Protein AF-0000000080686379 (afdb_homodimer)

Secondary structure (DSSP, 8-state):
--HHHHHHHHHHHHHHHHHHHHHHHHHHHHHHHHH-TTHHHHHHHHHHHHHHHHHHHHHHIIIIIIHHHHHHHHHHHHHHHT------HHHHHHHHHHHHHHHHHHHHHHHHHHHHHT----S----------SSHHHHHHHHHHHHHHHHHHHHHHHHHHT--SHHHHHHHHHHHHHHHHHHHHHHHHHHHHH-SS-HHHHHHHHHHHHHHHHHHHHHHHHHHHS---HHHHHHHHHHHHHHHHHHHHHIIIIIIIHHHHTSSS-HHHHHHHHHHHHHHHHHHHHHH-/--HHHHHHHHHHHHHHHHHHHHHHHHHHHHHHHHH-TTHHHHHHHHHHHHHHHHHHHHHHIIIIIIHHHHHHHHHHHHHHHT------HHHHHHHHHHHHHHHHHHHHHHHHHHHHHT---------------SSHHHHHHHHHHHHHHHHHHHHHHHHHHT--SHHHHHHHHHHHHHHHHHHHHHHHHHHHHH-SS-HHHHHHHHHHHHHHHHHHHHHHHHHHHS---HHHHHHHHHHHHHHHHHHHHHIIIIIIIHHHHTSSS-HHHHHHHHHHHHHHHHHHHHHH-

Radius of gyration: 25.02 Å; Cα contacts (8 Å, |Δi|>4): 680; chains: 2; bounding box: 74×74×58 Å

Sequence (578 aa):
MDLEVLKWILLGTMALMTIIFGLLPMKLIDYLNNTNSTMHKHSSLLLSLFSCFAGGVFLSVCFLDMLPDALESWEAVRRETNFTSDYPFVQLFALCGFFFVYLTEELSNVICHVGHGHSHSNEPMMESNDYDEDGEAPIRQSIIFTSAFILHVFFECFAFGVQEDTVSITSLFLGIALHKAIVMFSLGMKLTRSHPERRYVVVILIVVLAVFNVIGGSCGILIESSNMNQTPKDTCTAVLTSFSLGTFIYISFFEMLAPERANNHSNMLQWLASVAGCALLAANMIWASMDLEVLKWILLGTMALMTIIFGLLPMKLIDYLNNTNSTMHKHSSLLLSLFSCFAGGVFLSVCFLDMLPDALESWEAVRRETNFTSDYPFVQLFALCGFFFVYLTEELSNVICHVGHGHSHSNEPMMESNDYDEDGEAPIRQSIIFTSAFILHVFFECFAFGVQEDTVSITSLFLGIALHKAIVMFSLGMKLTRSHPERRYVVVILIVVLAVFNVIGGSCGILIESSNMNQTPKDTCTAVLTSFSLGTFIYISFFEMLAPERANNHSNMLQWLASVAGCALLAANMIWAS

Organism: Caenorhabditis japonica (NCBI:txid281687)

Structure (mmCIF, N/CA/C/O backbone):
data_AF-0000000080686379-model_v1
#
loop_
_entity.id
_entity.type
_entity.pdbx_description
1 polymer 'Uncharacterized protein'
#
loop_
_atom_site.group_PDB
_atom_site.id
_atom_site.type_symbol
_atom_site.label_atom_id
_atom_site.label_alt_id
_atom_site.label_comp_id
_atom_site.label_asym_id
_atom_site.label_entity_id
_atom_site.label_seq_id
_atom_site.pdbx_PDB_ins_code
_atom_site.Cartn_x
_atom_site.Cartn_y
_atom_site.Cartn_z
_atom_site.occupancy
_atom_site.B_iso_or_equiv
_atom_site.auth_seq_id
_atom_site.auth_comp_id
_atom_site.auth_asym_id
_atom_site.auth_atom_id
_atom_site.pdbx_PDB_model_num
ATOM 1 N N . MET A 1 1 ? -38.125 -12.742 -4.148 1 57.41 1 MET A N 1
ATOM 2 C CA . MET A 1 1 ? -37.125 -13.781 -3.904 1 57.41 1 MET A CA 1
ATOM 3 C C . MET A 1 1 ? -36.531 -13.641 -2.508 1 57.41 1 MET A C 1
ATOM 5 O O . MET A 1 1 ? -36.312 -12.531 -2.023 1 57.41 1 MET A O 1
ATOM 9 N N . ASP A 1 2 ? -36.5 -14.719 -1.726 1 84.31 2 ASP A N 1
ATOM 10 C CA . ASP A 1 2 ? -35.906 -14.797 -0.385 1 84.31 2 ASP A CA 1
ATOM 11 C C . ASP A 1 2 ? -34.469 -14.359 -0.381 1 84.31 2 ASP A C 1
ATOM 13 O O . ASP A 1 2 ? -33.719 -14.664 -1.312 1 84.31 2 ASP A O 1
ATOM 17 N N . LEU A 1 3 ? -34.188 -13.297 0.326 1 86.06 3 LEU A N 1
ATOM 18 C CA . LEU A 1 3 ? -32.844 -12.711 0.439 1 86.06 3 LEU A CA 1
ATOM 19 C C . LEU A 1 3 ? -31.781 -13.797 0.553 1 86.06 3 LEU A C 1
ATOM 21 O O . LEU A 1 3 ? -30.703 -13.68 -0.029 1 86.06 3 LEU A O 1
ATOM 25 N N . GLU A 1 4 ? -32.125 -14.883 1.172 1 87.88 4 GLU A N 1
ATOM 26 C CA . GLU A 1 4 ? -31.188 -15.977 1.36 1 87.88 4 GLU A CA 1
ATOM 27 C C . GLU A 1 4 ? -30.922 -16.703 0.047 1 87.88 4 GLU A C 1
ATOM 29 O O . GLU A 1 4 ? -29.781 -17.078 -0.245 1 87.88 4 GLU A O 1
ATOM 34 N N . VAL A 1 5 ? -31.953 -16.938 -0.687 1 90.62 5 VAL A N 1
ATOM 35 C CA . VAL A 1 5 ? -31.812 -17.609 -1.971 1 90.62 5 VAL A CA 1
ATOM 36 C C . VAL A 1 5 ? -30.969 -16.766 -2.92 1 90.62 5 VAL A C 1
ATOM 38 O O . VAL A 1 5 ? -30.109 -17.281 -3.633 1 90.62 5 VAL A O 1
ATOM 41 N N . LEU A 1 6 ? -31.234 -15.508 -2.889 1 91.88 6 LEU A N 1
ATOM 42 C CA . LEU A 1 6 ? -30.469 -14.586 -3.723 1 91.88 6 LEU A CA 1
ATOM 43 C C . LEU A 1 6 ? -28.984 -14.641 -3.383 1 91.88 6 LEU A C 1
ATOM 45 O O . LEU A 1 6 ? -28.141 -14.688 -4.277 1 91.88 6 LEU A O 1
ATOM 49 N N . LYS A 1 7 ? -28.672 -14.711 -2.133 1 92.88 7 LYS A N 1
ATOM 50 C CA . LYS A 1 7 ? -27.281 -14.758 -1.689 1 92.88 7 LYS A CA 1
ATOM 51 C C . LYS A 1 7 ? -26.594 -16.031 -2.16 1 92.88 7 LYS A C 1
ATOM 53 O O . LYS A 1 7 ? -25.438 -16 -2.59 1 92.88 7 LYS A O 1
ATOM 58 N N . TRP A 1 8 ? -27.344 -17.094 -2.129 1 93.06 8 TRP A N 1
ATOM 59 C CA . TRP A 1 8 ? -26.766 -18.359 -2.551 1 93.06 8 TRP A CA 1
ATOM 60 C C . TRP A 1 8 ? -26.516 -18.375 -4.055 1 93.06 8 TRP A C 1
ATOM 62 O O . TRP A 1 8 ? -25.5 -18.891 -4.516 1 93.06 8 TRP A O 1
ATOM 72 N N . ILE A 1 9 ? -27.328 -17.812 -4.785 1 93.5 9 ILE A N 1
ATOM 73 C CA . ILE A 1 9 ? -27.188 -17.75 -6.234 1 93.5 9 ILE A CA 1
ATOM 74 C C . ILE A 1 9 ? -25.984 -16.891 -6.602 1 93.5 9 ILE A C 1
ATOM 76 O O . ILE A 1 9 ? -25.172 -17.266 -7.449 1 93.5 9 ILE A O 1
ATOM 80 N N . LEU A 1 10 ? -25.969 -15.781 -5.93 1 94.38 10 LEU A N 1
ATOM 81 C CA . LEU A 1 10 ? -24.859 -14.867 -6.219 1 94.38 10 LEU A CA 1
ATOM 82 C C . LEU A 1 10 ? -23.531 -15.469 -5.805 1 94.38 10 LEU A C 1
ATOM 84 O O . LEU A 1 10 ? -22.516 -15.273 -6.488 1 94.38 10 LEU A O 1
ATOM 88 N N . LEU A 1 11 ? -23.562 -16.141 -4.723 1 94.25 11 LEU A N 1
ATOM 89 C CA . LEU A 1 11 ? -22.359 -16.844 -4.27 1 94.25 11 LEU A CA 1
ATOM 90 C C . LEU A 1 11 ? -21.922 -17.891 -5.289 1 94.25 11 LEU A C 1
ATOM 92 O O . LEU A 1 11 ? -20.734 -17.984 -5.598 1 94.25 11 LEU A O 1
ATOM 96 N N . GLY A 1 12 ? -22.859 -18.656 -5.766 1 94.44 12 GLY A N 1
ATOM 97 C CA . GLY A 1 12 ? -22.562 -19.609 -6.812 1 94.44 12 GLY A CA 1
ATOM 98 C C . GLY A 1 12 ? -22.016 -18.984 -8.078 1 94.44 12 GLY A C 1
ATOM 99 O O . GLY A 1 12 ? -21.078 -19.5 -8.68 1 94.44 12 GLY A O 1
ATOM 100 N N . THR A 1 13 ? -22.562 -17.875 -8.438 1 94.56 13 THR A N 1
ATOM 101 C CA . THR A 1 13 ? -22.109 -17.141 -9.609 1 94.56 13 THR A CA 1
ATOM 102 C C . THR A 1 13 ? -20.672 -16.672 -9.43 1 94.56 13 THR A C 1
ATOM 104 O O . THR A 1 13 ? -19.859 -16.75 -10.352 1 94.56 13 THR A O 1
ATOM 107 N N . MET A 1 14 ? -20.391 -16.203 -8.258 1 94.5 14 MET A N 1
ATOM 108 C CA . MET A 1 14 ? -19.047 -15.734 -7.973 1 94.5 14 MET A CA 1
ATOM 109 C C . MET A 1 14 ? -18.047 -16.891 -8.055 1 94.5 14 MET A C 1
ATOM 111 O O . MET A 1 14 ? -16.922 -16.719 -8.555 1 94.5 14 MET A O 1
ATOM 115 N N . ALA A 1 15 ? -18.469 -18.016 -7.516 1 95.12 15 ALA A N 1
ATOM 116 C CA . ALA A 1 15 ? -17.609 -19.203 -7.586 1 95.12 15 ALA A CA 1
ATOM 117 C C . ALA A 1 15 ? -17.375 -19.609 -9.031 1 95.12 15 ALA A C 1
ATOM 119 O O . ALA A 1 15 ? -16.25 -19.953 -9.406 1 95.12 15 ALA A O 1
ATOM 120 N N . LEU A 1 16 ? -18.391 -19.562 -9.797 1 95.25 16 LEU A N 1
ATOM 121 C CA . LEU A 1 16 ? -18.281 -19.906 -11.211 1 95.25 16 LEU A CA 1
ATOM 122 C C . LEU A 1 16 ? -17.375 -18.922 -11.938 1 95.25 16 LEU A C 1
ATOM 124 O O . LEU A 1 16 ? -16.578 -19.312 -12.789 1 95.25 16 LEU A O 1
ATOM 128 N N . MET A 1 17 ? -17.516 -17.703 -11.633 1 94.44 17 MET A N 1
ATOM 129 C CA . MET A 1 17 ? -16.672 -16.672 -12.219 1 94.44 17 MET A CA 1
ATOM 130 C C . MET A 1 17 ? -15.195 -16.922 -11.891 1 94.44 17 MET A C 1
ATOM 132 O O . MET A 1 17 ? -14.32 -16.719 -12.727 1 94.44 17 MET A O 1
ATOM 136 N N . THR A 1 18 ? -14.992 -17.297 -10.68 1 94.19 18 THR A N 1
ATOM 137 C CA . THR A 1 18 ? -13.633 -17.609 -10.25 1 94.19 18 THR A CA 1
ATOM 138 C C . THR A 1 18 ? -13.039 -18.719 -11.109 1 94.19 18 THR A C 1
ATOM 140 O O . THR A 1 18 ? -11.898 -18.609 -11.57 1 94.19 18 THR A O 1
ATOM 143 N N . ILE A 1 19 ? -13.836 -19.703 -11.383 1 95.25 19 ILE A N 1
ATOM 144 C CA . ILE A 1 19 ? -13.375 -20.844 -12.164 1 95.25 19 ILE A CA 1
ATOM 145 C C . ILE A 1 19 ? -13.203 -20.438 -13.625 1 95.25 19 ILE A C 1
ATOM 147 O O . ILE A 1 19 ? -12.164 -20.703 -14.234 1 95.25 19 ILE A O 1
ATOM 151 N N . ILE A 1 20 ? -14.109 -19.781 -14.172 1 95.06 20 ILE A N 1
ATOM 152 C CA . ILE A 1 20 ? -14.125 -19.438 -15.594 1 95.06 20 ILE A CA 1
ATOM 153 C C . ILE A 1 20 ? -12.977 -18.469 -15.891 1 95.06 20 ILE A C 1
ATOM 155 O O . ILE A 1 20 ? -12.164 -18.719 -16.781 1 95.06 20 ILE A O 1
ATOM 159 N N . PHE A 1 21 ? -12.852 -17.484 -15.156 1 92.06 21 PHE A N 1
ATOM 160 C CA . PHE A 1 21 ? -11.852 -16.453 -15.445 1 92.06 21 PHE A CA 1
ATOM 161 C C . PHE A 1 21 ? -10.469 -16.906 -14.984 1 92.06 21 PHE A C 1
ATOM 163 O O . PHE A 1 21 ? -9.453 -16.453 -15.516 1 92.06 21 PHE A O 1
ATOM 170 N N . GLY A 1 22 ? -10.453 -17.703 -13.977 1 92.62 22 GLY A N 1
ATOM 171 C CA . GLY A 1 22 ? -9.18 -18.25 -13.539 1 92.62 22 GLY A CA 1
ATOM 172 C C . GLY A 1 22 ? -8.57 -19.219 -14.531 1 92.62 22 GLY A C 1
ATOM 173 O O . GLY A 1 22 ? -7.344 -19.312 -14.648 1 92.62 22 GLY A O 1
ATOM 174 N N . LEU A 1 23 ? -9.398 -19.969 -15.242 1 93.25 23 LEU A N 1
ATOM 175 C CA . LEU A 1 23 ? -8.906 -21 -16.156 1 93.25 23 LEU A CA 1
ATOM 176 C C . LEU A 1 23 ? -8.867 -20.469 -17.594 1 93.25 23 LEU A C 1
ATOM 178 O O . LEU A 1 23 ? -8.266 -21.078 -18.469 1 93.25 23 LEU A O 1
ATOM 182 N N . LEU A 1 24 ? -9.375 -19.328 -17.812 1 89.75 24 LEU A N 1
ATOM 183 C CA . LEU A 1 24 ? -9.438 -18.734 -19.141 1 89.75 24 LEU A CA 1
ATOM 184 C C . LEU A 1 24 ? -8.039 -18.516 -19.719 1 89.75 24 LEU A C 1
ATOM 186 O O . LEU A 1 24 ? -7.781 -18.828 -20.875 1 89.75 24 LEU A O 1
ATOM 190 N N . PRO A 1 25 ? -7.113 -17.953 -18.969 1 86.38 25 PRO A N 1
ATOM 191 C CA . PRO A 1 25 ? -5.766 -17.766 -19.5 1 86.38 25 PRO A CA 1
ATOM 192 C C . PRO A 1 25 ? -5.117 -19.078 -19.953 1 86.38 25 PRO A C 1
ATOM 194 O O . PRO A 1 25 ? -4.34 -19.094 -20.906 1 86.38 25 PRO A O 1
ATOM 197 N N . MET A 1 26 ? -5.344 -20.109 -19.203 1 86.19 26 MET A N 1
ATOM 198 C CA . MET A 1 26 ? -4.797 -21.406 -19.578 1 86.19 26 MET A CA 1
ATOM 199 C C . MET A 1 26 ? -5.277 -21.844 -20.953 1 86.19 26 MET A C 1
ATOM 201 O O . MET A 1 26 ? -4.488 -22.312 -21.766 1 86.19 26 MET A O 1
ATOM 205 N N . LYS A 1 27 ? -6.496 -21.641 -21.203 1 84.06 27 LYS A N 1
ATOM 206 C CA . LYS A 1 27 ? -7.07 -21.984 -22.5 1 84.06 27 LYS A CA 1
ATOM 207 C C . LYS A 1 27 ? -6.547 -21.062 -23.594 1 84.06 27 LYS A C 1
ATOM 209 O O . LYS A 1 27 ? -6.309 -21.5 -24.734 1 84.06 27 LYS A O 1
ATOM 214 N N . LEU A 1 28 ? -6.391 -19.844 -23.25 1 79.44 28 LEU A N 1
ATOM 215 C CA . LEU A 1 28 ? -5.91 -18.859 -24.219 1 79.44 28 LEU A CA 1
ATOM 216 C C . LEU A 1 28 ? -4.477 -19.172 -24.641 1 79.44 28 LEU A C 1
ATOM 218 O O . LEU A 1 28 ? -4.152 -19.125 -25.828 1 79.44 28 LEU A O 1
ATOM 222 N N . ILE A 1 29 ? -3.629 -19.484 -23.703 1 77 29 ILE A N 1
ATOM 223 C CA . ILE A 1 29 ? -2.232 -19.781 -24 1 77 29 ILE A CA 1
ATOM 224 C C . ILE A 1 29 ? -2.143 -21.078 -24.812 1 77 29 ILE A C 1
ATOM 226 O O . ILE A 1 29 ? -1.319 -21.188 -25.719 1 77 29 ILE A O 1
ATOM 230 N N . ASP A 1 30 ? -2.9 -22 -24.438 1 76.94 30 ASP A N 1
ATOM 231 C CA . ASP A 1 30 ? -2.945 -23.25 -25.203 1 76.94 30 ASP A CA 1
ATOM 232 C C . ASP A 1 30 ? -3.34 -22.984 -26.656 1 76.94 30 ASP A C 1
ATOM 234 O O . ASP A 1 30 ? -2.768 -23.562 -27.578 1 76.94 30 ASP A O 1
ATOM 238 N N . TYR A 1 31 ? -4.273 -22.141 -26.766 1 76 31 TYR A N 1
ATOM 239 C CA . TYR A 1 31 ? -4.75 -21.781 -28.094 1 76 31 TYR A CA 1
ATOM 240 C C . TYR A 1 31 ? -3.67 -21.062 -28.891 1 76 31 TYR A C 1
ATOM 242 O O . TYR A 1 31 ? -3.473 -21.344 -30.078 1 76 31 TYR A O 1
ATOM 250 N N . LEU A 1 32 ? -2.984 -20.188 -28.219 1 70.69 32 LEU A N 1
ATOM 251 C CA . LEU A 1 32 ? -1.942 -19.406 -28.875 1 70.69 32 LEU A CA 1
ATOM 252 C C . LEU A 1 32 ? -0.736 -20.281 -29.203 1 70.69 32 LEU A C 1
ATOM 254 O O . LEU A 1 32 ? -0.088 -20.094 -30.234 1 70.69 32 LEU A O 1
ATOM 258 N N . ASN A 1 33 ? -0.258 -21 -28.219 1 69.62 33 ASN A N 1
ATOM 259 C CA . ASN A 1 33 ? 0.867 -21.906 -28.453 1 69.62 33 ASN A CA 1
ATOM 260 C C . ASN A 1 33 ? 0.586 -22.859 -29.609 1 69.62 33 ASN A C 1
ATOM 262 O O . ASN A 1 33 ? 1.508 -23.281 -30.312 1 69.62 33 ASN A O 1
ATOM 266 N N . ASN A 1 34 ? -0.539 -23.312 -29.672 1 65.12 34 ASN A N 1
ATOM 267 C CA . ASN A 1 34 ? -0.893 -24.219 -30.766 1 65.12 34 ASN A CA 1
ATOM 268 C C . ASN A 1 34 ? -0.863 -23.5 -32.094 1 65.12 34 ASN A C 1
ATOM 270 O O . ASN A 1 34 ? -0.722 -24.125 -33.156 1 65.12 34 ASN A O 1
ATOM 274 N N . THR A 1 35 ? -1.078 -22.203 -32.031 1 60.59 35 THR A N 1
ATOM 275 C CA . THR A 1 35 ? -1.141 -21.531 -33.312 1 60.59 35 THR A CA 1
ATOM 276 C C . THR A 1 35 ? 0.239 -21.031 -33.75 1 60.59 35 THR A C 1
ATOM 278 O O . THR A 1 35 ? 0.604 -21.094 -34.906 1 60.59 35 THR A O 1
ATOM 281 N N . ASN A 1 36 ? 1.205 -20.094 -33.156 1 56 36 ASN A N 1
ATOM 282 C CA . ASN A 1 36 ? 2.469 -19.531 -33.625 1 56 36 ASN A CA 1
ATOM 283 C C . ASN A 1 36 ? 3.428 -19.25 -32.5 1 56 36 ASN A C 1
ATOM 285 O O . ASN A 1 36 ? 2.998 -18.859 -31.391 1 56 36 ASN A O 1
ATOM 289 N N . SER A 1 37 ? 4.828 -19.672 -32.406 1 51.44 37 SER A N 1
ATOM 290 C CA . SER A 1 37 ? 6 -19.641 -31.547 1 51.44 37 SER A CA 1
ATOM 291 C C . SER A 1 37 ? 6.285 -18.219 -31.062 1 51.44 37 SER A C 1
ATOM 293 O O . SER A 1 37 ? 6.867 -18.031 -29.984 1 51.44 37 SER A O 1
ATOM 295 N N . THR A 1 38 ? 6.324 -17.141 -31.875 1 48.69 38 THR A N 1
ATOM 296 C CA . THR A 1 38 ? 6.766 -15.773 -31.625 1 48.69 38 THR A CA 1
ATOM 297 C C . THR A 1 38 ? 5.98 -15.148 -30.469 1 48.69 38 THR A C 1
ATOM 299 O O . THR A 1 38 ? 6.332 -14.07 -29.984 1 48.69 38 THR A O 1
ATOM 302 N N . MET A 1 39 ? 5.031 -15.766 -29.984 1 51.16 39 MET A N 1
ATOM 303 C CA . MET A 1 39 ? 4.004 -15.25 -29.094 1 51.16 39 MET A CA 1
ATOM 304 C C . MET A 1 39 ? 4.457 -15.344 -27.641 1 51.16 39 MET A C 1
ATOM 306 O O . MET A 1 39 ? 3.801 -14.805 -26.734 1 51.16 39 MET A O 1
ATOM 310 N N . HIS A 1 40 ? 5.684 -15.922 -27.484 1 55.5 40 HIS A N 1
ATOM 311 C CA . HIS A 1 40 ? 6.113 -16.125 -26.109 1 55.5 40 HIS A CA 1
ATOM 312 C C . HIS A 1 40 ? 6.492 -14.797 -25.453 1 55.5 40 HIS A C 1
ATOM 314 O O . HIS A 1 40 ? 6.121 -14.547 -24.297 1 55.5 40 HIS A O 1
ATOM 320 N N . LYS A 1 41 ? 7.434 -14.039 -26.219 1 57.78 41 LYS A N 1
ATOM 321 C CA . LYS A 1 41 ? 7.887 -12.781 -25.625 1 57.78 41 LYS A CA 1
ATOM 322 C C . LYS A 1 41 ? 6.723 -11.812 -25.438 1 57.78 41 LYS A C 1
ATOM 324 O O . LYS A 1 41 ? 6.613 -11.164 -24.406 1 57.78 41 LYS A O 1
ATOM 329 N N . HIS A 1 42 ? 5.84 -11.695 -26.484 1 61.88 42 HIS A N 1
ATOM 330 C CA . HIS A 1 42 ? 4.695 -10.797 -26.438 1 61.88 42 HIS A CA 1
ATOM 331 C C . HIS A 1 42 ? 3.709 -11.219 -25.359 1 61.88 42 HIS A C 1
ATOM 333 O O . HIS A 1 42 ? 3.039 -10.375 -24.75 1 61.88 42 HIS A O 1
ATOM 339 N N . SER A 1 43 ? 3.93 -12.469 -25.078 1 69.88 43 SER A N 1
ATOM 340 C CA . SER A 1 43 ? 3.033 -13.023 -24.078 1 69.88 43 SER A CA 1
ATOM 341 C C . SER A 1 43 ? 3.453 -12.609 -22.672 1 69.88 43 SER A C 1
ATOM 343 O O . SER A 1 43 ? 2.605 -12.305 -21.828 1 69.88 43 SER A O 1
ATOM 345 N N . SER A 1 44 ? 4.773 -12.328 -22.609 1 74.88 44 SER A N 1
ATOM 346 C CA . SER A 1 44 ? 5.246 -11.953 -21.266 1 74.88 44 SER A CA 1
ATOM 347 C C . SER A 1 44 ? 4.914 -10.5 -20.953 1 74.88 44 SER A C 1
ATOM 349 O O . SER A 1 44 ? 4.547 -10.172 -19.828 1 74.88 44 SER A O 1
ATOM 351 N N . LEU A 1 45 ? 5.008 -9.688 -21.984 1 79.31 45 LEU A N 1
ATOM 352 C CA . LEU A 1 45 ? 4.672 -8.281 -21.797 1 79.31 45 LEU A CA 1
ATOM 353 C C . LEU A 1 45 ? 3.18 -8.109 -21.531 1 79.31 45 LEU A C 1
ATOM 355 O O . LEU A 1 45 ? 2.783 -7.332 -20.656 1 79.31 45 LEU A O 1
ATOM 359 N N . LEU A 1 46 ? 2.441 -8.797 -22.312 1 76.12 46 LEU A N 1
ATOM 360 C CA . LEU A 1 46 ? 0.996 -8.719 -22.141 1 76.12 46 LEU A CA 1
ATOM 361 C C . LEU A 1 46 ? 0.59 -9.164 -20.734 1 76.12 46 LEU A C 1
ATOM 363 O O . LEU A 1 46 ? -0.271 -8.547 -20.109 1 76.12 46 LEU A O 1
ATOM 367 N N . LEU A 1 47 ? 1.279 -10.141 -20.281 1 74.38 47 LEU A N 1
ATOM 368 C CA . LEU A 1 47 ? 1.009 -10.633 -18.938 1 74.38 47 LEU A CA 1
ATOM 369 C C . LEU A 1 47 ? 1.37 -9.586 -17.891 1 74.38 47 LEU A C 1
ATOM 371 O O . LEU A 1 47 ? 0.631 -9.391 -16.922 1 74.38 47 LEU A O 1
ATOM 375 N N . SER A 1 48 ? 2.451 -9.023 -18.156 1 81.25 48 SER A N 1
ATOM 376 C CA . SER A 1 48 ? 2.904 -7.992 -17.234 1 81.25 48 SER A CA 1
ATOM 377 C C . SER A 1 48 ? 1.946 -6.805 -17.219 1 81.25 48 SER A C 1
ATOM 379 O O . SER A 1 48 ? 1.621 -6.281 -16.141 1 81.25 48 SER A O 1
ATOM 381 N N . LEU A 1 49 ? 1.475 -6.477 -18.359 1 83.5 49 LEU A N 1
ATOM 382 C CA . LEU A 1 49 ? 0.562 -5.344 -18.469 1 83.5 49 LEU A CA 1
ATOM 383 C C . LEU A 1 49 ? -0.777 -5.664 -17.812 1 83.5 49 LEU A C 1
ATOM 385 O O . LEU A 1 49 ? -1.369 -4.809 -17.141 1 83.5 49 LEU A O 1
ATOM 389 N N . PHE A 1 50 ? -1.172 -6.871 -17.969 1 78.5 50 PHE A N 1
ATOM 390 C CA . PHE A 1 50 ? -2.422 -7.277 -17.344 1 78.5 50 PHE A CA 1
ATOM 391 C C . PHE A 1 50 ? -2.281 -7.309 -15.82 1 78.5 50 PHE A C 1
ATOM 393 O O . PHE A 1 50 ? -3.201 -6.922 -15.102 1 78.5 50 PHE A O 1
ATOM 400 N N . SER A 1 51 ? -1.141 -7.789 -15.43 1 79.5 51 SER A N 1
ATOM 401 C CA . SER A 1 51 ? -0.894 -7.824 -13.992 1 79.5 51 SER A CA 1
ATOM 402 C C . SER A 1 51 ? -0.876 -6.422 -13.398 1 79.5 51 SER A C 1
ATOM 404 O O . SER A 1 51 ? -1.464 -6.18 -12.344 1 79.5 51 SER A O 1
ATOM 406 N N . CYS A 1 52 ? -0.281 -5.539 -14.125 1 86.88 52 CYS A N 1
ATOM 407 C CA . CYS A 1 52 ? -0.218 -4.156 -13.672 1 86.88 52 CYS A CA 1
ATOM 408 C C . CYS A 1 52 ? -1.59 -3.496 -13.734 1 86.88 52 CYS A C 1
ATOM 410 O O . CYS A 1 52 ? -1.948 -2.713 -12.852 1 86.88 52 CYS A O 1
ATOM 412 N N . PHE A 1 53 ? -2.285 -3.816 -14.773 1 87.12 53 PHE A N 1
ATOM 413 C CA . PHE A 1 53 ? -3.65 -3.314 -14.883 1 87.12 53 PHE A CA 1
ATOM 414 C C . PHE A 1 53 ? -4.508 -3.805 -13.727 1 87.12 53 PHE A C 1
ATOM 416 O O . PHE A 1 53 ? -5.223 -3.02 -13.102 1 87.12 53 PHE A O 1
ATOM 423 N N . ALA A 1 54 ? -4.398 -5.051 -13.445 1 82.81 54 ALA A N 1
ATOM 424 C CA . ALA A 1 54 ? -5.129 -5.633 -12.32 1 82.81 54 ALA A CA 1
ATOM 425 C C . ALA A 1 54 ? -4.711 -4.988 -11 1 82.81 54 ALA A C 1
ATOM 427 O O . ALA A 1 54 ? -5.555 -4.723 -10.141 1 82.81 54 ALA A O 1
ATOM 428 N N . GLY A 1 55 ? -3.412 -4.797 -10.875 1 86.5 55 GLY A N 1
ATOM 429 C CA . GLY A 1 55 ? -2.92 -4.117 -9.688 1 86.5 55 GLY A CA 1
ATOM 430 C C . GLY A 1 55 ? -3.512 -2.73 -9.508 1 86.5 55 GLY A C 1
ATOM 431 O O . GLY A 1 55 ? -3.854 -2.338 -8.391 1 86.5 55 GLY A O 1
ATOM 432 N N . GLY A 1 56 ? -3.623 -1.978 -10.617 1 88.81 56 GLY A N 1
ATOM 433 C CA . GLY A 1 56 ? -4.246 -0.664 -10.578 1 88.81 56 GLY A CA 1
ATOM 434 C C . GLY A 1 56 ? -5.715 -0.712 -10.195 1 88.81 56 GLY A C 1
ATOM 435 O O . GLY A 1 56 ? -6.184 0.109 -9.406 1 88.81 56 GLY A O 1
ATOM 436 N N . VAL A 1 57 ? -6.371 -1.648 -10.742 1 86.19 57 VAL A N 1
ATOM 437 C CA . VAL A 1 57 ? -7.785 -1.814 -10.43 1 86.19 57 VAL A CA 1
ATOM 438 C C . VAL A 1 57 ? -7.953 -2.141 -8.953 1 86.19 57 VAL A C 1
ATOM 440 O O . VAL A 1 57 ? -8.812 -1.569 -8.273 1 86.19 57 VAL A O 1
ATOM 443 N N . PHE A 1 58 ? -7.133 -2.977 -8.43 1 83.88 58 PHE A N 1
ATOM 444 C CA . PHE A 1 58 ? -7.195 -3.375 -7.031 1 83.88 58 PHE A CA 1
ATOM 445 C C . PHE A 1 58 ? -6.957 -2.178 -6.117 1 83.88 58 PHE A C 1
ATOM 447 O O . PHE A 1 58 ? -7.641 -2.018 -5.105 1 83.88 58 PHE A O 1
ATOM 454 N N . LEU A 1 59 ? -6.02 -1.444 -6.516 1 89.44 59 LEU A N 1
ATOM 455 C CA . LEU A 1 59 ? -5.707 -0.267 -5.711 1 89.44 59 LEU A CA 1
ATOM 456 C C . LEU A 1 59 ? -6.902 0.678 -5.645 1 89.44 59 LEU A C 1
ATOM 458 O O . LEU A 1 59 ? -7.23 1.2 -4.578 1 89.44 59 LEU A O 1
ATOM 462 N N . SER A 1 60 ? -7.473 0.857 -6.785 1 89.88 60 SER A N 1
ATOM 463 C CA . SER A 1 60 ? -8.625 1.75 -6.84 1 89.88 60 SER A CA 1
ATOM 464 C C . SER A 1 60 ? -9.805 1.181 -6.055 1 89.88 60 SER A C 1
ATOM 466 O O . SER A 1 60 ? -10.5 1.916 -5.355 1 89.88 60 SER A O 1
ATOM 468 N N . VAL A 1 61 ? -10.047 -0.069 -6.129 1 83.81 61 VAL A N 1
ATOM 469 C CA . VAL A 1 61 ? -11.125 -0.71 -5.383 1 83.81 61 VAL A CA 1
ATOM 470 C C . VAL A 1 61 ? -10.883 -0.563 -3.885 1 83.81 61 VAL A C 1
ATOM 472 O O . VAL A 1 61 ? -11.805 -0.262 -3.123 1 83.81 61 VAL A O 1
ATOM 475 N N . CYS A 1 62 ? -9.68 -0.732 -3.482 1 86.88 62 CYS A N 1
ATOM 476 C CA . CYS A 1 62 ? -9.32 -0.659 -2.072 1 86.88 62 CYS A CA 1
ATOM 477 C C . CYS A 1 62 ? -9.555 0.741 -1.52 1 86.88 62 CYS A C 1
ATOM 479 O O . CYS A 1 62 ? -10.211 0.904 -0.489 1 86.88 62 CYS A O 1
ATOM 481 N N . PHE A 1 63 ? -9.109 1.688 -2.262 1 90.44 63 PHE A N 1
ATOM 482 C CA . PHE A 1 63 ? -9.094 3.041 -1.715 1 90.44 63 PHE A CA 1
ATOM 483 C C . PHE A 1 63 ? -10.398 3.764 -2.021 1 90.44 63 PHE A C 1
ATOM 485 O O . PHE A 1 63 ? -10.906 4.52 -1.19 1 90.44 63 PHE A O 1
ATOM 492 N N . LEU A 1 64 ? -10.969 3.535 -3.15 1 87.94 64 LEU A N 1
ATOM 493 C CA . LEU A 1 64 ? -12.117 4.34 -3.57 1 87.94 64 LEU A CA 1
ATOM 494 C C . LEU A 1 64 ? -13.422 3.646 -3.209 1 87.94 64 LEU A C 1
ATOM 496 O O . LEU A 1 64 ? -14.469 4.297 -3.105 1 87.94 64 LEU A O 1
ATOM 500 N N . ASP A 1 65 ? -13.398 2.436 -3.074 1 85 65 ASP A N 1
ATOM 501 C CA . ASP A 1 65 ? -14.656 1.72 -2.865 1 85 65 ASP A CA 1
ATOM 502 C C . ASP A 1 65 ? -14.688 1.062 -1.487 1 85 65 ASP A C 1
ATOM 504 O O . ASP A 1 65 ? -15.398 1.523 -0.592 1 85 65 ASP A O 1
ATOM 508 N N . MET A 1 66 ? -13.727 0.203 -1.213 1 84.88 66 MET A N 1
ATOM 509 C CA . MET A 1 66 ? -13.758 -0.617 -0.005 1 84.88 66 MET A CA 1
ATOM 510 C C . MET A 1 66 ? -13.516 0.234 1.237 1 84.88 66 MET A C 1
ATOM 512 O O . MET A 1 66 ? -14.172 0.042 2.264 1 84.88 66 MET A O 1
ATOM 516 N N . LEU A 1 67 ? -12.578 1.118 1.131 1 89.5 67 LEU A N 1
ATOM 517 C CA . LEU A 1 67 ? -12.25 1.94 2.289 1 89.5 67 LEU A CA 1
ATOM 518 C C . LEU A 1 67 ? -13.438 2.807 2.697 1 89.5 67 LEU A C 1
ATOM 520 O O . LEU A 1 67 ? -13.867 2.777 3.854 1 89.5 67 LEU A O 1
ATOM 524 N N . PRO A 1 68 ? -14.039 3.592 1.832 1 87.31 68 PRO A N 1
ATOM 525 C CA . PRO A 1 68 ? -15.219 4.371 2.211 1 87.31 68 PRO A CA 1
ATOM 526 C C . PRO A 1 68 ? -16.359 3.496 2.736 1 87.31 68 PRO A C 1
ATOM 528 O O . PRO A 1 68 ? -17.062 3.885 3.674 1 87.31 68 PRO A O 1
ATOM 531 N N . ASP A 1 69 ? -16.578 2.354 2.152 1 82.75 69 ASP A N 1
ATOM 532 C CA . ASP A 1 69 ? -17.625 1.438 2.604 1 82.75 69 ASP A CA 1
ATOM 533 C C . ASP A 1 69 ? -17.359 0.967 4.031 1 82.75 69 ASP A C 1
ATOM 535 O O . ASP A 1 69 ? -18.281 0.858 4.836 1 82.75 69 ASP A O 1
ATOM 539 N N . ALA A 1 70 ? -16.125 0.646 4.27 1 86.62 70 ALA A N 1
ATOM 540 C CA . ALA A 1 70 ? -15.758 0.21 5.613 1 86.62 70 ALA A CA 1
ATOM 541 C C . ALA A 1 70 ? -15.961 1.331 6.629 1 86.62 70 ALA A C 1
ATOM 543 O O . ALA A 1 70 ? -16.422 1.09 7.742 1 86.62 70 ALA A O 1
ATOM 544 N N . LEU A 1 71 ? -15.625 2.514 6.238 1 88.25 71 LEU A N 1
ATOM 545 C CA . LEU A 1 71 ? -15.797 3.664 7.117 1 88.25 71 LEU A CA 1
ATOM 546 C C . LEU A 1 71 ? -17.281 3.91 7.398 1 88.25 71 LEU A C 1
ATOM 548 O O . LEU A 1 71 ? -17.656 4.207 8.531 1 88.25 71 LEU A O 1
ATOM 552 N N . GLU A 1 72 ? -18.062 3.814 6.398 1 84.38 72 GLU A N 1
ATOM 553 C CA . GLU A 1 72 ? -19.5 4.004 6.551 1 84.38 72 GLU A CA 1
ATOM 554 C C . GLU A 1 72 ? -20.109 2.936 7.457 1 84.38 72 GLU A C 1
ATOM 556 O O . GLU A 1 72 ? -20.953 3.236 8.289 1 84.38 72 GLU A O 1
ATOM 561 N N . SER A 1 73 ? -19.656 1.7 7.246 1 82.94 73 SER A N 1
ATOM 562 C CA . SER A 1 73 ? -20.141 0.605 8.078 1 82.94 73 SER A CA 1
ATOM 563 C C . SER A 1 73 ? -19.766 0.825 9.547 1 82.94 73 SER A C 1
ATOM 565 O O . SER A 1 73 ? -20.562 0.526 10.438 1 82.94 73 SER A O 1
ATOM 567 N N . TRP A 1 74 ? -18.562 1.298 9.742 1 86.56 74 TRP A N 1
ATOM 568 C CA . TRP A 1 74 ? -18.125 1.549 11.109 1 86.56 74 TRP A CA 1
ATOM 569 C C . TRP A 1 74 ? -18.891 2.711 11.734 1 86.56 74 TRP A C 1
ATOM 571 O O . TRP A 1 74 ? -19.203 2.691 12.922 1 86.56 74 TRP A O 1
ATOM 581 N N . GLU A 1 75 ? -19.172 3.686 10.977 1 85.19 75 GLU A N 1
ATOM 582 C CA . GLU A 1 75 ? -19.953 4.816 11.469 1 85.19 75 GLU A CA 1
ATOM 583 C C . GLU A 1 75 ? -21.344 4.375 11.898 1 85.19 75 GLU A C 1
ATOM 585 O O . GLU A 1 75 ? -21.891 4.875 12.883 1 85.19 75 GLU A O 1
ATOM 590 N N . ALA A 1 76 ? -21.891 3.52 11.195 1 80.88 76 ALA A N 1
ATOM 591 C CA . ALA A 1 76 ? -23.203 2.979 11.555 1 80.88 76 ALA A CA 1
ATOM 592 C C . ALA A 1 76 ? -23.141 2.244 12.891 1 80.88 76 ALA A C 1
ATOM 594 O O . ALA A 1 76 ? -24.047 2.395 13.727 1 80.88 76 ALA A O 1
ATOM 595 N N . VAL A 1 77 ? -22.094 1.508 13.023 1 82.38 77 VAL A N 1
ATOM 596 C CA . VAL A 1 77 ? -21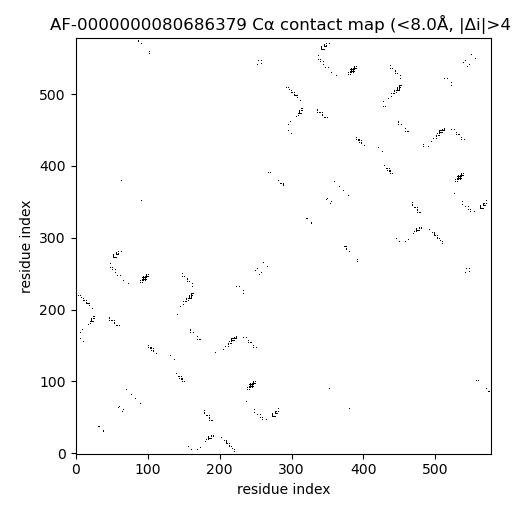.906 0.78 14.273 1 82.38 77 VAL A CA 1
ATOM 597 C C . VAL A 1 77 ? -21.688 1.767 15.422 1 82.38 77 VAL A C 1
ATOM 599 O O . VAL A 1 77 ? -22.234 1.581 16.516 1 82.38 77 VAL A O 1
ATOM 602 N N . ARG A 1 78 ? -20.953 2.738 15.172 1 82.81 78 ARG A N 1
ATOM 603 C CA . ARG A 1 78 ? -20.688 3.758 16.188 1 82.81 78 ARG A CA 1
ATOM 604 C C . ARG A 1 78 ? -21.984 4.457 16.609 1 82.81 78 ARG A C 1
ATOM 606 O O . ARG A 1 78 ? -22.188 4.73 17.797 1 82.81 78 ARG A O 1
ATOM 613 N N . ARG A 1 79 ? -22.797 4.797 15.711 1 81.25 79 ARG A N 1
ATOM 614 C CA . ARG A 1 79 ? -24.078 5.457 15.984 1 81.25 79 ARG A CA 1
ATOM 615 C C . ARG A 1 79 ? -24.984 4.562 16.812 1 81.25 79 ARG A C 1
ATOM 617 O O . ARG A 1 79 ? -25.703 5.039 17.688 1 81.25 79 ARG A O 1
ATOM 624 N N . GLU A 1 80 ? -24.859 3.336 16.547 1 80.75 80 GLU A N 1
ATOM 625 C CA . GLU A 1 80 ? -25.719 2.379 17.234 1 80.75 80 GLU A CA 1
ATOM 626 C C . GLU A 1 80 ? -25.219 2.107 18.656 1 80.75 80 GLU A C 1
ATOM 628 O O . GLU A 1 80 ? -26.016 1.913 19.578 1 80.75 80 GLU A O 1
ATOM 633 N N . THR A 1 81 ? -23.891 2.027 18.781 1 79.56 81 THR A N 1
ATOM 634 C CA . THR A 1 81 ? -23.312 1.652 20.062 1 79.56 81 THR A CA 1
ATOM 635 C C . THR A 1 81 ? -22.969 2.893 20.891 1 79.56 81 THR A C 1
ATOM 637 O O . THR A 1 81 ? -22.578 2.783 22.047 1 79.56 81 THR A O 1
ATOM 640 N N . ASN A 1 82 ? -23.219 4.086 20.453 1 74.06 82 ASN A N 1
ATOM 641 C CA . ASN A 1 82 ? -22.875 5.348 21.109 1 74.06 82 ASN A CA 1
ATOM 642 C C . ASN A 1 82 ? -21.406 5.398 21.5 1 74.06 82 ASN A C 1
ATOM 644 O O . ASN A 1 82 ? -21.047 5.961 22.531 1 74.06 82 ASN A O 1
ATOM 648 N N . PHE A 1 83 ? -20.672 4.578 20.875 1 67.06 83 PHE A N 1
ATOM 649 C CA . PHE A 1 83 ? -19.234 4.555 21.109 1 67.06 83 PHE A CA 1
ATOM 650 C C . PHE A 1 83 ? -18.562 5.77 20.484 1 67.06 83 PHE A C 1
ATOM 652 O O . PHE A 1 83 ? -18.688 6 19.281 1 67.06 83 PHE A O 1
ATOM 659 N N . THR A 1 84 ? -18.109 6.688 21.312 1 66.12 84 THR A N 1
ATOM 660 C CA . THR A 1 84 ? -17.609 7.984 20.859 1 66.12 84 THR A CA 1
ATOM 661 C C . THR A 1 84 ? -16.109 7.941 20.641 1 66.12 84 THR A C 1
ATOM 663 O O . THR A 1 84 ? -15.461 8.984 20.547 1 66.12 84 THR A O 1
ATOM 666 N N . SER A 1 85 ? -15.531 6.805 20.438 1 68.5 85 SER A N 1
ATOM 667 C CA . SER A 1 85 ? -14.086 6.875 20.281 1 68.5 85 SER A CA 1
ATOM 668 C C . SER A 1 85 ? -13.703 7.293 18.859 1 68.5 85 SER A C 1
ATOM 670 O O . SER A 1 85 ? -14.289 6.809 17.891 1 68.5 85 SER A O 1
ATOM 672 N N . ASP A 1 86 ? -12.852 8.289 18.703 1 75.12 86 ASP A N 1
ATOM 673 C CA . ASP A 1 86 ? -12.367 8.82 17.422 1 75.12 86 ASP A CA 1
ATOM 674 C C . ASP A 1 86 ? -11.172 8.016 16.922 1 75.12 86 ASP A C 1
ATOM 676 O O . ASP A 1 86 ? -10.445 8.469 16.031 1 75.12 86 ASP A O 1
ATOM 680 N N . TYR A 1 87 ? -11.039 6.863 17.516 1 81.5 87 TYR A N 1
ATOM 681 C CA . TYR A 1 87 ? -9.914 6.043 17.078 1 81.5 87 TYR A CA 1
ATOM 682 C C . TYR A 1 87 ? -10.195 5.406 15.727 1 81.5 87 TYR A C 1
ATOM 684 O O . TYR A 1 87 ? -11.312 4.938 15.477 1 81.5 87 TYR A O 1
ATOM 692 N N . PRO A 1 88 ? -9.211 5.445 14.852 1 87.5 88 PRO A N 1
ATOM 693 C CA . PRO A 1 88 ? -9.398 4.871 13.516 1 87.5 88 PRO A CA 1
ATOM 694 C C . PRO A 1 88 ? -9.344 3.346 13.523 1 87.5 88 PRO A C 1
ATOM 696 O O . PRO A 1 88 ? -8.375 2.758 13.031 1 87.5 88 PRO A O 1
ATOM 699 N N . PHE A 1 89 ? -10.438 2.711 13.875 1 87.31 89 PHE A N 1
ATOM 700 C CA . PHE A 1 89 ? -10.508 1.26 14.008 1 87.31 89 PHE A CA 1
ATOM 701 C C . PHE A 1 89 ? -10.492 0.588 12.641 1 87.31 89 PHE A C 1
ATOM 703 O O . PHE A 1 89 ? -9.922 -0.49 12.477 1 87.31 89 PHE A O 1
ATOM 710 N N . VAL A 1 90 ? -11.219 1.223 11.773 1 90.5 90 VAL A N 1
ATOM 711 C CA . VAL A 1 90 ? -11.289 0.66 10.43 1 90.5 90 VAL A CA 1
ATOM 712 C C . VAL A 1 90 ? -9.883 0.475 9.867 1 90.5 90 VAL A C 1
ATOM 714 O O . VAL A 1 90 ? -9.547 -0.6 9.367 1 90.5 90 VAL A O 1
ATOM 717 N N . GLN A 1 91 ? -9.094 1.499 10.023 1 92.12 91 GLN A N 1
ATOM 718 C CA . GLN A 1 91 ? -7.73 1.47 9.516 1 92.12 91 GLN A CA 1
ATOM 719 C C . GLN A 1 91 ? -6.871 0.482 10.297 1 92.12 91 GLN A C 1
ATOM 721 O O . GLN A 1 91 ? -6.004 -0.184 9.727 1 92.12 91 GLN A O 1
ATOM 726 N N . LEU A 1 92 ? -7.137 0.401 11.555 1 91.31 92 LEU A N 1
ATOM 727 C CA . LEU A 1 92 ? -6.391 -0.546 12.375 1 91.31 92 LEU A CA 1
ATOM 728 C C . LEU A 1 92 ? -6.668 -1.98 11.938 1 91.31 92 LEU A C 1
ATOM 730 O O . LEU A 1 92 ? -5.738 -2.779 11.789 1 91.31 92 LEU A O 1
ATOM 734 N N . PHE A 1 93 ? -7.895 -2.264 11.758 1 92.19 93 PHE A N 1
ATOM 735 C CA . PHE A 1 93 ? -8.258 -3.609 11.328 1 92.19 93 PHE A CA 1
ATOM 736 C C . PHE A 1 93 ? -7.715 -3.906 9.938 1 92.19 93 PHE A C 1
ATOM 738 O O . PHE A 1 93 ? -7.355 -5.047 9.641 1 92.19 93 PHE A O 1
ATOM 745 N N . ALA A 1 94 ? -7.746 -2.908 9.109 1 93.31 94 ALA A N 1
ATOM 746 C CA . ALA A 1 94 ? -7.145 -3.082 7.793 1 93.31 94 ALA A CA 1
ATOM 747 C C . ALA A 1 94 ? -5.668 -3.445 7.906 1 93.31 94 ALA A C 1
ATOM 749 O O . ALA A 1 94 ? -5.188 -4.34 7.207 1 93.31 94 ALA A O 1
ATOM 750 N N . LEU A 1 95 ? -4.977 -2.748 8.805 1 94.06 95 LEU A N 1
ATOM 751 C CA . LEU A 1 95 ? -3.562 -3.041 9.016 1 94.06 95 LEU A CA 1
ATOM 752 C C . LEU A 1 95 ? -3.379 -4.441 9.586 1 94.06 95 LEU A C 1
ATOM 754 O O . LEU A 1 95 ? -2.432 -5.145 9.227 1 94.06 95 LEU A O 1
ATOM 758 N N . CYS A 1 96 ? -4.27 -4.855 10.43 1 92.69 96 CYS A N 1
ATOM 759 C CA . CYS A 1 96 ? -4.219 -6.207 10.969 1 92.69 96 CYS A CA 1
ATOM 760 C C . CYS A 1 96 ? -4.387 -7.242 9.867 1 92.69 96 CYS A C 1
ATOM 762 O O . CYS A 1 96 ? -3.682 -8.25 9.844 1 92.69 96 CYS A O 1
ATOM 764 N N . GLY A 1 97 ? -5.367 -7.023 9.047 1 92.62 97 GLY A N 1
ATOM 765 C CA . GLY A 1 97 ? -5.535 -7.914 7.906 1 92.62 97 GLY A CA 1
ATOM 766 C C . GLY A 1 97 ? -4.309 -7.98 7.016 1 92.62 97 GLY A C 1
ATOM 767 O O . GLY A 1 97 ? -3.912 -9.062 6.578 1 92.62 97 GLY A O 1
ATOM 768 N N . PHE A 1 98 ? -3.693 -6.797 6.797 1 93.5 98 PHE A N 1
ATOM 769 C CA . PHE A 1 98 ? -2.482 -6.715 5.992 1 93.5 98 PHE A CA 1
ATOM 770 C C . PHE A 1 98 ? -1.37 -7.562 6.598 1 93.5 98 PHE A C 1
ATOM 772 O O . PHE A 1 98 ? -0.762 -8.383 5.902 1 93.5 98 PHE A O 1
ATOM 779 N N . PHE A 1 99 ? -1.141 -7.375 7.855 1 93.5 99 PHE A N 1
ATOM 780 C CA . PHE A 1 99 ? -0.05 -8.086 8.516 1 93.5 99 PHE A CA 1
ATOM 781 C C . PHE A 1 99 ? -0.389 -9.562 8.695 1 93.5 99 PHE A C 1
ATOM 783 O O . PHE A 1 99 ? 0.505 -10.406 8.742 1 93.5 99 PHE A O 1
ATOM 790 N N . PHE A 1 100 ? -1.63 -9.836 8.766 1 92.06 100 PHE A N 1
ATOM 791 C CA . PHE A 1 100 ? -2.043 -11.227 8.867 1 92.06 100 PHE A CA 1
ATOM 792 C C . PHE A 1 100 ? -1.695 -11.992 7.594 1 92.06 100 PHE A C 1
ATOM 794 O O . PHE A 1 100 ? -1.139 -13.086 7.656 1 92.06 100 PHE A O 1
ATOM 801 N N . VAL A 1 101 ? -2.072 -11.461 6.496 1 90.5 101 VAL A N 1
ATOM 802 C CA . VAL A 1 101 ? -1.738 -12.102 5.227 1 90.5 101 VAL A CA 1
ATOM 803 C C . VAL A 1 101 ? -0.221 -12.188 5.074 1 90.5 101 VAL A C 1
ATOM 805 O O . VAL A 1 101 ? 0.308 -13.195 4.613 1 90.5 101 VAL A O 1
ATOM 808 N N . TYR A 1 102 ? 0.399 -11.078 5.441 1 89.81 102 TYR A N 1
ATOM 809 C CA . TYR A 1 102 ? 1.857 -11.062 5.414 1 89.81 102 TYR A CA 1
ATOM 810 C C . TYR A 1 102 ? 2.43 -12.203 6.242 1 89.81 102 TYR A C 1
ATOM 812 O O . TYR A 1 102 ? 3.357 -12.891 5.805 1 89.81 102 TYR A O 1
ATOM 820 N N . LEU A 1 103 ? 1.92 -12.438 7.324 1 89.94 103 LEU A N 1
ATOM 821 C CA . LEU A 1 103 ? 2.357 -13.508 8.203 1 89.94 103 LEU A CA 1
ATOM 822 C C . LEU A 1 103 ? 2.1 -14.875 7.57 1 89.94 103 LEU A C 1
ATOM 824 O O . LEU A 1 103 ? 2.953 -15.758 7.629 1 89.94 103 LEU A O 1
ATOM 828 N N . THR A 1 104 ? 0.976 -15.062 7.02 1 86.75 104 THR A N 1
ATOM 829 C CA . THR A 1 104 ? 0.614 -16.328 6.402 1 86.75 104 THR A CA 1
ATOM 830 C C . THR A 1 104 ? 1.573 -16.672 5.266 1 86.75 104 THR A C 1
ATOM 832 O O . THR A 1 104 ? 1.954 -17.828 5.094 1 86.75 104 THR A O 1
ATOM 835 N N . GLU A 1 105 ? 1.858 -15.656 4.512 1 85.19 105 GLU A N 1
ATOM 836 C CA . GLU A 1 105 ? 2.824 -15.883 3.441 1 85.19 105 GLU A CA 1
ATOM 837 C C . GLU A 1 105 ? 4.176 -16.312 4 1 85.19 105 GLU A C 1
ATOM 839 O O . GLU A 1 105 ? 4.801 -17.234 3.471 1 85.19 105 GLU A O 1
ATOM 844 N N . GLU A 1 106 ? 4.613 -15.672 5.008 1 85.19 106 GLU A N 1
ATOM 845 C CA . GLU A 1 106 ? 5.895 -16.016 5.617 1 85.19 106 GLU A CA 1
ATOM 846 C C . GLU A 1 106 ? 5.852 -17.406 6.238 1 85.19 106 GLU A C 1
ATOM 848 O O . GLU A 1 106 ? 6.824 -18.172 6.148 1 85.19 106 GLU A O 1
ATOM 853 N N . LEU A 1 107 ? 4.805 -17.688 6.84 1 84.5 107 LEU A N 1
ATOM 854 C CA . LEU A 1 107 ? 4.648 -19.016 7.434 1 84.5 107 LEU A CA 1
ATOM 855 C C . LEU A 1 107 ? 4.629 -20.094 6.355 1 84.5 107 LEU A C 1
ATOM 857 O O . LEU A 1 107 ? 5.203 -21.172 6.539 1 84.5 107 LEU A O 1
ATOM 861 N N . SER A 1 108 ? 3.928 -19.844 5.293 1 82.5 108 SER A N 1
ATOM 862 C CA . SER A 1 108 ? 3.916 -20.766 4.168 1 82.5 108 SER A CA 1
ATOM 863 C C . SER A 1 108 ? 5.32 -20.984 3.611 1 82.5 108 SER A C 1
ATOM 865 O O . SER A 1 108 ? 5.68 -22.094 3.221 1 82.5 108 SER A O 1
ATOM 867 N N . ASN A 1 109 ? 6.094 -19.906 3.574 1 79.88 109 ASN A N 1
ATOM 868 C CA . ASN A 1 109 ? 7.477 -19.984 3.117 1 79.88 109 ASN A CA 1
ATOM 869 C C . ASN A 1 109 ? 8.32 -20.859 4.043 1 79.88 109 ASN A C 1
ATOM 871 O O . ASN A 1 109 ? 9.133 -21.656 3.574 1 79.88 109 ASN A O 1
ATOM 875 N N . VAL A 1 110 ? 8.156 -20.719 5.316 1 79.12 110 VAL A N 1
ATOM 876 C CA . VAL A 1 110 ? 8.914 -21.484 6.309 1 79.12 110 VAL A CA 1
ATOM 877 C C . VAL A 1 110 ? 8.516 -22.953 6.25 1 79.12 110 VAL A C 1
ATOM 879 O O . VAL A 1 110 ? 9.375 -23.828 6.293 1 79.12 110 VAL A O 1
ATOM 882 N N . ILE A 1 111 ? 7.312 -23.234 6.109 1 77.25 111 ILE A N 1
ATOM 883 C CA . ILE A 1 111 ? 6.793 -24.594 6.102 1 77.25 111 ILE A CA 1
ATOM 884 C C . ILE A 1 111 ? 7.258 -25.312 4.84 1 77.25 111 ILE A C 1
ATOM 886 O O . ILE A 1 111 ? 7.656 -26.484 4.895 1 77.25 111 ILE A O 1
ATOM 890 N N . CYS A 1 112 ? 7.172 -24.547 3.74 1 72.75 112 CYS A N 1
ATOM 891 C CA . CYS A 1 112 ? 7.578 -25.141 2.477 1 72.75 112 CYS A CA 1
ATOM 892 C C . CYS A 1 112 ? 9.094 -25.344 2.432 1 72.75 112 CYS A C 1
ATOM 894 O O . CYS A 1 112 ? 9.578 -26.25 1.757 1 72.75 112 CYS A O 1
ATOM 896 N N . HIS A 1 113 ? 9.875 -24.422 3.043 1 65.25 113 HIS A N 1
ATOM 897 C CA . HIS A 1 113 ? 11.32 -24.578 3.08 1 65.25 113 HIS A CA 1
ATOM 898 C C . HIS A 1 113 ? 11.727 -25.688 4.043 1 65.25 113 HIS A C 1
ATOM 900 O O . HIS A 1 113 ? 12.672 -26.438 3.771 1 65.25 113 HIS A O 1
ATOM 906 N N . VAL A 1 114 ? 11.297 -25.75 5.195 1 56.41 114 VAL A N 1
ATOM 907 C CA . VAL A 1 114 ? 11.625 -26.781 6.172 1 56.41 114 VAL A CA 1
ATOM 908 C C . VAL A 1 114 ? 11.266 -28.156 5.613 1 56.41 114 VAL A C 1
ATOM 910 O O . VAL A 1 114 ? 11.969 -29.141 5.855 1 56.41 114 VAL A O 1
ATOM 913 N N . GLY A 1 115 ? 10.25 -28.203 4.902 1 48.78 115 GLY A N 1
ATOM 914 C CA . GLY A 1 115 ? 9.945 -29.516 4.359 1 48.78 115 GLY A CA 1
ATOM 915 C C . GLY A 1 115 ? 11.031 -30.047 3.438 1 48.78 115 GLY A C 1
ATOM 916 O O . GLY A 1 115 ? 11.203 -31.266 3.311 1 48.78 115 GLY A O 1
ATOM 917 N N . HIS A 1 116 ? 11.789 -29.156 2.701 1 46.19 116 HIS A N 1
ATOM 918 C CA . HIS A 1 116 ? 12.836 -29.688 1.835 1 46.19 116 HIS A CA 1
ATOM 919 C C . HIS A 1 116 ? 14.125 -29.938 2.611 1 46.19 116 HIS A C 1
ATOM 921 O O . HIS A 1 116 ? 15.109 -30.422 2.049 1 46.19 116 HIS A O 1
ATOM 927 N N . GLY A 1 117 ? 14.461 -29.312 3.668 1 38.78 117 GLY A N 1
ATOM 928 C CA . GLY A 1 117 ? 15.711 -29.594 4.352 1 38.78 117 GLY A CA 1
ATOM 929 C C . GLY A 1 117 ? 15.867 -31.062 4.738 1 38.78 117 GLY A C 1
ATOM 930 O O . GLY A 1 117 ? 16.984 -31.531 4.93 1 38.78 117 GLY A O 1
ATOM 931 N N . HIS A 1 118 ? 14.914 -31.641 5.25 1 35.5 118 HIS A N 1
ATOM 932 C CA . HIS A 1 118 ? 15.344 -32.875 5.883 1 35.5 118 HIS A CA 1
ATOM 933 C C . HIS A 1 118 ? 15.633 -33.969 4.844 1 35.5 118 HIS A C 1
ATOM 935 O O . HIS A 1 118 ? 15.734 -35.125 5.176 1 35.5 118 HIS A O 1
ATOM 941 N N . SER A 1 119 ? 15.688 -33.844 3.551 1 33.91 119 SER A N 1
ATOM 942 C CA . SER A 1 119 ? 16.344 -35 3 1 33.91 119 SER A CA 1
ATOM 943 C C . SER A 1 119 ? 17.844 -35 3.254 1 33.91 119 SER A C 1
ATOM 945 O O . SER A 1 119 ? 18.531 -34.031 2.857 1 33.91 119 SER A O 1
ATOM 947 N N . HIS A 1 120 ? 18.438 -35.469 4.363 1 31.75 120 HIS A N 1
ATOM 948 C CA . HIS A 1 120 ? 19.75 -35.906 4.832 1 31.75 120 HIS A CA 1
ATOM 949 C C . HIS A 1 120 ? 20.578 -36.5 3.699 1 31.75 120 HIS A C 1
ATOM 951 O O . HIS A 1 120 ? 21.547 -37.219 3.943 1 31.75 120 HIS A O 1
ATOM 957 N N . SER A 1 121 ? 20.375 -36.75 2.467 1 32.75 121 SER A N 1
ATOM 958 C CA . SER A 1 121 ? 21.516 -37.438 1.88 1 32.75 121 SER A CA 1
ATOM 959 C C . SER A 1 121 ? 22.781 -36.594 2.02 1 32.75 121 SER A C 1
ATOM 961 O O . SER A 1 121 ? 22.734 -35.375 1.988 1 32.75 121 SER A O 1
ATOM 963 N N . ASN A 1 122 ? 24 -37.094 2.734 1 30.55 122 ASN A N 1
ATOM 964 C CA . ASN 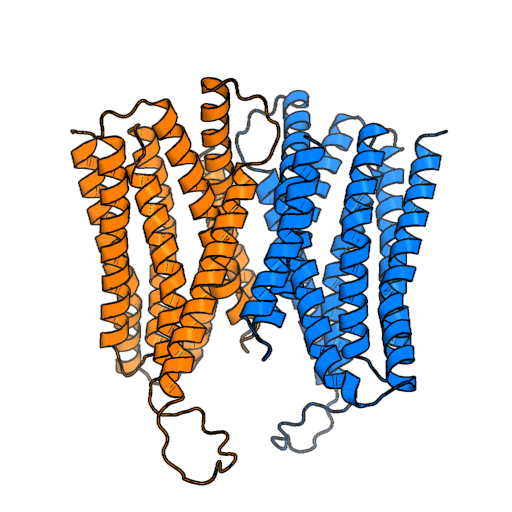A 1 122 ? 25.438 -36.875 2.938 1 30.55 122 ASN A CA 1
ATOM 965 C C . ASN A 1 122 ? 26.078 -36.156 1.743 1 30.55 122 ASN A C 1
ATOM 967 O O . ASN A 1 122 ? 27.297 -36.156 1.607 1 30.55 122 ASN A O 1
ATOM 971 N N . GLU A 1 123 ? 25.656 -36.281 0.509 1 34.19 123 GLU A N 1
ATOM 972 C CA . GLU A 1 123 ? 26.656 -35.906 -0.489 1 34.19 123 GLU A CA 1
ATOM 973 C C . GLU A 1 123 ? 27.031 -34.438 -0.362 1 34.19 123 GLU A C 1
ATOM 975 O O . GLU A 1 123 ? 26.219 -33.625 0.081 1 34.19 123 GLU A O 1
ATOM 980 N N . PRO A 1 124 ? 28.375 -34.094 -0.41 1 32.09 124 PRO A N 1
ATOM 981 C CA . PRO A 1 124 ? 29.078 -32.812 -0.385 1 32.09 124 PRO A CA 1
ATOM 982 C C . PRO A 1 124 ? 28.297 -31.688 -1.069 1 32.09 124 PRO A C 1
ATOM 984 O O . PRO A 1 124 ? 27.609 -31.922 -2.07 1 32.09 124 PRO A O 1
ATOM 987 N N . MET A 1 125 ? 27.891 -30.734 -0.257 1 32.22 125 MET A N 1
ATOM 988 C CA . MET A 1 125 ? 27.188 -29.516 -0.619 1 32.22 125 MET A CA 1
ATOM 989 C C . MET A 1 125 ? 27.828 -28.859 -1.836 1 32.22 125 MET A C 1
ATOM 991 O O . MET A 1 125 ? 28.844 -28.172 -1.715 1 32.22 125 MET A O 1
ATOM 995 N N . MET A 1 126 ? 28.266 -29.625 -2.834 1 28.2 126 MET A N 1
ATOM 996 C CA . MET A 1 126 ? 28.688 -28.859 -4.012 1 28.2 126 MET A CA 1
ATOM 997 C C . MET A 1 126 ? 27.75 -27.672 -4.242 1 28.2 126 MET A C 1
ATOM 999 O O . MET A 1 126 ? 26.562 -27.75 -3.949 1 28.2 126 MET A O 1
ATOM 1003 N N . GLU A 1 127 ? 28.234 -26.406 -4.238 1 30.69 127 GLU A N 1
ATOM 1004 C CA . GLU A 1 127 ? 27.922 -25.016 -4.562 1 30.69 127 GLU A CA 1
ATOM 1005 C C . GLU A 1 127 ? 26.891 -24.922 -5.68 1 30.69 127 GLU A C 1
ATOM 1007 O O . GLU A 1 127 ? 26.812 -23.906 -6.375 1 30.69 127 GLU A O 1
ATOM 1012 N N . SER A 1 128 ? 26.312 -25.984 -6.148 1 28.62 128 SER A N 1
ATOM 1013 C CA . SER A 1 128 ? 25.578 -25.812 -7.402 1 28.62 128 SER A CA 1
ATOM 1014 C C . SER A 1 128 ? 24.484 -24.766 -7.277 1 28.62 128 SER A C 1
ATOM 1016 O O . SER A 1 128 ? 23.734 -24.766 -6.297 1 28.62 128 SER A O 1
ATOM 1018 N N . ASN A 1 129 ? 24.656 -23.406 -7.488 1 31.52 129 ASN A N 1
ATOM 1019 C CA . ASN A 1 129 ? 23.828 -22.375 -8.086 1 31.52 129 ASN A CA 1
ATOM 1020 C C . ASN A 1 129 ? 22.562 -22.953 -8.695 1 31.52 129 ASN A C 1
ATOM 1022 O O . ASN A 1 129 ? 21.984 -22.375 -9.625 1 31.52 129 ASN A O 1
ATOM 1026 N N . ASP A 1 130 ? 22.328 -24.188 -8.672 1 29.98 130 ASP A N 1
ATOM 1027 C CA . ASP A 1 130 ? 21.312 -24.953 -9.383 1 29.98 130 ASP A CA 1
ATOM 1028 C C . ASP A 1 130 ? 19.906 -24.422 -9.086 1 29.98 130 ASP A C 1
ATOM 1030 O O . ASP A 1 130 ? 19.516 -24.312 -7.922 1 29.98 130 ASP A O 1
ATOM 1034 N N . TYR A 1 131 ? 19.312 -23.281 -9.789 1 35.03 131 TYR A N 1
ATOM 1035 C CA . TYR A 1 131 ? 17.906 -23.234 -10.188 1 35.03 131 TYR A CA 1
ATOM 1036 C C . TYR A 1 131 ? 17.203 -24.547 -9.867 1 35.03 131 TYR A C 1
ATOM 1038 O O . TYR A 1 131 ? 17.5 -25.594 -10.461 1 35.03 131 TYR A O 1
ATOM 1046 N N . ASP A 1 132 ? 17.281 -25.094 -8.719 1 37.94 132 ASP A N 1
ATOM 1047 C CA . ASP A 1 132 ? 16.641 -26.328 -8.328 1 37.94 132 ASP A CA 1
ATOM 1048 C C . ASP A 1 132 ? 15.547 -26.719 -9.328 1 37.94 132 ASP A C 1
ATOM 1050 O O . ASP A 1 132 ? 14.562 -26.016 -9.492 1 37.94 132 ASP A O 1
ATOM 1054 N N . GLU A 1 133 ? 15.781 -27.062 -10.445 1 40.41 133 GLU A N 1
ATOM 1055 C CA . GLU A 1 133 ? 15.25 -27.812 -11.586 1 40.41 133 GLU A CA 1
ATOM 1056 C C . GLU A 1 133 ? 13.992 -28.578 -11.211 1 40.41 133 GLU A C 1
ATOM 1058 O O . GLU A 1 133 ? 13.219 -28.984 -12.086 1 40.41 133 GLU A O 1
ATOM 1063 N N . ASP A 1 134 ? 13.859 -29.266 -10.094 1 46.88 134 ASP A N 1
ATOM 1064 C CA . ASP A 1 134 ? 12.898 -30.344 -9.867 1 46.88 134 ASP A CA 1
ATOM 1065 C C . ASP A 1 134 ? 11.484 -29.781 -9.688 1 46.88 134 ASP A C 1
ATOM 1067 O O . ASP A 1 134 ? 10.594 -30.469 -9.18 1 46.88 134 ASP A O 1
ATOM 1071 N N . GLY A 1 135 ? 10.969 -28.781 -10.375 1 57.53 135 GLY A N 1
ATOM 1072 C CA . GLY A 1 135 ? 9.555 -28.453 -10.539 1 57.53 135 GLY A CA 1
ATOM 1073 C C . GLY A 1 135 ? 8.898 -28.031 -9.242 1 57.53 135 GLY A C 1
ATOM 1074 O O . GLY A 1 135 ? 7.75 -27.578 -9.242 1 57.53 135 GLY A O 1
ATOM 1075 N N . GLU A 1 136 ? 9.719 -28.109 -7.996 1 68.69 136 GLU A N 1
ATOM 1076 C CA . GLU A 1 136 ? 9.094 -27.875 -6.699 1 68.69 136 GLU A CA 1
ATOM 1077 C C . GLU A 1 136 ? 9.094 -26.375 -6.359 1 68.69 136 GLU A C 1
ATOM 1079 O O . GLU A 1 136 ? 8.188 -25.891 -5.688 1 68.69 136 GLU A O 1
ATOM 1084 N N . ALA A 1 137 ? 10.148 -25.656 -6.859 1 73.56 137 ALA A N 1
ATOM 1085 C CA . ALA A 1 137 ? 10.281 -24.25 -6.492 1 73.56 137 ALA A CA 1
ATOM 1086 C C . ALA A 1 137 ? 9.109 -23.438 -7.023 1 73.56 137 ALA A C 1
ATOM 1088 O O . ALA A 1 137 ? 8.492 -22.672 -6.277 1 73.56 137 ALA A O 1
ATOM 1089 N N . PRO A 1 138 ? 8.75 -23.719 -8.234 1 76.12 138 PRO A N 1
ATOM 1090 C CA . PRO A 1 138 ? 7.59 -22.984 -8.734 1 76.12 138 PRO A CA 1
ATOM 1091 C C . PRO A 1 138 ? 6.301 -23.344 -8 1 76.12 138 PRO A C 1
ATOM 1093 O O . PRO A 1 138 ? 5.457 -22.469 -7.762 1 76.12 138 PRO A O 1
ATOM 1096 N N . ILE A 1 139 ? 6.254 -24.562 -7.637 1 79.19 139 ILE A N 1
ATOM 1097 C CA . ILE A 1 139 ? 5.051 -25 -6.93 1 79.19 139 ILE A CA 1
ATOM 1098 C C . ILE A 1 139 ? 4.98 -24.328 -5.562 1 79.19 139 ILE A C 1
ATOM 1100 O O . ILE A 1 139 ? 3.926 -23.828 -5.164 1 79.19 139 ILE A O 1
ATOM 1104 N N . ARG A 1 140 ? 6.039 -24.281 -4.934 1 78.44 140 ARG A N 1
ATOM 1105 C CA . ARG A 1 140 ? 6.105 -23.641 -3.629 1 78.44 140 ARG A CA 1
ATOM 1106 C C . ARG A 1 140 ? 5.723 -22.156 -3.725 1 78.44 140 ARG A C 1
ATOM 1108 O O . ARG A 1 140 ? 4.934 -21.672 -2.918 1 78.44 140 ARG A O 1
ATOM 1115 N N . GLN A 1 141 ? 6.207 -21.531 -4.664 1 78 141 GLN A N 1
ATOM 1116 C CA . GLN A 1 141 ? 5.922 -20.109 -4.852 1 78 141 GLN A CA 1
ATOM 1117 C C . GLN A 1 141 ? 4.445 -19.891 -5.148 1 78 141 GLN A C 1
ATOM 1119 O O . GLN A 1 141 ? 3.846 -18.938 -4.648 1 78 141 GLN A O 1
ATOM 1124 N N . SER A 1 142 ? 3.973 -20.781 -5.918 1 84.31 142 SER A N 1
ATOM 1125 C CA . SER A 1 142 ? 2.564 -20.672 -6.281 1 84.31 142 SER A CA 1
ATOM 1126 C C . SER A 1 142 ? 1.662 -20.891 -5.074 1 84.31 142 SER A C 1
ATOM 1128 O O . SER A 1 142 ? 0.642 -20.219 -4.918 1 84.31 142 SER A O 1
ATOM 1130 N N . ILE A 1 143 ? 2.072 -21.766 -4.246 1 81.31 143 ILE A N 1
ATOM 1131 C CA . ILE A 1 143 ? 1.29 -22.047 -3.051 1 81.31 143 ILE A CA 1
ATOM 1132 C C . ILE A 1 143 ? 1.337 -20.844 -2.105 1 81.31 143 ILE A C 1
ATOM 1134 O O . ILE A 1 143 ? 0.313 -20.453 -1.543 1 81.31 143 ILE A O 1
ATOM 1138 N N . ILE A 1 144 ? 2.461 -20.344 -2.051 1 77.5 144 ILE A N 1
ATOM 1139 C CA . ILE A 1 144 ? 2.645 -19.188 -1.187 1 77.5 144 ILE A CA 1
ATOM 1140 C C . ILE A 1 144 ? 1.817 -18.016 -1.711 1 77.5 144 ILE A C 1
ATOM 1142 O O . ILE A 1 144 ? 1.077 -17.375 -0.954 1 77.5 144 ILE A O 1
ATOM 1146 N N . PHE A 1 145 ? 1.866 -17.844 -2.896 1 78.12 145 PHE A N 1
ATOM 1147 C CA . PHE A 1 145 ? 1.134 -16.766 -3.553 1 78.12 145 PHE A CA 1
ATOM 1148 C C . PHE A 1 145 ? -0.37 -16.969 -3.426 1 78.12 145 PHE A C 1
ATOM 1150 O O . PHE A 1 145 ? -1.11 -16.031 -3.119 1 78.12 145 PHE A O 1
ATOM 1157 N N . THR A 1 146 ? -0.803 -18.172 -3.602 1 86.94 146 THR A N 1
ATOM 1158 C CA . THR A 1 146 ? -2.225 -18.484 -3.605 1 86.94 146 THR A CA 1
ATOM 1159 C C . THR A 1 146 ? -2.793 -18.453 -2.189 1 86.94 146 THR A C 1
ATOM 1161 O O . THR A 1 146 ? -3.986 -18.219 -1.998 1 86.94 146 THR A O 1
ATOM 1164 N N . SER A 1 147 ? -1.961 -18.688 -1.234 1 86.44 147 SER A N 1
ATOM 1165 C CA . SER A 1 147 ? -2.428 -18.672 0.148 1 86.44 147 SER A CA 1
ATOM 1166 C C . SER A 1 147 ? -2.988 -17.312 0.531 1 86.44 147 SER A C 1
ATOM 1168 O O . SER A 1 147 ? -4.016 -17.219 1.205 1 86.44 147 SER A O 1
ATOM 1170 N N . ALA A 1 148 ? -2.287 -16.266 0.079 1 85.12 148 ALA A N 1
ATOM 1171 C CA . ALA A 1 148 ? -2.771 -14.914 0.331 1 85.12 148 ALA A CA 1
ATOM 1172 C C . ALA A 1 148 ? -4.133 -14.688 -0.321 1 85.12 148 ALA A C 1
ATOM 1174 O O . ALA A 1 148 ? -5.02 -14.062 0.274 1 85.12 148 ALA A O 1
ATOM 1175 N N . PHE A 1 149 ? -4.371 -15.227 -1.444 1 88.38 149 PHE A N 1
ATOM 1176 C CA . PHE A 1 149 ? -5.609 -15.047 -2.189 1 88.38 149 PHE A CA 1
ATOM 1177 C C . PHE A 1 149 ? -6.742 -15.844 -1.556 1 88.38 149 PHE A C 1
ATOM 1179 O O . PHE A 1 149 ? -7.898 -15.414 -1.583 1 88.38 149 PHE A O 1
ATOM 1186 N N . ILE A 1 150 ? -6.352 -16.969 -0.964 1 90.5 150 ILE A N 1
ATOM 1187 C CA . ILE A 1 150 ? -7.344 -17.781 -0.268 1 90.5 150 ILE A CA 1
ATOM 1188 C C . ILE A 1 150 ? -7.953 -16.984 0.879 1 90.5 150 ILE A C 1
ATOM 1190 O O . ILE A 1 150 ? -9.18 -16.938 1.029 1 90.5 150 ILE A O 1
ATOM 1194 N N . LEU A 1 151 ? -7.129 -16.328 1.584 1 87.38 151 LEU A N 1
ATOM 1195 C CA . LEU A 1 151 ? -7.605 -15.531 2.709 1 87.38 151 LEU A CA 1
ATOM 1196 C C . LEU A 1 151 ? -8.422 -14.344 2.221 1 87.38 151 LEU A C 1
ATOM 1198 O O . LEU A 1 151 ? -9.469 -14.031 2.781 1 87.38 151 LEU A O 1
ATOM 1202 N N . HIS A 1 152 ? -7.934 -13.773 1.224 1 86.94 152 HIS A N 1
ATOM 1203 C CA . HIS A 1 152 ? -8.633 -12.633 0.653 1 86.94 152 HIS A CA 1
ATOM 1204 C C . HIS A 1 152 ? -10.039 -13.023 0.19 1 86.94 152 HIS A C 1
ATOM 1206 O O . HIS A 1 152 ? -11.016 -12.375 0.561 1 86.94 152 HIS A O 1
ATOM 1212 N N . VAL A 1 153 ? -10.133 -14.164 -0.609 1 91.06 153 VAL A N 1
ATOM 1213 C CA . VAL A 1 153 ? -11.414 -14.602 -1.153 1 91.06 153 VAL A CA 1
ATOM 1214 C C . VAL A 1 153 ? -12.336 -15.039 -0.017 1 91.06 153 VAL A C 1
ATOM 1216 O O . VAL A 1 153 ? -13.531 -14.75 -0.035 1 91.06 153 VAL A O 1
ATOM 1219 N N . PHE A 1 154 ? -11.758 -15.641 0.933 1 90.75 154 PHE A N 1
ATOM 1220 C CA . PHE A 1 154 ? -12.531 -16.094 2.08 1 90.75 154 PHE A CA 1
ATOM 1221 C C . PHE A 1 154 ? -13.188 -14.922 2.797 1 90.75 154 PHE A C 1
ATOM 1223 O O . PHE A 1 154 ? -14.398 -14.922 3.025 1 90.75 154 PHE A O 1
ATOM 1230 N N . PHE A 1 155 ? -12.453 -13.891 3.088 1 88.69 155 PHE A N 1
ATOM 1231 C CA . PHE A 1 155 ? -12.961 -12.766 3.869 1 88.69 155 PHE A CA 1
ATOM 1232 C C . PHE A 1 155 ? -13.867 -11.883 3.023 1 88.69 155 PHE A C 1
ATOM 1234 O O . PHE A 1 155 ? -14.828 -11.305 3.531 1 88.69 155 PHE A O 1
ATOM 1241 N N . GLU A 1 156 ? -13.508 -11.734 1.786 1 87.19 156 GLU A N 1
ATOM 1242 C CA . GLU A 1 156 ? -14.359 -10.984 0.872 1 87.19 156 GLU A CA 1
ATOM 1243 C C . GLU A 1 156 ? -15.75 -11.594 0.791 1 87.19 156 GLU A C 1
ATOM 1245 O O . GLU A 1 156 ? -16.75 -10.883 0.915 1 87.19 156 GLU A O 1
ATOM 1250 N N . CYS A 1 157 ? -15.844 -12.922 0.608 1 92.56 157 CYS A N 1
ATOM 1251 C CA . CYS A 1 157 ? -17.125 -13.602 0.483 1 92.56 157 CYS A CA 1
ATOM 1252 C C . CYS A 1 157 ? -17.844 -13.68 1.831 1 92.56 157 CYS A C 1
ATOM 1254 O O . CYS A 1 157 ? -19.062 -13.711 1.892 1 92.56 157 CYS A O 1
ATOM 1256 N N . PHE A 1 158 ? -17.047 -13.734 2.879 1 90.25 158 PHE A N 1
ATOM 1257 C CA . PHE A 1 158 ? -17.625 -13.68 4.215 1 90.25 158 PHE A CA 1
ATOM 1258 C C . PHE A 1 158 ? -18.359 -12.359 4.438 1 90.25 158 PHE A C 1
ATOM 1260 O O . PHE A 1 158 ? -19.5 -12.344 4.91 1 90.25 158 PHE A O 1
ATOM 1267 N N . ALA A 1 159 ? -17.641 -11.289 4.062 1 85.19 159 ALA A N 1
ATOM 1268 C CA . ALA A 1 159 ? -18.234 -9.961 4.195 1 85.19 159 ALA A CA 1
ATOM 1269 C C . ALA A 1 159 ? -19.5 -9.844 3.346 1 85.19 159 ALA A C 1
ATOM 1271 O O . ALA A 1 159 ? -20.469 -9.195 3.75 1 85.19 159 ALA A O 1
ATOM 1272 N N . PHE A 1 160 ? -19.5 -10.398 2.182 1 88.62 160 PHE A N 1
ATOM 1273 C CA . PHE A 1 160 ? -20.656 -10.43 1.304 1 88.62 160 PHE A CA 1
ATOM 1274 C C . PHE A 1 160 ? -21.812 -11.18 1.96 1 88.62 160 PHE A C 1
ATOM 1276 O O . PHE A 1 160 ? -22.953 -10.727 1.929 1 88.62 160 PHE A O 1
ATOM 1283 N N . GLY A 1 161 ? -21.562 -12.289 2.607 1 89.44 161 GLY A N 1
ATOM 1284 C CA . GLY A 1 161 ? -22.578 -13.148 3.193 1 89.44 161 GLY A CA 1
ATOM 1285 C C . GLY A 1 161 ? -23.281 -12.516 4.379 1 89.44 161 GLY A C 1
ATOM 1286 O O . GLY A 1 161 ? -24.469 -12.789 4.629 1 89.44 161 GLY A O 1
ATOM 1287 N N . VAL A 1 162 ? -22.578 -11.672 5.086 1 86.62 162 VAL A N 1
ATOM 1288 C CA . VAL A 1 162 ? -23.141 -11.117 6.316 1 86.62 162 VAL A CA 1
ATOM 1289 C C . VAL A 1 162 ? -24 -9.906 5.992 1 86.62 162 VAL A C 1
ATOM 1291 O O . VAL A 1 162 ? -24.719 -9.391 6.863 1 86.62 162 VAL A O 1
ATOM 1294 N N . GLN A 1 163 ? -24.016 -9.484 4.734 1 84.06 163 GLN A N 1
ATOM 1295 C CA . GLN A 1 163 ? -24.844 -8.336 4.383 1 84.06 163 GLN A CA 1
ATOM 1296 C C . GLN A 1 163 ? -26.328 -8.633 4.574 1 84.06 163 GLN A C 1
ATOM 1298 O O . GLN A 1 163 ? -26.781 -9.742 4.305 1 84.06 163 GLN A O 1
ATOM 1303 N N . GLU A 1 164 ? -27.141 -7.586 5.016 1 81.38 164 GLU A N 1
ATOM 1304 C CA . GLU A 1 164 ? -28.531 -7.832 5.402 1 81.38 164 GLU A CA 1
ATOM 1305 C C . GLU A 1 164 ? -29.5 -7.18 4.426 1 81.38 164 GLU A C 1
ATOM 1307 O O . GLU A 1 164 ? -30.688 -7.527 4.391 1 81.38 164 GLU A O 1
ATOM 1312 N N . ASP A 1 165 ? -29.078 -6.254 3.719 1 83.31 165 ASP A N 1
ATOM 1313 C CA . ASP A 1 165 ? -29.984 -5.508 2.852 1 83.31 165 ASP A CA 1
ATOM 1314 C C . ASP A 1 165 ? -29.703 -5.805 1.38 1 83.31 165 ASP A C 1
ATOM 1316 O O . ASP A 1 165 ? -28.547 -5.977 0.985 1 83.31 165 ASP A O 1
ATOM 1320 N N . THR A 1 166 ? -30.781 -5.887 0.638 1 86.69 166 THR A N 1
ATOM 1321 C CA . THR A 1 166 ? -30.703 -6.23 -0.777 1 86.69 166 THR A CA 1
ATOM 1322 C C . THR A 1 166 ? -29.844 -5.223 -1.533 1 86.69 166 THR A C 1
ATOM 1324 O O . THR A 1 166 ? -29.094 -5.594 -2.436 1 86.69 166 THR A O 1
ATOM 1327 N N . VAL A 1 167 ? -30 -4.035 -1.159 1 81.94 167 VAL A N 1
ATOM 1328 C CA . VAL A 1 167 ? -29.25 -2.986 -1.836 1 81.94 167 VAL A CA 1
ATOM 1329 C C . VAL A 1 167 ? -27.75 -3.18 -1.592 1 81.94 167 VAL A C 1
ATOM 1331 O O . VAL A 1 167 ? -26.953 -3.129 -2.527 1 81.94 167 VAL A O 1
ATOM 1334 N N . SER A 1 168 ? -27.406 -3.443 -0.406 1 81.5 168 SER A N 1
ATOM 1335 C CA . SER A 1 168 ? -26 -3.664 -0.055 1 81.5 168 SER A CA 1
ATOM 1336 C C . SER A 1 168 ? -25.453 -4.91 -0.735 1 81.5 168 SER A C 1
ATOM 1338 O O . SER A 1 168 ? -24.312 -4.914 -1.208 1 81.5 168 SER A O 1
ATOM 1340 N N . ILE A 1 169 ? -26.281 -5.918 -0.806 1 87 169 ILE A N 1
ATOM 1341 C CA . ILE A 1 169 ? -25.875 -7.188 -1.399 1 87 169 ILE A CA 1
ATOM 1342 C C . ILE A 1 169 ? -25.609 -7 -2.891 1 87 169 ILE A C 1
ATOM 1344 O O . ILE A 1 169 ? -24.562 -7.418 -3.396 1 87 169 ILE A O 1
ATOM 1348 N N . THR A 1 170 ? -26.469 -6.324 -3.551 1 86.44 170 THR A N 1
ATOM 1349 C CA . THR A 1 170 ? -26.359 -6.148 -4.992 1 86.44 170 THR A CA 1
ATOM 1350 C C . THR A 1 170 ? -25.219 -5.203 -5.332 1 86.44 170 THR A C 1
ATOM 1352 O O . THR A 1 170 ? -24.453 -5.449 -6.273 1 86.44 170 THR A O 1
ATOM 1355 N N . SER A 1 171 ? -25.109 -4.188 -4.566 1 81.56 171 SER A N 1
ATOM 1356 C CA . SER A 1 171 ? -24.031 -3.229 -4.793 1 81.56 171 SER A CA 1
ATOM 1357 C C . SER A 1 171 ? -22.656 -3.867 -4.57 1 81.56 171 SER A C 1
ATOM 1359 O O . SER A 1 171 ? -21.75 -3.697 -5.383 1 81.56 171 SER A O 1
ATOM 1361 N N . LEU A 1 172 ? -22.578 -4.598 -3.498 1 82.06 172 LEU A N 1
ATOM 1362 C CA . LEU A 1 172 ? -21.328 -5.266 -3.195 1 82.06 172 LEU A CA 1
ATOM 1363 C C . LEU A 1 172 ? -21 -6.328 -4.246 1 82.06 172 LEU A C 1
ATOM 1365 O O . LEU A 1 172 ? -19.859 -6.473 -4.656 1 82.06 172 LEU A O 1
ATOM 1369 N N . PHE A 1 173 ? -22.031 -7.059 -4.66 1 88.75 173 PHE A N 1
ATOM 1370 C CA . PHE A 1 173 ? -21.844 -8.086 -5.676 1 88.75 173 PHE A CA 1
ATOM 1371 C C . PHE A 1 173 ? -21.312 -7.484 -6.969 1 88.75 173 PHE A C 1
ATOM 1373 O O . PHE A 1 173 ? -20.375 -8.016 -7.57 1 88.75 173 PHE A O 1
ATOM 1380 N N . LEU A 1 174 ? -21.844 -6.426 -7.375 1 82.06 174 LEU A N 1
ATOM 1381 C CA . LEU A 1 174 ? -21.422 -5.777 -8.609 1 82.06 174 LEU A CA 1
ATOM 1382 C C . LEU A 1 174 ? -19.984 -5.293 -8.508 1 82.06 174 LEU A C 1
ATOM 1384 O O . LEU A 1 174 ? -19.203 -5.426 -9.453 1 82.06 174 LEU A O 1
ATOM 1388 N N . GLY A 1 175 ? -19.734 -4.719 -7.383 1 78.44 175 GLY A N 1
ATOM 1389 C CA . GLY A 1 175 ? -18.359 -4.305 -7.141 1 78.44 175 GLY A CA 1
ATOM 1390 C C . GLY A 1 175 ? -17.375 -5.457 -7.191 1 78.44 175 GLY A C 1
ATOM 1391 O O . GLY A 1 175 ? -16.328 -5.359 -7.832 1 78.44 175 GLY A O 1
ATOM 1392 N N . ILE A 1 176 ? -17.703 -6.551 -6.578 1 84.44 176 ILE A N 1
ATOM 1393 C CA . ILE A 1 176 ? -16.859 -7.734 -6.516 1 84.44 176 ILE A CA 1
ATOM 1394 C C . ILE A 1 176 ? -16.734 -8.352 -7.91 1 84.44 176 ILE A C 1
ATOM 1396 O O . ILE A 1 176 ? -15.633 -8.703 -8.336 1 84.44 176 ILE A O 1
ATOM 1400 N N . ALA A 1 177 ? -17.875 -8.414 -8.578 1 85 177 ALA A N 1
ATOM 1401 C CA . ALA A 1 177 ? -17.906 -9.055 -9.891 1 85 177 ALA A CA 1
ATOM 1402 C C . ALA A 1 177 ? -16.969 -8.328 -10.867 1 85 177 ALA A C 1
ATOM 1404 O O . ALA A 1 177 ? -16.297 -8.969 -11.672 1 85 177 ALA A O 1
ATOM 1405 N N . LEU A 1 178 ? -16.828 -7.121 -10.836 1 77.5 178 LEU A N 1
ATOM 1406 C CA . LEU A 1 178 ? -16.031 -6.32 -11.758 1 77.5 178 LEU A CA 1
ATOM 1407 C C . LEU A 1 178 ? -14.547 -6.578 -11.547 1 77.5 178 LEU A C 1
ATOM 1409 O O . LEU A 1 178 ? -13.805 -6.766 -12.516 1 77.5 178 LEU A O 1
ATOM 1413 N N . HIS A 1 179 ? -14.211 -6.516 -10.352 1 79.88 179 HIS A N 1
ATOM 1414 C CA . HIS A 1 179 ? -12.773 -6.668 -10.133 1 79.88 179 HIS A CA 1
ATOM 1415 C C . HIS A 1 179 ? -12.375 -8.141 -10.055 1 79.88 179 HIS A C 1
ATOM 1417 O O . HIS A 1 179 ? -11.219 -8.484 -10.305 1 79.88 179 HIS A O 1
ATOM 1423 N N . LYS A 1 180 ? -13.328 -9.055 -9.75 1 88.31 180 LYS A N 1
ATOM 1424 C CA . LYS A 1 180 ? -13.031 -10.477 -9.625 1 88.31 180 LYS A CA 1
ATOM 1425 C C . LYS A 1 180 ? -12.602 -11.07 -10.969 1 88.31 180 LYS A C 1
ATOM 1427 O O . LYS A 1 180 ? -11.672 -11.875 -11.031 1 88.31 180 LYS A O 1
ATOM 1432 N N . ALA A 1 181 ? -13.242 -10.625 -11.984 1 87.19 181 ALA A N 1
ATOM 1433 C CA . ALA A 1 181 ? -12.898 -11.109 -13.32 1 87.19 181 ALA A CA 1
ATOM 1434 C C . ALA A 1 181 ? -11.453 -10.773 -13.672 1 87.19 181 ALA A C 1
ATOM 1436 O O . ALA A 1 181 ? -10.695 -11.633 -14.125 1 87.19 181 ALA A O 1
ATOM 1437 N N . ILE A 1 182 ? -11.102 -9.633 -13.398 1 81.69 182 ILE A N 1
ATOM 1438 C CA . ILE A 1 182 ? -9.766 -9.156 -13.75 1 81.69 182 ILE A CA 1
ATOM 1439 C C . ILE A 1 182 ? -8.727 -9.82 -12.852 1 81.69 182 ILE A C 1
ATOM 1441 O O . ILE A 1 182 ? -7.68 -10.266 -13.328 1 81.69 182 ILE A O 1
ATOM 1445 N N . VAL A 1 183 ? -9.047 -9.93 -11.633 1 82.19 183 VAL A N 1
ATOM 1446 C CA . VAL A 1 183 ? -8.109 -10.484 -10.664 1 82.19 183 VAL A CA 1
ATOM 1447 C C . VAL A 1 183 ? -7.879 -11.969 -10.953 1 82.19 183 VAL A C 1
ATOM 1449 O O . VAL A 1 183 ? -6.734 -12.43 -10.969 1 82.19 183 VAL A O 1
ATOM 1452 N N . MET A 1 184 ? -8.938 -12.656 -11.164 1 88.94 184 MET A N 1
ATOM 1453 C CA . MET A 1 184 ? -8.828 -14.094 -11.406 1 88.94 184 MET A CA 1
ATOM 1454 C C . MET A 1 184 ? -8.109 -14.367 -12.727 1 88.94 184 MET A C 1
ATOM 1456 O O . MET A 1 184 ? -7.352 -15.336 -12.836 1 88.94 184 MET A O 1
ATOM 1460 N N . PHE A 1 185 ? -8.383 -13.531 -13.633 1 86.56 185 PHE A N 1
ATOM 1461 C CA . PHE A 1 185 ? -7.676 -13.664 -14.906 1 86.56 185 PHE A CA 1
ATOM 1462 C C . PHE A 1 185 ? -6.18 -13.453 -14.719 1 86.56 185 PHE A C 1
ATOM 1464 O O . PHE A 1 185 ? -5.367 -14.227 -15.234 1 86.56 185 PHE A O 1
ATOM 1471 N N . SER A 1 186 ? -5.859 -12.414 -13.992 1 81.88 186 SER A N 1
ATOM 1472 C CA . SER A 1 186 ? -4.457 -12.109 -13.727 1 81.88 186 SER A CA 1
ATOM 1473 C C . SER A 1 186 ? -3.781 -13.242 -12.953 1 81.88 186 SER A C 1
ATOM 1475 O O . SER A 1 186 ? -2.654 -13.625 -13.266 1 81.88 186 SER A O 1
ATOM 1477 N N . LEU A 1 187 ? -4.453 -13.734 -11.992 1 85.31 187 LEU A N 1
ATOM 1478 C CA . LEU A 1 187 ? -3.92 -14.844 -11.203 1 85.31 187 LEU A CA 1
ATOM 1479 C C . LEU A 1 187 ? -3.742 -16.094 -12.062 1 85.31 187 LEU A C 1
ATOM 1481 O O . LEU A 1 187 ? -2.723 -16.766 -11.969 1 85.31 187 LEU A O 1
ATOM 1485 N N . GLY A 1 188 ? -4.75 -16.375 -12.859 1 87.69 188 GLY A N 1
ATOM 1486 C CA . GLY A 1 188 ? -4.645 -17.5 -13.773 1 87.69 188 GLY A CA 1
ATOM 1487 C C . GLY A 1 188 ? -3.459 -17.406 -14.711 1 87.69 188 GLY A C 1
ATOM 1488 O O . GLY A 1 188 ? -2.764 -18.391 -14.953 1 87.69 188 GLY A O 1
ATOM 1489 N N . MET A 1 189 ? -3.256 -16.266 -15.164 1 83.06 189 MET A N 1
ATOM 1490 C CA . MET A 1 189 ? -2.119 -16.031 -16.047 1 83.06 189 MET A CA 1
ATOM 1491 C C . MET A 1 189 ? -0.802 -16.281 -15.32 1 83.06 189 MET A C 1
ATOM 1493 O O . MET A 1 189 ? 0.101 -16.922 -15.852 1 83.06 189 MET A O 1
ATOM 1497 N N . LYS A 1 190 ? -0.694 -15.75 -14.164 1 80.5 190 LYS A N 1
ATOM 1498 C CA . LYS A 1 190 ? 0.519 -15.914 -13.367 1 80.5 190 LYS A CA 1
ATOM 1499 C C . LYS A 1 190 ? 0.785 -17.375 -13.055 1 80.5 190 LYS A C 1
ATOM 1501 O O . LYS A 1 190 ? 1.921 -17.844 -13.164 1 80.5 190 LYS A O 1
ATOM 1506 N N . LEU A 1 191 ? -0.243 -18.125 -12.719 1 86.44 191 LEU A N 1
ATOM 1507 C CA . LEU A 1 191 ? -0.104 -19.531 -12.367 1 86.44 191 LEU A CA 1
ATOM 1508 C C . LEU A 1 191 ? 0.239 -20.375 -13.594 1 86.44 191 LEU A C 1
ATOM 1510 O O . LEU A 1 191 ? 1.071 -21.281 -13.523 1 86.44 191 LEU A O 1
ATOM 1514 N N . THR A 1 192 ? -0.393 -20.047 -14.711 1 84.88 192 THR A N 1
ATOM 1515 C CA . THR A 1 192 ? -0.148 -20.797 -15.938 1 84.88 192 THR A CA 1
ATOM 1516 C C . THR A 1 192 ? 1.286 -20.578 -16.422 1 84.88 192 THR A C 1
ATOM 1518 O O . THR A 1 192 ? 1.925 -21.516 -16.906 1 84.88 192 THR A O 1
ATOM 1521 N N . ARG A 1 193 ? 1.785 -19.469 -16.203 1 77.75 193 ARG A N 1
ATOM 1522 C CA . ARG A 1 193 ? 3.154 -19.172 -16.609 1 77.75 193 ARG A CA 1
ATOM 1523 C C . ARG A 1 193 ? 4.16 -19.859 -15.688 1 77.75 193 ARG A C 1
ATOM 1525 O O . ARG A 1 193 ? 5.238 -20.266 -16.125 1 77.75 193 ARG A O 1
ATOM 1532 N N . SER A 1 194 ? 3.805 -19.859 -14.5 1 79 194 SER A N 1
ATOM 1533 C CA . SER A 1 194 ? 4.699 -20.484 -13.531 1 79 194 SER A CA 1
ATOM 1534 C C . SER A 1 194 ? 4.703 -22 -13.703 1 79 194 SER A C 1
ATOM 1536 O O . SER A 1 194 ? 5.668 -22.672 -13.328 1 79 194 SER A O 1
ATOM 1538 N N . HIS A 1 195 ? 3.52 -22.5 -14.203 1 84.19 195 HIS A N 1
ATOM 1539 C CA . HIS A 1 195 ? 3.379 -23.938 -14.359 1 84.19 195 HIS A CA 1
ATOM 1540 C C . HIS A 1 195 ? 2.918 -24.297 -15.773 1 84.19 195 HIS A C 1
ATOM 1542 O O . HIS A 1 195 ? 1.84 -24.859 -15.953 1 84.19 195 HIS A O 1
ATOM 1548 N N . PRO A 1 196 ? 3.777 -24.078 -16.672 1 76.5 196 PRO A N 1
ATOM 1549 C CA . PRO A 1 196 ? 3.377 -24.359 -18.062 1 76.5 196 PRO A CA 1
ATOM 1550 C C . PRO A 1 196 ? 3.146 -25.844 -18.312 1 76.5 196 PRO A C 1
ATOM 1552 O O . PRO A 1 196 ? 2.318 -26.219 -19.156 1 76.5 196 PRO A O 1
ATOM 1555 N N . GLU A 1 197 ? 3.947 -26.672 -17.656 1 80.38 197 GLU A N 1
ATOM 1556 C CA . GLU A 1 197 ? 3.877 -28.109 -17.922 1 80.38 197 GLU A CA 1
ATOM 1557 C C . GLU A 1 197 ? 2.957 -28.812 -16.938 1 80.38 197 GLU A C 1
ATOM 1559 O O . GLU A 1 197 ? 2.654 -30 -17.094 1 80.38 197 GLU A O 1
ATOM 1564 N N . ARG A 1 198 ? 2.576 -28.141 -15.922 1 87.56 198 ARG A N 1
ATOM 1565 C CA . ARG A 1 198 ? 1.738 -28.734 -14.883 1 87.56 198 ARG A CA 1
ATOM 1566 C C . ARG A 1 198 ? 0.398 -28.016 -14.789 1 87.56 198 ARG A C 1
ATOM 1568 O O . ARG A 1 198 ? 0.07 -27.438 -13.75 1 87.56 198 ARG A O 1
ATOM 1575 N N . ARG A 1 199 ? -0.418 -28.25 -15.68 1 88 199 ARG A N 1
ATOM 1576 C CA . ARG A 1 199 ? -1.709 -27.578 -15.781 1 88 199 ARG A CA 1
ATOM 1577 C C . ARG A 1 199 ? -2.627 -27.984 -14.633 1 88 199 ARG A C 1
ATOM 1579 O O . ARG A 1 199 ? -3.457 -27.188 -14.188 1 88 199 ARG A O 1
ATOM 1586 N N . TYR A 1 200 ? -2.479 -29.219 -14.188 1 91.62 200 TYR A N 1
ATOM 1587 C CA . TYR A 1 200 ? -3.34 -29.703 -13.117 1 91.62 200 TYR A CA 1
ATOM 1588 C C . TYR A 1 200 ? -3.145 -28.891 -11.844 1 91.62 200 TYR A C 1
ATOM 1590 O O . TYR A 1 200 ? -4.078 -28.719 -11.055 1 91.62 200 TYR A O 1
ATOM 1598 N N . VAL A 1 201 ? -1.955 -28.391 -11.633 1 90.38 201 VAL A N 1
ATOM 1599 C CA . VAL A 1 201 ? -1.679 -27.578 -10.453 1 90.38 201 VAL A CA 1
ATOM 1600 C C . VAL A 1 201 ? -2.484 -26.281 -10.516 1 90.38 201 VAL A C 1
ATOM 1602 O O . VAL A 1 201 ? -3.062 -25.859 -9.508 1 90.38 201 VAL A O 1
ATOM 1605 N N . VAL A 1 202 ? -2.553 -25.719 -11.688 1 91.62 202 VAL A N 1
ATOM 1606 C CA . VAL A 1 202 ? -3.291 -24.484 -11.883 1 91.62 202 VAL A CA 1
ATOM 1607 C C . VAL A 1 202 ? -4.777 -24.719 -11.633 1 91.62 202 VAL A C 1
ATOM 1609 O O . VAL A 1 202 ? -5.422 -23.953 -10.906 1 91.62 202 VAL A O 1
ATOM 1612 N N . VAL A 1 203 ? -5.258 -25.828 -12.203 1 94.06 203 VAL A N 1
ATOM 1613 C CA . VAL A 1 203 ? -6.672 -26.156 -12.062 1 94.06 203 VAL A CA 1
ATOM 1614 C C . VAL A 1 203 ? -7.008 -26.391 -10.594 1 94.06 203 VAL A C 1
ATOM 1616 O O . VAL A 1 203 ? -8.008 -25.875 -10.086 1 94.06 203 VAL A O 1
ATOM 1619 N N . ILE A 1 204 ? -6.199 -27.078 -9.914 1 94.62 204 ILE A N 1
ATOM 1620 C CA . ILE A 1 204 ? -6.441 -27.391 -8.516 1 94.62 204 ILE A CA 1
ATOM 1621 C C . ILE A 1 204 ? -6.449 -26.109 -7.691 1 94.62 204 ILE A C 1
ATOM 1623 O O . ILE A 1 204 ? -7.34 -25.906 -6.859 1 94.62 204 ILE A O 1
ATOM 1627 N N . LEU A 1 205 ? -5.48 -25.266 -7.914 1 93.31 205 LEU A N 1
ATOM 1628 C CA . LEU A 1 205 ? -5.355 -24.031 -7.133 1 93.31 205 LEU A CA 1
ATOM 1629 C C . LEU A 1 205 ? -6.551 -23.109 -7.375 1 93.31 205 LEU A C 1
ATOM 1631 O O . LEU A 1 205 ? -7.062 -22.5 -6.438 1 93.31 205 LEU A O 1
ATOM 1635 N N . ILE A 1 206 ? -7.023 -23.062 -8.617 1 94.62 206 ILE A N 1
ATOM 1636 C CA . ILE A 1 206 ? -8.172 -22.234 -8.945 1 94.62 206 ILE A CA 1
ATOM 1637 C C . ILE A 1 206 ? -9.438 -22.812 -8.312 1 94.62 206 ILE A C 1
ATOM 1639 O O . ILE A 1 206 ? -10.273 -22.078 -7.789 1 94.62 206 ILE A O 1
ATOM 1643 N N . VAL A 1 207 ? -9.539 -24.125 -8.352 1 95.31 207 VAL A N 1
ATOM 1644 C CA . VAL A 1 207 ? -10.688 -24.797 -7.754 1 95.31 207 VAL A CA 1
ATOM 1645 C C . VAL A 1 207 ? -10.688 -24.562 -6.242 1 95.31 207 VAL A C 1
ATOM 1647 O O . VAL A 1 207 ? -11.742 -24.359 -5.641 1 95.31 207 VAL A O 1
ATOM 1650 N N . VAL A 1 208 ? -9.57 -24.641 -5.656 1 94.38 208 VAL A N 1
ATOM 1651 C CA . VAL A 1 208 ? -9.453 -24.375 -4.223 1 94.38 208 VAL A CA 1
ATOM 1652 C C . VAL A 1 208 ? -9.953 -22.969 -3.906 1 94.38 208 VAL A C 1
ATOM 1654 O O . VAL A 1 208 ? -10.68 -22.781 -2.93 1 94.38 208 VAL A O 1
ATOM 1657 N N . LEU A 1 209 ? -9.57 -22.047 -4.695 1 94.88 209 LEU A N 1
ATOM 1658 C CA . LEU A 1 209 ? -10.023 -20.672 -4.496 1 94.88 209 LEU A CA 1
ATOM 1659 C C . LEU A 1 209 ? -11.539 -20.578 -4.609 1 94.88 209 LEU A C 1
ATOM 1661 O O . LEU A 1 209 ? -12.18 -19.875 -3.822 1 94.88 209 LEU A O 1
ATOM 1665 N N . ALA A 1 210 ? -12.047 -21.312 -5.613 1 95.75 210 ALA A N 1
ATOM 1666 C CA . ALA A 1 210 ? -13.492 -21.328 -5.797 1 95.75 210 ALA A CA 1
ATOM 1667 C C . ALA A 1 210 ? -14.195 -21.953 -4.59 1 95.75 210 ALA A C 1
ATOM 1669 O O . ALA A 1 210 ? -15.258 -21.484 -4.176 1 95.75 210 ALA A O 1
ATOM 1670 N N . VAL A 1 211 ? -13.664 -22.953 -4.043 1 95.75 211 VAL A N 1
ATOM 1671 C CA . VAL A 1 211 ? -14.234 -23.609 -2.875 1 95.75 211 VAL A CA 1
ATOM 1672 C C . VAL A 1 211 ? -14.219 -22.656 -1.682 1 95.75 211 VAL A C 1
ATOM 1674 O O . VAL A 1 211 ? -15.195 -22.578 -0.937 1 95.75 211 VAL A O 1
ATOM 1677 N N . PHE A 1 212 ? -13.117 -21.953 -1.543 1 94.06 212 PHE A N 1
ATOM 1678 C CA . PHE A 1 212 ? -13.016 -21.016 -0.427 1 94.06 212 PHE A CA 1
ATOM 1679 C C . PHE A 1 212 ? -13.977 -19.844 -0.611 1 94.06 212 PHE A C 1
ATOM 1681 O O . PHE A 1 212 ? -14.422 -19.25 0.368 1 94.06 212 PHE A O 1
ATOM 1688 N N . ASN A 1 213 ? -14.195 -19.469 -1.869 1 94.56 213 ASN A N 1
ATOM 1689 C CA . ASN A 1 213 ? -15.258 -18.516 -2.162 1 94.56 213 ASN A CA 1
ATOM 1690 C C . ASN A 1 213 ? -16.594 -18.969 -1.568 1 94.56 213 ASN A C 1
ATOM 1692 O O . ASN A 1 213 ? -17.25 -18.188 -0.877 1 94.56 213 ASN A O 1
ATOM 1696 N N . VAL A 1 214 ? -16.922 -20.203 -1.771 1 95.06 214 VAL A N 1
ATOM 1697 C CA . VAL A 1 214 ? -18.188 -20.766 -1.316 1 95.06 214 VAL A CA 1
ATOM 1698 C C . VAL A 1 214 ? -18.172 -20.922 0.203 1 95.06 214 VAL A C 1
ATOM 1700 O O . VAL A 1 214 ? -19.156 -20.594 0.879 1 95.06 214 VAL A O 1
ATOM 1703 N N . ILE A 1 215 ? -17.078 -21.344 0.753 1 95.44 215 ILE A N 1
ATOM 1704 C CA . ILE A 1 215 ? -16.969 -21.547 2.193 1 95.44 215 ILE A CA 1
ATOM 1705 C C . ILE A 1 215 ? -17.094 -20.203 2.91 1 95.44 215 ILE A C 1
ATOM 1707 O O . ILE A 1 215 ? -17.859 -20.078 3.873 1 95.44 215 ILE A O 1
ATOM 1711 N N . GLY A 1 216 ? -16.359 -19.25 2.49 1 93.81 216 GLY A N 1
ATOM 1712 C CA . GLY A 1 216 ? -16.438 -17.938 3.096 1 93.81 216 GLY A CA 1
ATOM 1713 C C . GLY A 1 216 ? -17.844 -17.344 3.057 1 93.81 216 GLY A C 1
ATOM 1714 O O . GLY A 1 216 ? -18.359 -16.891 4.082 1 93.81 216 GLY A O 1
ATOM 1715 N N . GLY A 1 217 ? -18.422 -17.344 1.855 1 94.31 217 GLY A N 1
ATOM 1716 C CA . GLY A 1 217 ? -19.781 -16.844 1.716 1 94.31 217 GLY A CA 1
ATOM 1717 C C . GLY A 1 217 ? -20.781 -17.594 2.564 1 94.31 217 GLY A C 1
ATOM 1718 O O . GLY A 1 217 ? -21.688 -17 3.158 1 94.31 217 GLY A O 1
ATOM 1719 N N . SER A 1 218 ? -20.656 -18.891 2.594 1 94.69 218 SER A N 1
ATOM 1720 C CA . SER A 1 218 ? -21.578 -19.719 3.379 1 94.69 218 SER A CA 1
ATOM 1721 C C . SER A 1 218 ? -21.453 -19.406 4.867 1 94.69 218 SER A C 1
ATOM 1723 O O . SER A 1 218 ? -22.469 -19.344 5.57 1 94.69 218 SER A O 1
ATOM 1725 N N . CYS A 1 219 ? -20.25 -19.219 5.352 1 92 219 CYS A N 1
ATOM 1726 C CA . CYS A 1 219 ? -20.047 -18.844 6.746 1 92 219 CYS A CA 1
ATOM 1727 C C . CYS A 1 219 ? -20.703 -17.5 7.047 1 92 219 CYS A C 1
ATOM 1729 O O . CYS A 1 219 ? -21.344 -17.344 8.094 1 92 219 CYS A O 1
ATOM 1731 N N . GLY A 1 220 ? -20.578 -16.578 6.168 1 91.06 220 GLY A N 1
ATOM 1732 C CA . GLY A 1 220 ? -21.203 -15.281 6.336 1 91.06 220 GLY A CA 1
ATOM 1733 C C . GLY A 1 220 ? -22.719 -15.367 6.375 1 91.06 220 GLY A C 1
ATOM 1734 O O . GLY A 1 220 ? -23.359 -14.734 7.219 1 91.06 220 GLY A O 1
ATOM 1735 N N . ILE A 1 221 ? -23.328 -16.172 5.492 1 90.44 221 ILE A N 1
ATOM 1736 C CA . ILE A 1 221 ? -24.766 -16.328 5.402 1 90.44 221 ILE A CA 1
ATOM 1737 C C . ILE A 1 221 ? -25.297 -17 6.664 1 90.44 221 ILE A C 1
ATOM 1739 O O . ILE A 1 221 ? -26.344 -16.625 7.188 1 90.44 221 ILE A O 1
ATOM 1743 N N . LEU A 1 222 ? -24.516 -17.938 7.203 1 88.12 222 LEU A N 1
ATOM 1744 C CA . LEU A 1 222 ? -24.922 -18.656 8.406 1 88.12 222 LEU A CA 1
ATOM 1745 C C . LEU A 1 222 ? -24.922 -17.734 9.617 1 88.12 222 LEU A C 1
ATOM 1747 O O . LEU A 1 222 ? -25.812 -17.812 10.469 1 88.12 222 LEU A O 1
ATOM 1751 N N . ILE A 1 223 ? -23.969 -16.906 9.672 1 83.44 223 ILE A N 1
ATOM 1752 C CA . ILE A 1 223 ? -23.875 -15.969 10.781 1 83.44 223 ILE A CA 1
ATOM 1753 C C . ILE A 1 223 ? -25.031 -14.969 10.703 1 83.44 223 ILE A C 1
ATOM 1755 O O . ILE A 1 223 ? -25.625 -14.625 11.719 1 83.44 223 ILE A O 1
ATOM 1759 N N . GLU A 1 224 ? -25.281 -14.469 9.531 1 84.62 224 GLU A N 1
ATOM 1760 C CA . GLU A 1 224 ? -26.344 -13.492 9.344 1 84.62 224 GLU A CA 1
ATOM 1761 C C . GLU A 1 224 ? -27.703 -14.109 9.656 1 84.62 224 GLU A C 1
ATOM 1763 O O . GLU A 1 224 ? -28.594 -13.438 10.188 1 84.62 224 GLU A O 1
ATOM 1768 N N . SER A 1 225 ? -27.891 -15.305 9.312 1 81.94 225 SER A N 1
ATOM 1769 C CA . SER A 1 225 ? -29.156 -15.984 9.531 1 81.94 225 SER A CA 1
ATOM 1770 C C . SER A 1 225 ? -29.328 -16.391 10.992 1 81.94 225 SER A C 1
ATOM 1772 O O . SER A 1 225 ? -30.438 -16.719 11.438 1 81.94 225 SER A O 1
ATOM 1774 N N . SER A 1 226 ? -28.188 -16.234 11.648 1 79.75 226 SER A N 1
ATOM 1775 C CA . SER A 1 226 ? -28.266 -16.594 13.062 1 79.75 226 SER A CA 1
ATOM 1776 C C . SER A 1 226 ? -29.031 -15.555 13.867 1 79.75 226 SER A C 1
ATOM 1778 O O . SER A 1 226 ? -29.141 -14.398 13.445 1 79.75 226 SER A O 1
ATOM 1780 N N . ASN A 1 227 ? -29.703 -15.906 14.82 1 71.44 227 ASN A N 1
ATOM 1781 C CA . ASN A 1 227 ? -30.562 -15.07 15.656 1 71.44 227 ASN A CA 1
ATOM 1782 C C . ASN A 1 227 ? -29.75 -14.094 16.5 1 71.44 227 ASN A C 1
ATOM 1784 O O . ASN A 1 227 ? -30.188 -13.68 17.578 1 71.44 227 ASN A O 1
ATOM 1788 N N . MET A 1 228 ? -28.672 -13.734 15.977 1 69 228 MET A N 1
ATOM 1789 C CA . MET A 1 228 ? -27.891 -12.766 16.734 1 69 228 MET A CA 1
ATOM 1790 C C . MET A 1 228 ? -28.453 -11.359 16.578 1 69 228 MET A C 1
ATOM 1792 O O . MET A 1 228 ? -29.172 -11.078 15.617 1 69 228 MET A O 1
ATOM 1796 N N . ASN A 1 229 ? -28.219 -10.523 17.625 1 75.25 229 ASN A N 1
ATOM 1797 C CA . ASN A 1 229 ? -28.656 -9.125 17.547 1 75.25 229 ASN A CA 1
ATOM 1798 C C . ASN A 1 229 ? -28.016 -8.391 16.391 1 75.25 229 ASN A C 1
ATOM 1800 O O . ASN A 1 229 ? -26.984 -8.828 15.867 1 75.25 229 ASN A O 1
ATOM 1804 N N . GLN A 1 230 ? -28.656 -7.418 15.984 1 75.38 230 GLN A N 1
ATOM 1805 C CA . GLN A 1 230 ? -28.25 -6.656 14.812 1 75.38 230 GLN A CA 1
ATOM 1806 C C . GLN A 1 230 ? -26.906 -5.973 15.039 1 75.38 230 GLN A C 1
ATOM 1808 O O . GLN A 1 230 ? -26.062 -5.918 14.133 1 75.38 230 GLN A O 1
ATOM 1813 N N . THR A 1 231 ? -26.688 -5.602 16.25 1 76.5 231 THR A N 1
ATOM 1814 C CA . THR A 1 231 ? -25.5 -4.816 16.562 1 76.5 231 THR A CA 1
ATOM 1815 C C . THR A 1 231 ? -24.234 -5.664 16.391 1 76.5 231 THR A C 1
ATOM 1817 O O . THR A 1 231 ? -23.297 -5.254 15.719 1 76.5 231 THR A O 1
ATOM 1820 N N . PRO A 1 232 ? -24.281 -6.828 16.953 1 76.88 232 PRO A N 1
ATOM 1821 C CA . PRO A 1 232 ? -23.094 -7.668 16.75 1 76.88 232 PRO A CA 1
ATOM 1822 C C . PRO A 1 232 ? -22.859 -8.039 15.289 1 76.88 232 PRO A C 1
ATOM 1824 O O . PRO A 1 232 ? -21.719 -8.172 14.852 1 76.88 232 PRO A O 1
ATOM 1827 N N . LYS A 1 233 ? -23.922 -8.109 14.586 1 77.31 233 LYS A N 1
ATOM 1828 C CA . LYS A 1 233 ? -23.812 -8.438 13.164 1 77.31 233 LYS A CA 1
ATOM 1829 C C . LYS A 1 233 ? -23.156 -7.297 12.383 1 77.31 233 LYS A C 1
ATOM 1831 O O . LYS A 1 233 ? -22.281 -7.531 11.547 1 77.31 233 LYS A O 1
ATOM 1836 N N . ASP A 1 234 ? -23.578 -6.098 12.734 1 80.44 234 ASP A N 1
ATOM 1837 C CA . ASP A 1 234 ? -23.031 -4.918 12.07 1 80.44 234 ASP A CA 1
ATOM 1838 C C . ASP A 1 234 ? -21.547 -4.734 12.406 1 80.44 234 ASP A C 1
ATOM 1840 O O . ASP A 1 234 ? -20.75 -4.363 11.539 1 80.44 234 ASP A O 1
ATOM 1844 N N . THR A 1 235 ? -21.297 -5.059 13.594 1 83.19 235 THR A N 1
ATOM 1845 C CA . THR A 1 235 ? -19.906 -4.949 14.023 1 83.19 235 THR A CA 1
ATOM 1846 C C . THR A 1 235 ? -19.047 -5.98 13.312 1 83.19 235 THR A C 1
ATOM 1848 O O . THR A 1 235 ? -17.938 -5.664 12.867 1 83.19 235 THR A O 1
ATOM 1851 N N . CYS A 1 236 ? -19.547 -7.113 13.164 1 82.56 236 CYS A N 1
ATOM 1852 C CA . CYS A 1 236 ? -18.828 -8.172 12.477 1 82.56 236 CYS A CA 1
ATOM 1853 C C . CYS A 1 236 ? -18.578 -7.812 11.016 1 82.56 236 CYS A C 1
ATOM 1855 O O . CYS A 1 236 ? -17.469 -7.988 10.5 1 82.56 236 CYS A O 1
ATOM 1857 N N . THR A 1 237 ? -19.594 -7.301 10.43 1 79.94 237 THR A N 1
ATOM 1858 C CA . THR A 1 237 ? -19.484 -6.902 9.031 1 79.94 237 THR A CA 1
ATOM 1859 C C . THR A 1 237 ? -18.422 -5.824 8.859 1 79.94 237 THR A C 1
ATOM 1861 O O . THR A 1 237 ? -17.594 -5.906 7.945 1 79.94 237 THR A O 1
ATOM 1864 N N . ALA A 1 238 ? -18.422 -4.922 9.75 1 85.56 238 ALA A N 1
ATOM 1865 C CA . ALA A 1 238 ? -17.469 -3.812 9.672 1 85.56 238 ALA A CA 1
ATOM 1866 C C . ALA A 1 238 ? -16.031 -4.297 9.875 1 85.56 238 ALA A C 1
ATOM 1868 O O . ALA A 1 238 ? -15.133 -3.902 9.133 1 85.56 238 ALA A O 1
ATOM 1869 N N . VAL A 1 239 ? -15.898 -5.172 10.766 1 88 239 VAL A N 1
ATOM 1870 C CA . VAL A 1 239 ? -14.57 -5.695 11.086 1 88 239 VAL A CA 1
ATOM 1871 C C . VAL A 1 239 ? -14.062 -6.559 9.938 1 88 239 VAL A C 1
ATOM 1873 O O . VAL A 1 239 ? -12.914 -6.418 9.508 1 88 239 VAL A O 1
ATOM 1876 N N . LEU A 1 240 ? -14.898 -7.34 9.43 1 86.19 240 LEU A N 1
ATOM 1877 C CA . LEU A 1 240 ? -14.5 -8.258 8.375 1 86.19 240 LEU A CA 1
ATOM 1878 C C . LEU A 1 240 ? -14.211 -7.5 7.078 1 86.19 240 LEU A C 1
ATOM 1880 O O . LEU A 1 240 ? -13.281 -7.84 6.348 1 86.19 240 LEU A O 1
ATOM 1884 N N . THR A 1 241 ? -15.023 -6.527 6.816 1 83.56 241 THR A N 1
ATOM 1885 C CA . THR A 1 241 ? -14.781 -5.703 5.637 1 83.56 241 THR A CA 1
ATOM 1886 C C . THR A 1 241 ? -13.445 -4.969 5.746 1 83.56 241 THR A C 1
ATOM 1888 O O . THR A 1 241 ? -12.688 -4.906 4.777 1 83.56 241 THR A O 1
ATOM 1891 N N . SER A 1 242 ? -13.172 -4.461 6.914 1 91.44 242 SER A N 1
ATOM 1892 C CA . SER A 1 242 ? -11.914 -3.764 7.145 1 91.44 242 SER A CA 1
ATOM 1893 C C . SER A 1 242 ? -10.727 -4.719 7.047 1 91.44 242 SER A C 1
ATOM 1895 O O . SER A 1 242 ? -9.695 -4.371 6.473 1 91.44 242 SER A O 1
ATOM 1897 N N . PHE A 1 243 ? -10.977 -5.871 7.594 1 89.75 243 PHE A N 1
ATOM 1898 C CA . PHE A 1 243 ? -9.938 -6.895 7.527 1 89.75 243 PHE A CA 1
ATOM 1899 C C . PHE A 1 243 ? -9.656 -7.285 6.082 1 89.75 243 PHE A C 1
ATOM 1901 O O . PHE A 1 243 ? -8.5 -7.41 5.684 1 89.75 243 PHE A O 1
ATOM 1908 N N . SER A 1 244 ? -10.711 -7.469 5.344 1 87 244 SER A N 1
ATOM 1909 C CA . SER A 1 244 ? -10.586 -7.812 3.93 1 87 244 SER A CA 1
ATOM 1910 C C . SER A 1 244 ? -9.859 -6.715 3.156 1 87 244 SER A C 1
ATOM 1912 O O . SER A 1 244 ? -9.086 -7 2.234 1 87 244 SER A O 1
ATOM 1914 N N . LEU A 1 245 ? -10.062 -5.488 3.51 1 90.69 245 LEU A N 1
ATOM 1915 C CA . LEU A 1 245 ? -9.383 -4.355 2.9 1 90.69 245 LEU A CA 1
ATOM 1916 C C . LEU A 1 245 ? -7.867 -4.5 3.027 1 90.69 245 LEU A C 1
ATOM 1918 O O . LEU A 1 245 ? -7.137 -4.293 2.057 1 90.69 245 LEU A O 1
ATOM 1922 N N . GLY A 1 246 ? -7.418 -4.879 4.156 1 92.31 246 GLY A N 1
ATOM 1923 C CA . GLY A 1 246 ? -5.996 -5.09 4.375 1 92.31 246 GLY A CA 1
ATOM 1924 C C . GLY A 1 246 ? -5.414 -6.18 3.496 1 92.31 246 GLY A C 1
ATOM 1925 O O . GLY A 1 246 ? -4.289 -6.051 3.002 1 92.31 246 GLY A O 1
ATOM 1926 N N . THR A 1 247 ? -6.121 -7.238 3.326 1 89.62 247 THR A N 1
ATOM 1927 C CA . THR A 1 247 ? -5.652 -8.32 2.471 1 89.62 247 THR A CA 1
ATOM 1928 C C . THR A 1 247 ? -5.523 -7.852 1.024 1 89.62 247 THR A C 1
ATOM 1930 O O . THR A 1 247 ? -4.578 -8.227 0.326 1 89.62 247 THR A O 1
ATOM 1933 N N . PHE A 1 248 ? -6.492 -7.039 0.673 1 86.75 248 PHE A N 1
ATOM 1934 C CA . PHE A 1 248 ? -6.469 -6.48 -0.673 1 86.75 248 PHE A CA 1
ATOM 1935 C C . PHE A 1 248 ? -5.242 -5.598 -0.871 1 86.75 248 PHE A C 1
ATOM 1937 O O . PHE A 1 248 ? -4.605 -5.637 -1.927 1 86.75 248 PHE A O 1
ATOM 1944 N N . ILE A 1 249 ? -4.957 -4.852 0.117 1 90.94 249 ILE A N 1
ATOM 1945 C CA . ILE A 1 249 ? -3.803 -3.961 0.048 1 90.94 249 ILE A CA 1
ATOM 1946 C C . ILE A 1 249 ? -2.525 -4.777 -0.113 1 90.94 249 ILE A C 1
ATOM 1948 O O . ILE A 1 249 ? -1.675 -4.457 -0.947 1 90.94 249 ILE A O 1
ATOM 1952 N N . TYR A 1 250 ? -2.434 -5.809 0.602 1 91.31 250 TYR A N 1
ATOM 1953 C CA . TYR A 1 250 ? -1.254 -6.66 0.535 1 91.31 250 TYR A CA 1
ATOM 1954 C C . TYR A 1 250 ? -1.071 -7.23 -0.868 1 91.31 250 TYR A C 1
ATOM 1956 O O . TYR A 1 250 ? 0.02 -7.152 -1.438 1 91.31 250 TYR A O 1
ATOM 1964 N N . ILE A 1 251 ? -2.082 -7.793 -1.394 1 86.31 251 ILE A N 1
ATOM 1965 C CA . ILE A 1 251 ? -2.01 -8.453 -2.691 1 86.31 251 ILE A CA 1
ATOM 1966 C C . ILE A 1 251 ? -1.709 -7.422 -3.779 1 86.31 251 ILE A C 1
ATOM 1968 O O . ILE A 1 251 ? -0.918 -7.684 -4.688 1 86.31 251 ILE A O 1
ATOM 1972 N N . SER A 1 252 ? -2.35 -6.316 -3.711 1 87.88 252 SER A N 1
ATOM 1973 C CA . SER A 1 252 ? -2.156 -5.273 -4.715 1 87.88 252 SER A CA 1
ATOM 1974 C C . SER A 1 252 ? -0.693 -4.852 -4.797 1 87.88 252 SER A C 1
ATOM 1976 O O . SER A 1 252 ? -0.123 -4.781 -5.887 1 87.88 252 SER A O 1
ATOM 1978 N N . PHE A 1 253 ? -0.086 -4.688 -3.682 1 89 253 PHE A N 1
ATOM 1979 C CA . PHE A 1 253 ? 1.263 -4.133 -3.68 1 89 253 PHE A CA 1
ATOM 1980 C C . PHE A 1 253 ? 2.303 -5.234 -3.836 1 89 253 PHE A C 1
ATOM 1982 O O . PHE A 1 253 ? 3.213 -5.125 -4.66 1 89 253 PHE A O 1
ATOM 1989 N N . PHE A 1 254 ? 2.162 -6.301 -3.102 1 86.88 254 PHE A N 1
ATOM 1990 C CA . PHE A 1 254 ? 3.254 -7.266 -3.023 1 86.88 254 PHE A CA 1
ATOM 1991 C C . PHE A 1 254 ? 3.09 -8.359 -4.074 1 86.88 254 PHE A C 1
ATOM 1993 O O . PHE A 1 254 ? 4.062 -9.016 -4.445 1 86.88 254 PHE A O 1
ATOM 2000 N N . GLU A 1 255 ? 1.9 -8.57 -4.539 1 82.19 255 GLU A N 1
ATOM 2001 C CA . GLU A 1 255 ? 1.714 -9.664 -5.48 1 82.19 255 GLU A CA 1
ATOM 2002 C C . GLU A 1 255 ? 1.482 -9.148 -6.895 1 82.19 255 GLU A C 1
ATOM 2004 O O . GLU A 1 255 ? 1.77 -9.844 -7.875 1 82.19 255 GLU A O 1
ATOM 2009 N N . MET A 1 256 ? 0.979 -7.973 -6.984 1 83.44 256 MET A N 1
ATOM 2010 C CA . MET A 1 256 ? 0.608 -7.5 -8.32 1 83.44 256 MET A CA 1
ATOM 2011 C C . MET A 1 256 ? 1.579 -6.43 -8.805 1 83.44 256 MET A C 1
ATOM 2013 O O . MET A 1 256 ? 2.178 -6.57 -9.875 1 83.44 256 MET A O 1
ATOM 2017 N N . LEU A 1 257 ? 1.876 -5.477 -8.031 1 84.19 257 LEU A N 1
ATOM 2018 C CA . LEU A 1 257 ? 2.631 -4.328 -8.523 1 84.19 257 LEU A CA 1
ATOM 2019 C C . LEU A 1 257 ? 4.125 -4.523 -8.297 1 84.19 257 LEU A C 1
ATOM 2021 O O . LEU A 1 257 ? 4.926 -4.32 -9.211 1 84.19 257 LEU A O 1
ATOM 2025 N N . ALA A 1 258 ? 4.512 -4.98 -7.168 1 80.44 258 ALA A N 1
ATOM 2026 C CA . ALA A 1 258 ? 5.926 -5.035 -6.793 1 80.44 258 ALA A CA 1
ATOM 2027 C C . ALA A 1 258 ? 6.691 -6.004 -7.688 1 80.44 258 ALA A C 1
ATOM 2029 O O . ALA A 1 258 ? 7.766 -5.668 -8.195 1 80.44 258 ALA A O 1
ATOM 2030 N N . PRO A 1 259 ? 6.199 -7.191 -7.918 1 74.56 259 PRO A N 1
ATOM 2031 C CA . PRO A 1 259 ? 6.945 -8.117 -8.766 1 74.56 259 PRO A CA 1
ATOM 2032 C C . PRO A 1 259 ? 7.117 -7.609 -10.195 1 74.56 259 PRO A C 1
ATOM 2034 O O . PRO A 1 259 ? 8.125 -7.895 -10.844 1 74.56 259 PRO A O 1
ATOM 2037 N N . GLU A 1 260 ? 6.172 -6.906 -10.672 1 74.75 260 GLU A N 1
ATOM 2038 C CA . GLU A 1 260 ? 6.234 -6.43 -12.047 1 74.75 260 GLU A CA 1
ATOM 2039 C C . GLU A 1 260 ? 7.211 -5.262 -12.188 1 74.75 260 GLU A C 1
ATOM 2041 O O . GLU A 1 260 ? 7.781 -5.047 -13.258 1 74.75 260 GLU A O 1
ATOM 2046 N N . ARG A 1 261 ? 7.375 -4.574 -11.141 1 74.62 261 ARG A N 1
ATOM 2047 C CA . ARG A 1 261 ? 8.328 -3.467 -11.141 1 74.62 261 ARG A CA 1
ATOM 2048 C C . ARG A 1 261 ? 9.766 -3.98 -11.227 1 74.62 261 ARG A C 1
ATOM 2050 O O . ARG A 1 261 ? 10.648 -3.283 -11.719 1 74.62 261 ARG A O 1
ATOM 2057 N N . ALA A 1 262 ? 9.969 -5.164 -10.82 1 64.12 262 ALA A N 1
ATOM 2058 C CA . ALA A 1 262 ? 11.312 -5.746 -10.781 1 64.12 262 ALA A CA 1
ATOM 2059 C C . ALA A 1 262 ? 11.648 -6.438 -12.102 1 64.12 262 ALA A C 1
ATOM 2061 O O . ALA A 1 262 ? 12.805 -6.785 -12.352 1 64.12 262 ALA A O 1
ATOM 2062 N N . ASN A 1 263 ? 10.625 -6.504 -12.93 1 65.75 263 ASN A N 1
ATOM 2063 C CA . ASN A 1 263 ? 10.852 -7.242 -14.164 1 65.75 263 ASN A CA 1
ATOM 2064 C C . ASN A 1 263 ? 11.547 -6.375 -15.219 1 65.75 263 ASN A C 1
ATOM 2066 O O . ASN A 1 263 ? 11.797 -5.191 -14.977 1 65.75 263 ASN A O 1
ATOM 2070 N N . ASN A 1 264 ? 11.883 -6.945 -16.188 1 67.44 264 ASN A N 1
ATOM 2071 C CA . ASN A 1 264 ? 12.711 -6.305 -17.219 1 67.44 264 ASN A CA 1
ATOM 2072 C C . ASN A 1 264 ? 11.859 -5.664 -18.297 1 67.44 264 ASN A C 1
ATOM 2074 O O . ASN A 1 264 ? 12.375 -5.293 -19.359 1 67.44 264 ASN A O 1
ATOM 2078 N N . HIS A 1 265 ? 10.68 -5.598 -18.062 1 73.69 265 HIS A N 1
ATOM 2079 C CA . HIS A 1 265 ? 9.828 -4.996 -19.078 1 73.69 265 HIS A CA 1
ATOM 2080 C C . HIS A 1 265 ? 9.797 -3.479 -18.953 1 73.69 265 HIS A C 1
ATOM 2082 O O . HIS A 1 265 ? 10.398 -2.918 -18.031 1 73.69 265 HIS A O 1
ATOM 2088 N N . SER A 1 266 ? 9.25 -2.857 -20 1 73.94 266 SER A N 1
ATOM 2089 C CA . SER A 1 266 ? 9.141 -1.401 -19.984 1 73.94 266 SER A CA 1
ATOM 2090 C C . SER A 1 266 ? 8.32 -0.921 -18.781 1 73.94 266 SER A C 1
ATOM 2092 O O . SER A 1 266 ? 7.117 -1.179 -18.703 1 73.94 266 SER A O 1
ATOM 2094 N N . ASN A 1 267 ? 8.992 -0.222 -17.938 1 81.19 267 ASN A N 1
ATOM 2095 C CA . ASN A 1 267 ? 8.391 0.256 -16.688 1 81.19 267 ASN A CA 1
ATOM 2096 C C . ASN A 1 267 ? 7.348 1.339 -16.953 1 81.19 267 ASN A C 1
ATOM 2098 O O . ASN A 1 267 ? 6.371 1.459 -16.219 1 81.19 267 ASN A O 1
ATOM 2102 N N . MET A 1 268 ? 7.539 1.973 -18.125 1 85.25 268 MET A N 1
ATOM 2103 C CA . MET A 1 268 ? 6.594 3.045 -18.422 1 85.25 268 MET A CA 1
ATOM 2104 C C . MET A 1 268 ? 5.246 2.475 -18.844 1 85.25 268 MET A C 1
ATOM 2106 O O . MET A 1 268 ? 4.199 2.994 -18.453 1 85.25 268 MET A O 1
ATOM 2110 N N . LEU A 1 269 ? 5.289 1.456 -19.594 1 87.19 269 LEU A N 1
ATOM 2111 C CA . LEU A 1 269 ? 4.051 0.806 -20.016 1 87.19 269 LEU A CA 1
ATOM 2112 C C . LEU A 1 269 ? 3.334 0.186 -18.812 1 87.19 269 LEU A C 1
ATOM 2114 O O . LEU A 1 269 ? 2.102 0.204 -18.75 1 87.19 269 LEU A O 1
ATOM 2118 N N . GLN A 1 270 ? 4.117 -0.335 -17.984 1 88.31 270 GLN A N 1
ATOM 2119 C CA . GLN A 1 270 ? 3.555 -0.912 -16.766 1 88.31 270 GLN A CA 1
ATOM 2120 C C . GLN A 1 270 ? 2.873 0.156 -15.914 1 88.31 270 GLN A C 1
ATOM 2122 O O . GLN A 1 270 ? 1.804 -0.082 -15.352 1 88.31 270 GLN A O 1
ATOM 2127 N N . TRP A 1 271 ? 3.539 1.278 -15.867 1 90.44 271 TRP A N 1
ATOM 2128 C CA . TRP A 1 271 ? 2.953 2.406 -15.148 1 90.44 271 TRP A CA 1
ATOM 2129 C C . TRP A 1 271 ? 1.638 2.834 -15.789 1 90.44 271 TRP A C 1
ATOM 2131 O O . TRP A 1 271 ? 0.639 3.039 -15.094 1 90.44 271 TRP A O 1
ATOM 2141 N N . LEU A 1 272 ? 1.629 2.924 -17.047 1 91.31 272 LEU A N 1
ATOM 2142 C CA . LEU A 1 272 ? 0.433 3.338 -17.766 1 91.31 272 LEU A CA 1
ATOM 2143 C C . LEU A 1 272 ? -0.698 2.336 -17.562 1 91.31 272 LEU A C 1
ATOM 2145 O O . LEU A 1 272 ? -1.857 2.725 -17.406 1 91.31 272 LEU A O 1
ATOM 2149 N N . ALA A 1 273 ? -0.364 1.112 -17.594 1 90.19 273 ALA A N 1
ATOM 2150 C CA . ALA A 1 273 ? -1.36 0.066 -17.375 1 90.19 273 ALA A CA 1
ATOM 2151 C C . ALA A 1 273 ? -1.966 0.158 -15.977 1 90.19 273 ALA A C 1
ATOM 2153 O O . ALA A 1 273 ? -3.178 0.002 -15.812 1 90.19 273 ALA A O 1
ATOM 2154 N N . SER A 1 274 ? -1.113 0.363 -15.016 1 92.06 274 SER A N 1
ATOM 2155 C CA . SER A 1 274 ? -1.595 0.493 -13.641 1 92.06 274 SER A CA 1
ATOM 2156 C C . SER A 1 274 ? -2.51 1.703 -13.492 1 92.06 274 SER A C 1
ATOM 2158 O O . SER A 1 274 ? -3.543 1.626 -12.82 1 92.06 274 SER A O 1
ATOM 2160 N N . VAL A 1 275 ? -2.137 2.799 -14.156 1 93.25 275 VAL A N 1
ATOM 2161 C CA . VAL A 1 275 ? -2.934 4.02 -14.094 1 93.25 275 VAL A CA 1
ATOM 2162 C C . VAL A 1 275 ? -4.266 3.801 -14.812 1 93.25 275 VAL A C 1
ATOM 2164 O O . VAL A 1 275 ? -5.312 4.254 -14.336 1 93.25 275 VAL A O 1
ATOM 2167 N N . ALA A 1 276 ? -4.211 3.16 -15.836 1 91.88 276 ALA A N 1
ATOM 2168 C CA . ALA A 1 276 ? -5.426 2.869 -16.594 1 91.88 276 ALA A CA 1
ATOM 2169 C C . ALA A 1 276 ? -6.395 2.021 -15.781 1 91.88 276 ALA A C 1
ATOM 2171 O O . ALA A 1 276 ? -7.602 2.264 -15.789 1 91.88 276 ALA A O 1
ATOM 2172 N N . GLY A 1 277 ? -5.871 1.006 -15.164 1 89 277 GLY A N 1
ATOM 2173 C CA . GLY A 1 277 ? -6.711 0.2 -14.289 1 89 277 GLY A CA 1
ATOM 2174 C C . GLY A 1 277 ? -7.355 1.002 -13.172 1 89 277 GLY A C 1
ATOM 2175 O O . GLY A 1 277 ? -8.547 0.851 -12.898 1 89 277 GLY A O 1
ATOM 2176 N N . CYS A 1 278 ? -6.523 1.819 -12.586 1 91.06 278 CYS A N 1
ATOM 2177 C CA . CYS A 1 278 ? -7.027 2.672 -11.516 1 91.06 278 CYS A CA 1
ATOM 2178 C C . CYS A 1 278 ? -8.086 3.637 -12.039 1 91.06 278 CYS A C 1
ATOM 2180 O O . CYS A 1 278 ? -9.117 3.844 -11.391 1 91.06 278 CYS A O 1
ATOM 2182 N N . ALA A 1 279 ? -7.875 4.188 -13.172 1 90.12 279 ALA A N 1
ATOM 2183 C CA . ALA A 1 279 ? -8.766 5.184 -13.766 1 90.12 279 ALA A CA 1
ATOM 2184 C C . ALA A 1 279 ? -10.094 4.559 -14.172 1 90.12 279 ALA A C 1
ATOM 2186 O O . ALA A 1 279 ? -11.133 5.223 -14.148 1 90.12 279 ALA A O 1
ATOM 2187 N N . LEU A 1 280 ? -10.078 3.342 -14.562 1 83 280 LEU A N 1
ATOM 2188 C CA . LEU A 1 280 ? -11.297 2.66 -14.984 1 83 280 LEU A CA 1
ATOM 2189 C C . LEU A 1 280 ? -12.328 2.633 -13.859 1 83 280 LEU A C 1
ATOM 2191 O O . LEU A 1 280 ? -13.484 3.004 -14.062 1 83 280 LEU A O 1
ATOM 2195 N N . LEU A 1 281 ? -11.906 2.264 -12.75 1 80.38 281 LEU A N 1
ATOM 2196 C CA . LEU A 1 281 ? -12.836 2.182 -11.625 1 80.38 281 LEU A CA 1
ATOM 2197 C C . LEU A 1 281 ? -13.156 3.568 -11.086 1 80.38 281 LEU A C 1
ATOM 2199 O O . LEU A 1 281 ? -14.281 3.834 -10.664 1 80.38 281 LEU A O 1
ATOM 2203 N N . ALA A 1 282 ? -12.109 4.414 -11.055 1 85.25 282 ALA A N 1
ATOM 2204 C CA . ALA A 1 282 ? -12.336 5.773 -10.57 1 85.25 282 ALA A CA 1
ATOM 2205 C C . ALA A 1 282 ? -13.398 6.484 -11.414 1 85.25 282 ALA A C 1
ATOM 2207 O O . ALA A 1 282 ? -14.242 7.207 -10.875 1 85.25 282 ALA A O 1
ATOM 2208 N N . ALA A 1 283 ? -13.344 6.258 -12.641 1 81.62 283 ALA A N 1
ATOM 2209 C CA . ALA A 1 283 ? -14.305 6.871 -13.555 1 81.62 283 ALA A CA 1
ATOM 2210 C C . ALA A 1 283 ? -15.695 6.258 -13.383 1 81.62 283 ALA A C 1
ATOM 2212 O O . ALA A 1 283 ? -16.703 6.965 -13.438 1 81.62 283 ALA A O 1
ATOM 2213 N N . ASN A 1 284 ? -15.766 5 -13.172 1 75.56 284 ASN A N 1
ATOM 2214 C CA . ASN A 1 284 ? -17.047 4.32 -12.977 1 75.56 284 ASN A CA 1
ATOM 2215 C C . ASN A 1 284 ? -17.75 4.812 -11.719 1 75.56 284 ASN A C 1
ATOM 2217 O O . ASN A 1 284 ? -18.984 4.914 -11.703 1 75.56 284 ASN A O 1
ATOM 2221 N N . MET A 1 285 ? -17 5.117 -10.727 1 75.56 285 MET A N 1
ATOM 2222 C CA . MET A 1 285 ? -17.578 5.578 -9.469 1 75.56 285 MET A CA 1
ATOM 2223 C C . MET A 1 285 ? -18.125 7 -9.609 1 75.56 285 MET A C 1
ATOM 2225 O O . MET A 1 285 ? -19.031 7.398 -8.875 1 75.56 285 MET A O 1
ATOM 2229 N N . ILE A 1 286 ? -17.562 7.793 -10.523 1 65.81 286 ILE A N 1
ATOM 2230 C CA . ILE A 1 286 ? -18.078 9.133 -10.781 1 65.81 286 ILE A CA 1
ATOM 2231 C C . ILE A 1 286 ? -19.469 9.039 -11.398 1 65.81 286 ILE A C 1
ATOM 2233 O O . ILE A 1 286 ? -20.359 9.82 -11.055 1 65.81 286 ILE A O 1
ATOM 2237 N N . TRP A 1 287 ? -19.656 8.078 -12.141 1 59.97 287 TRP A N 1
ATOM 2238 C CA . TRP A 1 287 ? -20.938 7.898 -12.812 1 59.97 287 TRP A CA 1
ATOM 2239 C C . TRP A 1 287 ? -21.984 7.359 -11.852 1 59.97 287 TRP A C 1
ATOM 2241 O O . TRP A 1 287 ? -23.172 7.66 -11.984 1 59.97 287 TRP A O 1
ATOM 2251 N N . ALA A 1 288 ? -21.516 6.645 -10.875 1 58.47 288 ALA A N 1
ATOM 2252 C CA . ALA A 1 288 ? -22.438 6.074 -9.906 1 58.47 288 ALA A CA 1
ATOM 2253 C C . ALA A 1 288 ? -22.812 7.09 -8.828 1 58.47 288 ALA A C 1
ATOM 2255 O O . ALA A 1 288 ? -23.828 6.949 -8.148 1 58.47 288 ALA A O 1
ATOM 2256 N N . SER A 1 289 ? -21.859 8.086 -8.477 1 53.25 289 SER A N 1
ATOM 2257 C CA . SER A 1 289 ? -22.125 9.086 -7.449 1 53.25 289 SER A CA 1
ATOM 2258 C C . SER A 1 289 ? -23.078 10.172 -7.961 1 53.25 289 SER A C 1
ATOM 2260 O O . SER A 1 289 ? -22.969 10.602 -9.109 1 53.25 289 SER A O 1
ATOM 2262 N N . MET B 1 1 ? 3.721 34.281 20.812 1 57.47 1 MET B N 1
ATOM 2263 C CA . MET B 1 1 ? 4.598 34.125 19.656 1 57.47 1 MET B CA 1
ATOM 2264 C C . MET B 1 1 ? 3.797 34.125 18.359 1 57.47 1 MET B C 1
ATOM 2266 O O . MET B 1 1 ? 2.695 33.594 18.312 1 57.47 1 MET B O 1
ATOM 2270 N N . ASP B 1 2 ? 4.172 34.969 17.375 1 84.5 2 ASP B N 1
ATOM 2271 C CA . ASP B 1 2 ? 3.555 35.062 16.062 1 84.5 2 ASP B CA 1
ATOM 2272 C C . ASP B 1 2 ? 3.537 33.719 15.352 1 84.5 2 ASP B C 1
ATOM 2274 O O . ASP B 1 2 ? 4.496 32.938 15.453 1 84.5 2 ASP B O 1
ATOM 2278 N N . LEU B 1 3 ? 2.348 33.219 15.086 1 86.25 3 LEU B N 1
ATOM 2279 C CA . LEU B 1 3 ? 2.121 31.938 14.43 1 86.25 3 LEU B CA 1
ATOM 2280 C C . LEU B 1 3 ? 3.127 31.719 13.305 1 86.25 3 LEU B C 1
ATOM 2282 O O . LEU B 1 3 ? 3.619 30.609 13.117 1 86.25 3 LEU B O 1
ATOM 2286 N N . GLU B 1 4 ? 3.498 32.781 12.656 1 87.75 4 GLU B N 1
ATOM 2287 C CA . GLU B 1 4 ? 4.438 32.688 11.547 1 87.75 4 GLU B CA 1
ATOM 2288 C C . GLU B 1 4 ? 5.844 32.375 12.047 1 87.75 4 GLU B C 1
ATOM 2290 O O . GLU B 1 4 ? 6.555 31.562 11.438 1 87.75 4 GLU B O 1
ATOM 2295 N N . VAL B 1 5 ? 6.242 33 13.094 1 90.44 5 VAL B N 1
ATOM 2296 C CA . VAL B 1 5 ? 7.562 32.75 13.664 1 90.44 5 VAL B CA 1
ATOM 2297 C C . VAL B 1 5 ? 7.656 31.328 14.156 1 90.44 5 VAL B C 1
ATOM 2299 O O . VAL B 1 5 ? 8.672 30.656 13.961 1 90.44 5 VAL B O 1
ATOM 2302 N N . LEU B 1 6 ? 6.637 30.875 14.766 1 91.69 6 LEU B N 1
ATOM 2303 C CA . LEU B 1 6 ? 6.59 29.5 15.25 1 91.69 6 LEU B CA 1
ATOM 2304 C C . LEU B 1 6 ? 6.766 28.516 14.094 1 91.69 6 LEU B C 1
ATOM 2306 O O . LEU B 1 6 ? 7.531 27.547 14.203 1 91.69 6 LEU B O 1
ATOM 2310 N N . LYS B 1 7 ? 6.125 28.766 13.008 1 93.06 7 LYS B N 1
ATOM 2311 C CA . LYS B 1 7 ? 6.203 27.875 11.844 1 93.06 7 LYS B CA 1
ATOM 2312 C C . LYS B 1 7 ? 7.625 27.828 11.297 1 93.06 7 LYS B C 1
ATOM 2314 O O . LYS B 1 7 ? 8.117 26.75 10.922 1 93.06 7 LYS B O 1
ATOM 2319 N N . TRP B 1 8 ? 8.242 28.984 11.305 1 93.06 8 TRP B N 1
ATOM 2320 C CA . TRP B 1 8 ? 9.609 29.031 10.789 1 93.06 8 TRP B CA 1
ATOM 2321 C C . TRP B 1 8 ? 10.57 28.281 11.703 1 93.06 8 TRP B C 1
ATOM 2323 O O . TRP B 1 8 ? 11.469 27.594 11.227 1 93.06 8 TRP B O 1
ATOM 2333 N N . ILE B 1 9 ? 10.398 28.344 12.914 1 93.31 9 ILE B N 1
ATOM 2334 C CA . ILE B 1 9 ? 11.25 27.641 13.875 1 93.31 9 ILE B CA 1
ATOM 2335 C C . ILE B 1 9 ? 11.062 26.141 13.742 1 93.31 9 ILE B C 1
ATOM 2337 O O . ILE B 1 9 ? 12.039 25.391 13.719 1 93.31 9 ILE B O 1
ATOM 2341 N N . LEU B 1 10 ? 9.805 25.812 13.664 1 94.31 10 LEU B N 1
ATOM 2342 C CA . LEU B 1 10 ? 9.516 24.391 13.562 1 94.31 10 LEU B CA 1
ATOM 2343 C C . LEU B 1 10 ? 10.031 23.812 12.242 1 94.31 10 LEU B C 1
ATOM 2345 O O . LEU B 1 10 ? 10.516 22.688 12.195 1 94.31 10 LEU B O 1
ATOM 2349 N N . LEU B 1 11 ? 9.891 24.609 11.25 1 94.19 11 LEU B N 1
ATOM 2350 C CA . LEU B 1 11 ? 10.422 24.219 9.945 1 94.19 11 LEU B CA 1
ATOM 2351 C C . LEU B 1 11 ? 11.93 24.031 10.016 1 94.19 11 LEU B C 1
ATOM 2353 O O . LEU B 1 11 ? 12.469 23.062 9.477 1 94.19 11 LEU B O 1
ATOM 2357 N N . GLY B 1 12 ? 12.609 24.953 10.633 1 94.44 12 GLY B N 1
ATOM 2358 C CA . GLY B 1 12 ? 14.039 24.844 10.844 1 94.44 12 GLY B CA 1
ATOM 2359 C C . GLY B 1 12 ? 14.43 23.609 11.641 1 94.44 12 GLY B C 1
ATOM 2360 O O . GLY B 1 12 ? 15.406 22.922 11.312 1 94.44 12 GLY B O 1
ATOM 2361 N N . THR B 1 13 ? 13.68 23.328 12.625 1 94.44 13 THR B N 1
ATOM 2362 C CA . THR B 1 13 ? 13.914 22.156 13.453 1 94.44 13 THR B CA 1
ATOM 2363 C C . THR B 1 13 ? 13.766 20.875 12.641 1 94.44 13 THR B C 1
ATOM 2365 O O . THR B 1 13 ? 14.555 19.938 12.789 1 94.44 13 THR B O 1
ATOM 2368 N N . MET B 1 14 ? 12.75 20.859 11.828 1 94.44 14 MET B N 1
ATOM 2369 C CA . MET B 1 14 ? 12.531 19.688 10.992 1 94.44 14 MET B CA 1
ATOM 2370 C C . MET B 1 14 ? 13.695 19.484 10.023 1 94.44 14 MET B C 1
ATOM 2372 O O . MET B 1 14 ? 14.109 18.359 9.773 1 94.44 14 MET B O 1
ATOM 2376 N N . ALA B 1 15 ? 14.141 20.609 9.484 1 95.19 15 ALA B N 1
ATOM 2377 C CA . ALA B 1 15 ? 15.281 20.531 8.578 1 95.19 15 ALA B CA 1
ATOM 2378 C C . ALA B 1 15 ? 16.531 20.016 9.297 1 95.19 15 ALA B C 1
ATOM 2380 O O . ALA B 1 15 ? 17.266 19.188 8.766 1 95.19 15 ALA B O 1
ATOM 2381 N N . LEU B 1 16 ? 16.719 20.484 10.453 1 95.19 16 LEU B N 1
ATOM 2382 C CA . LEU B 1 16 ? 17.859 20.031 11.258 1 95.19 16 LEU B CA 1
ATOM 2383 C C . LEU B 1 16 ? 17.719 18.562 11.609 1 95.19 16 LEU B C 1
ATOM 2385 O O . LEU B 1 16 ? 18.719 17.828 11.578 1 95.19 16 LEU B O 1
ATOM 2389 N N . MET B 1 17 ? 16.578 18.156 11.922 1 94.31 17 MET B N 1
ATOM 2390 C CA . MET B 1 17 ? 16.328 16.75 12.219 1 94.31 17 MET B CA 1
ATOM 2391 C C . MET B 1 17 ? 16.656 15.883 11.008 1 94.31 17 MET B C 1
ATOM 2393 O O . MET B 1 17 ? 17.188 14.781 11.156 1 94.31 17 MET B O 1
ATOM 2397 N N . THR B 1 18 ? 16.25 16.359 9.906 1 94.06 18 THR B N 1
ATOM 2398 C CA . THR B 1 18 ? 16.531 15.641 8.672 1 94.06 18 THR B CA 1
ATOM 2399 C C . THR B 1 18 ? 18.031 15.43 8.508 1 94.06 18 THR B C 1
ATOM 2401 O O . THR B 1 18 ? 18.469 14.32 8.188 1 94.06 18 THR B O 1
ATOM 2404 N N . ILE B 1 19 ? 18.766 16.453 8.812 1 95.19 19 ILE B N 1
ATOM 2405 C CA . ILE B 1 19 ? 20.219 16.391 8.648 1 95.19 19 ILE B CA 1
ATOM 2406 C C . ILE B 1 19 ? 20.828 15.5 9.742 1 95.19 19 ILE B C 1
ATOM 2408 O O . ILE B 1 19 ? 21.609 14.602 9.445 1 95.19 19 ILE B O 1
ATOM 2412 N N . ILE B 1 20 ? 20.453 15.648 10.914 1 95.06 20 ILE B N 1
ATOM 2413 C CA . ILE B 1 20 ? 21.031 14.938 12.055 1 95.06 20 ILE B CA 1
ATOM 2414 C C . ILE B 1 20 ? 20.719 13.445 11.938 1 95.06 20 ILE B C 1
ATOM 2416 O O . ILE B 1 20 ? 21.625 12.617 12 1 95.06 20 ILE B O 1
ATOM 2420 N N . PHE B 1 21 ? 19.547 13.125 11.727 1 92 21 PHE B N 1
ATOM 2421 C CA . PHE B 1 21 ? 19.156 11.719 11.719 1 92 21 PHE B CA 1
ATOM 2422 C C . PHE B 1 21 ? 19.531 11.062 10.391 1 92 21 PHE B C 1
ATOM 2424 O O . PHE B 1 21 ? 19.734 9.844 10.328 1 92 21 PHE B O 1
ATOM 2431 N N . GLY B 1 22 ? 19.547 11.844 9.367 1 92.56 22 GLY B N 1
ATOM 2432 C CA . GLY B 1 22 ? 19.984 11.312 8.094 1 92.56 22 GLY B CA 1
ATOM 2433 C C . GLY B 1 22 ? 21.469 10.969 8.062 1 92.56 22 GLY B C 1
ATOM 2434 O O . GLY B 1 22 ? 21.875 10.023 7.379 1 92.56 22 GLY B O 1
ATOM 2435 N N . LEU B 1 23 ? 22.281 11.711 8.789 1 93.25 23 LEU B N 1
ATOM 2436 C CA . LEU B 1 23 ? 23.719 11.508 8.758 1 93.25 23 LEU B CA 1
ATOM 2437 C C . LEU B 1 23 ? 24.188 10.672 9.945 1 93.25 23 LEU B C 1
ATOM 2439 O O . LEU B 1 23 ? 25.312 10.18 9.969 1 93.25 23 LEU B O 1
ATOM 2443 N N . LEU B 1 24 ? 23.344 10.391 10.82 1 89.81 24 LEU B N 1
ATOM 2444 C CA . LEU B 1 24 ? 23.672 9.641 12.031 1 89.81 24 LEU B CA 1
ATOM 2445 C C . LEU B 1 24 ? 24.141 8.234 11.68 1 89.81 24 LEU B C 1
ATOM 2447 O O . LEU B 1 24 ? 25.141 7.754 12.227 1 89.81 24 LEU B O 1
ATOM 2451 N N . PRO B 1 25 ? 23.469 7.508 10.812 1 86.06 25 PRO B N 1
ATOM 2452 C CA . PRO B 1 25 ? 23.938 6.164 10.461 1 86.06 25 PRO B CA 1
ATOM 2453 C C . PRO B 1 25 ? 25.359 6.172 9.906 1 86.06 25 PRO B C 1
ATOM 2455 O O . PRO B 1 25 ? 26.125 5.219 10.117 1 86.06 25 PRO B O 1
ATOM 2458 N N . MET B 1 26 ? 25.672 7.152 9.117 1 86.06 26 MET B N 1
ATOM 2459 C CA . MET B 1 26 ? 27.016 7.266 8.562 1 86.06 26 MET B CA 1
ATOM 2460 C C . MET B 1 26 ? 28.062 7.332 9.672 1 86.06 26 MET B C 1
ATOM 2462 O O . MET B 1 26 ? 29.094 6.664 9.602 1 86.06 26 MET B O 1
ATOM 2466 N N . LYS B 1 27 ? 27.781 8.062 10.625 1 84.12 27 LYS B N 1
ATOM 2467 C CA . LYS B 1 27 ? 28.688 8.195 11.758 1 84.12 27 LYS B CA 1
ATOM 2468 C C . LYS B 1 27 ? 28.75 6.898 12.57 1 84.12 27 LYS B C 1
ATOM 2470 O O . LYS B 1 27 ? 29.828 6.52 13.062 1 84.12 27 LYS B O 1
ATOM 2475 N N . LEU B 1 28 ? 27.641 6.285 12.695 1 79.12 28 LEU B N 1
ATOM 2476 C CA . LEU B 1 28 ? 27.578 5.043 13.453 1 79.12 28 LEU B CA 1
ATOM 2477 C C . LEU B 1 28 ? 28.391 3.943 12.781 1 79.12 28 LEU B C 1
ATOM 2479 O O . LEU B 1 28 ? 29.125 3.215 13.445 1 79.12 28 LEU B O 1
ATOM 2483 N N . ILE B 1 29 ? 28.266 3.816 11.5 1 76.94 29 ILE B N 1
ATOM 2484 C CA . ILE B 1 29 ? 28.969 2.791 10.75 1 76.94 29 ILE B CA 1
ATOM 2485 C C . ILE B 1 29 ? 30.469 3.072 10.797 1 76.94 29 ILE B C 1
ATOM 2487 O O . ILE B 1 29 ? 31.281 2.148 10.914 1 76.94 29 ILE B O 1
ATOM 2491 N N . ASP B 1 30 ? 30.797 4.25 10.656 1 76.81 30 ASP B N 1
ATOM 2492 C CA . ASP B 1 30 ? 32.188 4.633 10.766 1 76.81 30 ASP B CA 1
ATOM 2493 C C . ASP B 1 30 ? 32.781 4.242 12.125 1 76.81 30 ASP B C 1
ATOM 2495 O O . ASP B 1 30 ? 33.906 3.752 12.211 1 76.81 30 ASP B O 1
ATOM 2499 N N . TYR B 1 31 ? 31.969 4.477 13.07 1 75.81 31 TYR B N 1
ATOM 2500 C CA . TYR B 1 31 ? 32.406 4.156 14.43 1 75.81 31 TYR B CA 1
ATOM 2501 C C . TYR B 1 31 ? 32.562 2.65 14.609 1 75.81 31 TYR B C 1
ATOM 2503 O O . TYR B 1 31 ? 33.5 2.189 15.227 1 75.81 31 TYR B O 1
ATOM 2511 N N . LEU B 1 32 ? 31.641 1.923 14.039 1 70.81 32 LEU B N 1
ATOM 2512 C CA . LEU B 1 32 ? 31.656 0.47 14.164 1 70.81 32 LEU B CA 1
ATOM 2513 C C . LEU B 1 32 ? 32.781 -0.133 13.344 1 70.81 32 LEU B C 1
ATOM 2515 O O . LEU B 1 32 ? 33.406 -1.125 13.758 1 70.81 32 LEU B O 1
ATOM 2519 N N . ASN B 1 33 ? 32.875 0.249 12.094 1 69.75 33 ASN B N 1
ATOM 2520 C CA . ASN B 1 33 ? 33.969 -0.242 11.25 1 69.75 33 ASN B CA 1
ATOM 2521 C C . ASN B 1 33 ? 35.312 0.023 11.875 1 69.75 33 ASN B C 1
ATOM 2523 O O . ASN B 1 33 ? 36.25 -0.746 11.672 1 69.75 33 ASN B O 1
ATOM 2527 N N . ASN B 1 34 ? 35.438 1.075 12.414 1 65.06 34 ASN B N 1
ATOM 2528 C CA . ASN B 1 34 ? 36.719 1.389 13.07 1 65.06 34 ASN B CA 1
ATOM 2529 C C . ASN B 1 34 ? 36.969 0.481 14.266 1 65.06 34 ASN B C 1
ATOM 2531 O O . ASN B 1 34 ? 38.125 0.28 14.672 1 65.06 34 ASN B O 1
ATOM 2535 N N . THR B 1 35 ? 35.875 0.031 14.812 1 60.5 35 THR B N 1
ATOM 2536 C CA . THR B 1 35 ? 36.125 -0.755 16.016 1 60.5 35 THR B CA 1
ATOM 2537 C C . THR B 1 35 ? 36.281 -2.232 15.68 1 60.5 35 THR B C 1
ATOM 2539 O O . THR B 1 35 ? 37.125 -2.924 16.266 1 60.5 35 THR B O 1
ATOM 2542 N N . ASN B 1 36 ? 35.438 -3.221 15.039 1 56.25 36 ASN B N 1
ATOM 2543 C CA . ASN B 1 36 ? 35.625 -4.652 14.828 1 56.25 36 ASN B CA 1
ATOM 2544 C C . ASN B 1 36 ? 34.906 -5.117 13.555 1 56.25 36 ASN B C 1
ATOM 2546 O O . ASN B 1 36 ? 33.844 -4.582 13.188 1 56.25 36 ASN B O 1
ATOM 2550 N N . SER B 1 37 ? 35.5 -5.914 12.516 1 51.12 37 SER B N 1
ATOM 2551 C CA . SER B 1 37 ? 35.188 -6.496 11.211 1 51.12 37 SER B CA 1
ATOM 2552 C C . SER B 1 37 ? 33.875 -7.254 11.234 1 51.12 37 SER B C 1
ATOM 2554 O O . SER B 1 37 ? 33.219 -7.375 10.203 1 51.12 37 SER B O 1
ATOM 2556 N N . THR B 1 38 ? 33.531 -8.125 12.203 1 49.09 38 THR B N 1
ATOM 2557 C CA . THR B 1 38 ? 32.406 -9.07 12.289 1 49.09 38 THR B CA 1
ATOM 2558 C C . THR B 1 38 ? 31.078 -8.344 12.172 1 49.09 38 THR B C 1
ATOM 2560 O O . THR B 1 38 ? 30.031 -8.984 12.008 1 49.09 38 THR B O 1
ATOM 2563 N N . MET B 1 39 ? 31.094 -7.125 12.156 1 51.78 39 MET B N 1
ATOM 2564 C CA . MET B 1 39 ? 29.922 -6.27 12.328 1 51.78 39 MET B CA 1
ATOM 2565 C C . MET B 1 39 ? 29.234 -6.016 10.992 1 51.78 39 MET B C 1
ATOM 2567 O O . MET B 1 39 ? 28.125 -5.453 10.953 1 51.78 39 MET B O 1
ATOM 2571 N N . HIS B 1 40 ? 29.875 -6.586 9.977 1 55.22 40 HIS B N 1
ATOM 2572 C CA . HIS B 1 40 ? 29.312 -6.266 8.672 1 55.22 40 HIS B CA 1
ATOM 2573 C C . HIS B 1 40 ? 27.984 -6.988 8.453 1 55.22 40 HIS B C 1
ATOM 2575 O O . HIS B 1 40 ? 27.016 -6.387 7.977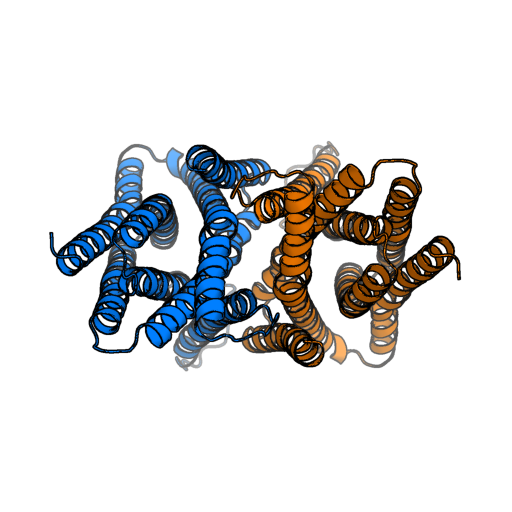 1 55.22 40 HIS B O 1
ATOM 2581 N N . LYS B 1 41 ? 28.062 -8.375 8.711 1 56.06 41 LYS B N 1
ATOM 2582 C CA . LYS B 1 41 ? 26.844 -9.141 8.477 1 56.06 41 LYS B CA 1
ATOM 2583 C C . LYS B 1 41 ? 25.719 -8.68 9.414 1 56.06 41 LYS B C 1
ATOM 2585 O O . LYS B 1 41 ? 24.578 -8.523 8.984 1 56.06 41 LYS B O 1
ATOM 2590 N N . HIS B 1 42 ? 26.094 -8.516 10.75 1 62.34 42 HIS B N 1
ATOM 2591 C CA . HIS B 1 42 ? 25.109 -8.086 11.734 1 62.34 42 HIS B CA 1
ATOM 2592 C C . HIS B 1 42 ? 24.562 -6.699 11.398 1 62.34 42 HIS B C 1
ATOM 2594 O O . HIS B 1 42 ? 23.406 -6.391 11.688 1 62.34 42 HIS B O 1
ATOM 2600 N N . SER B 1 43 ? 25.406 -6.086 10.602 1 70 43 SER B N 1
ATOM 2601 C CA . SER B 1 43 ? 25.016 -4.73 10.227 1 70 43 SER B CA 1
ATOM 2602 C C . SER B 1 43 ? 23.938 -4.742 9.141 1 70 43 SER B C 1
ATOM 2604 O O . SER B 1 43 ? 23.016 -3.938 9.172 1 70 43 SER B O 1
ATOM 2606 N N . SER B 1 44 ? 24 -5.875 8.414 1 74.75 44 SER B N 1
ATOM 2607 C CA . SER B 1 44 ? 23.016 -5.934 7.332 1 74.75 44 SER B CA 1
ATOM 2608 C C . SER B 1 44 ? 21.641 -6.309 7.852 1 74.75 44 SER B C 1
ATOM 2610 O O . SER B 1 44 ? 20.625 -5.77 7.395 1 74.75 44 SER B O 1
ATOM 2612 N N . LEU B 1 45 ? 21.641 -7.176 8.836 1 79.5 45 LEU B N 1
ATOM 2613 C CA . LEU B 1 45 ? 20.375 -7.574 9.43 1 79.5 45 LEU B CA 1
ATOM 2614 C C . LEU B 1 45 ? 19.75 -6.418 10.203 1 79.5 45 LEU B C 1
ATOM 2616 O O . LEU B 1 45 ? 18.547 -6.188 10.117 1 79.5 45 LEU B O 1
ATOM 2620 N N . LEU B 1 46 ? 20.594 -5.797 10.938 1 76 46 LEU B N 1
ATOM 2621 C CA . LEU B 1 46 ? 20.094 -4.664 11.711 1 76 46 LEU B CA 1
ATOM 2622 C C . LEU B 1 46 ? 19.516 -3.592 10.797 1 76 46 LEU B C 1
ATOM 2624 O O . LEU B 1 46 ? 18.469 -3.014 11.094 1 76 46 LEU B O 1
ATOM 2628 N N . LEU B 1 47 ? 20.125 -3.451 9.688 1 74 47 LEU B N 1
ATOM 2629 C CA . LEU B 1 47 ? 19.641 -2.477 8.719 1 74 47 LEU B CA 1
ATOM 2630 C C . LEU B 1 47 ? 18.297 -2.898 8.141 1 74 47 LEU B C 1
ATOM 2632 O O . LEU B 1 47 ? 17.406 -2.068 7.969 1 74 47 LEU B O 1
ATOM 2636 N N . SER B 1 48 ? 18.281 -4.117 7.906 1 81.12 48 SER B N 1
ATOM 2637 C CA . SER B 1 48 ? 17.031 -4.648 7.359 1 81.12 48 SER B CA 1
ATOM 2638 C C . SER B 1 48 ? 15.891 -4.52 8.359 1 81.12 48 SER B C 1
ATOM 2640 O O . SER B 1 48 ? 14.781 -4.137 7.992 1 81.12 48 SER B O 1
ATOM 2642 N N . LEU B 1 49 ? 16.219 -4.758 9.586 1 83.44 49 LEU B N 1
ATOM 2643 C CA . LEU B 1 49 ? 15.195 -4.68 10.625 1 83.44 49 LEU B CA 1
ATOM 2644 C C . LEU B 1 49 ? 14.742 -3.238 10.844 1 83.44 49 LEU B C 1
ATOM 2646 O O . LEU B 1 49 ? 13.555 -2.979 11.055 1 83.44 49 LEU B O 1
ATOM 2650 N N . PHE B 1 50 ? 15.68 -2.377 10.727 1 78.12 50 PHE B N 1
ATOM 2651 C CA . PHE B 1 50 ? 15.328 -0.967 10.883 1 78.12 50 PHE B CA 1
ATOM 2652 C C . PHE B 1 50 ? 14.477 -0.491 9.711 1 78.12 50 PHE B C 1
ATOM 2654 O O . PHE B 1 50 ? 13.539 0.288 9.891 1 78.12 50 PHE B O 1
ATOM 2661 N N . SER B 1 51 ? 14.875 -0.963 8.57 1 79.19 51 SER B N 1
ATOM 2662 C CA . SER B 1 51 ? 14.102 -0.597 7.387 1 79.19 51 SER B CA 1
ATOM 2663 C C . SER B 1 51 ? 12.672 -1.114 7.484 1 79.19 51 SER B C 1
ATOM 2665 O O . SER B 1 51 ? 11.719 -0.39 7.18 1 79.19 51 SER B O 1
ATOM 2667 N N . CYS B 1 52 ? 12.562 -2.301 7.98 1 86.88 52 CYS B N 1
ATOM 2668 C CA . CYS B 1 52 ? 11.242 -2.896 8.141 1 86.88 52 CYS B CA 1
ATOM 2669 C C . CYS B 1 52 ? 10.461 -2.205 9.25 1 86.88 52 CYS B C 1
ATOM 2671 O O . CYS B 1 52 ? 9.25 -2.006 9.141 1 86.88 52 CYS B O 1
ATOM 2673 N N . PHE B 1 53 ? 11.172 -1.876 10.281 1 87.06 53 PHE B N 1
ATOM 2674 C CA . PHE B 1 53 ? 10.547 -1.128 11.367 1 87.06 53 PHE B CA 1
ATOM 2675 C C . PHE B 1 53 ? 10.031 0.219 10.875 1 87.06 53 PHE B C 1
ATOM 2677 O O . PHE B 1 53 ? 8.898 0.599 11.156 1 87.06 53 PHE B O 1
ATOM 2684 N N . ALA B 1 54 ? 10.836 0.874 10.133 1 82.56 54 ALA B N 1
ATOM 2685 C CA . ALA B 1 54 ? 10.445 2.156 9.555 1 82.56 54 ALA B CA 1
ATOM 2686 C C . ALA B 1 54 ? 9.258 1.994 8.617 1 82.56 54 ALA B C 1
ATOM 2688 O O . ALA B 1 54 ? 8.344 2.824 8.609 1 82.56 54 ALA B O 1
ATOM 2689 N N . GLY B 1 55 ? 9.328 0.944 7.828 1 86.56 55 GLY B N 1
ATOM 2690 C CA . GLY B 1 55 ? 8.211 0.658 6.945 1 86.56 55 GLY B CA 1
ATOM 2691 C C . GLY B 1 55 ? 6.902 0.465 7.691 1 86.56 55 GLY B C 1
ATOM 2692 O O . GLY B 1 55 ? 5.855 0.948 7.25 1 86.56 55 GLY B O 1
ATOM 2693 N N . GLY B 1 56 ? 6.957 -0.249 8.82 1 88.88 56 GLY B N 1
ATOM 2694 C CA . GLY B 1 56 ? 5.781 -0.431 9.656 1 88.88 56 GLY B CA 1
ATOM 2695 C C . GLY B 1 56 ? 5.266 0.866 10.25 1 88.88 56 GLY B C 1
ATOM 2696 O O . GLY B 1 56 ? 4.055 1.104 10.273 1 88.88 56 GLY B O 1
ATOM 2697 N N . VAL B 1 57 ? 6.16 1.642 10.688 1 86 57 VAL B N 1
ATOM 2698 C CA . VAL B 1 57 ? 5.785 2.932 11.25 1 86 57 VAL B CA 1
ATOM 2699 C C . VAL B 1 57 ? 5.113 3.791 10.18 1 86 57 VAL B C 1
ATOM 2701 O O . VAL B 1 57 ? 4.078 4.414 10.43 1 86 57 VAL B O 1
ATOM 2704 N N . PHE B 1 58 ? 5.633 3.787 9.008 1 83.56 58 PHE B N 1
ATOM 2705 C CA . PHE B 1 58 ? 5.09 4.566 7.902 1 83.56 58 PHE B CA 1
ATOM 2706 C C . PHE B 1 58 ? 3.676 4.109 7.562 1 83.56 58 PHE B C 1
ATOM 2708 O O . PHE B 1 58 ? 2.793 4.938 7.316 1 83.56 58 PHE B O 1
ATOM 2715 N N . LEU B 1 59 ? 3.561 2.859 7.559 1 89.38 59 LEU B N 1
ATOM 2716 C CA . LEU B 1 59 ? 2.244 2.316 7.242 1 89.38 59 LEU B CA 1
ATOM 2717 C C . LEU B 1 59 ? 1.208 2.771 8.266 1 89.38 59 LEU B C 1
ATOM 2719 O O . LEU B 1 59 ? 0.096 3.158 7.895 1 89.38 59 LEU B O 1
ATOM 2723 N N . SER B 1 60 ? 1.624 2.689 9.484 1 89.88 60 SER B N 1
ATOM 2724 C CA . SER B 1 60 ? 0.711 3.096 10.547 1 89.88 60 SER B CA 1
ATOM 2725 C C . SER B 1 60 ? 0.419 4.59 10.477 1 89.88 60 SER B C 1
ATOM 2727 O O . SER B 1 60 ? -0.722 5.016 10.68 1 89.88 60 SER B O 1
ATOM 2729 N N . VAL B 1 61 ? 1.371 5.391 10.211 1 83.62 61 VAL B N 1
ATOM 2730 C CA . VAL B 1 61 ? 1.178 6.828 10.094 1 83.62 61 VAL B CA 1
ATOM 2731 C C . VAL B 1 61 ? 0.225 7.129 8.938 1 83.62 61 VAL B C 1
ATOM 2733 O O . VAL B 1 61 ? -0.667 7.969 9.055 1 83.62 61 VAL B O 1
ATOM 2736 N N . CYS B 1 62 ? 0.376 6.449 7.863 1 86.94 62 CYS B N 1
ATOM 2737 C CA . CYS B 1 62 ? -0.442 6.664 6.676 1 86.94 62 CYS B CA 1
ATOM 2738 C C . CYS B 1 62 ? -1.903 6.332 6.953 1 86.94 62 CYS B C 1
ATOM 2740 O O . CYS B 1 62 ? -2.791 7.137 6.672 1 86.94 62 CYS B O 1
ATOM 2742 N N . PHE B 1 63 ? -2.088 5.223 7.57 1 90.44 63 PHE B N 1
ATOM 2743 C CA . PHE B 1 63 ? -3.451 4.719 7.68 1 90.44 63 PHE B CA 1
ATOM 2744 C C . PHE B 1 63 ? -4.117 5.234 8.945 1 90.44 63 PHE B C 1
ATOM 2746 O O . PHE B 1 63 ? -5.312 5.547 8.945 1 90.44 63 PHE B O 1
ATOM 2753 N N . LEU B 1 64 ? -3.402 5.359 10.008 1 88 64 LEU B N 1
ATOM 2754 C CA . LEU B 1 64 ? -4.027 5.668 11.289 1 88 64 LEU B CA 1
ATOM 2755 C C . LEU B 1 64 ? -4 7.172 11.555 1 88 64 LEU B C 1
ATOM 2757 O O . LEU B 1 64 ? -4.801 7.68 12.344 1 88 64 LEU B O 1
ATOM 2761 N N . ASP B 1 65 ? -3.131 7.82 10.992 1 84.88 65 ASP B N 1
ATOM 2762 C CA . ASP B 1 65 ? -2.984 9.234 11.328 1 84.88 65 ASP B CA 1
ATOM 2763 C C . ASP B 1 65 ? -3.309 10.117 10.133 1 84.88 65 ASP B C 1
ATOM 2765 O O . ASP B 1 65 ? -4.355 10.766 10.094 1 84.88 65 ASP B O 1
ATOM 2769 N N . MET B 1 66 ? -2.604 9.922 9.031 1 84.62 66 MET B N 1
ATOM 2770 C CA . MET B 1 66 ? -2.701 10.82 7.887 1 84.62 66 MET B CA 1
ATOM 2771 C C . MET B 1 66 ? -4.047 10.664 7.184 1 84.62 66 MET B C 1
ATOM 2773 O O . MET B 1 66 ? -4.66 11.656 6.777 1 84.62 66 MET B O 1
ATOM 2777 N N . LEU B 1 67 ? -4.445 9.461 7.031 1 89.56 67 LEU B N 1
ATOM 2778 C CA . LEU B 1 67 ? -5.699 9.219 6.324 1 89.56 67 LEU B CA 1
ATOM 2779 C C . LEU B 1 67 ? -6.875 9.836 7.07 1 89.56 67 LEU B C 1
ATOM 2781 O O . LEU B 1 67 ? -7.641 10.617 6.496 1 89.56 67 LEU B O 1
ATOM 2785 N N . PRO B 1 68 ? -7.105 9.57 8.336 1 87.44 68 PRO B N 1
ATOM 2786 C CA . PRO B 1 68 ? -8.195 10.219 9.07 1 87.44 68 PRO B CA 1
ATOM 2787 C C . PRO B 1 68 ? -8.094 11.742 9.047 1 87.44 68 PRO B C 1
ATOM 2789 O O . PRO B 1 68 ? -9.109 12.43 8.945 1 87.44 68 PRO B O 1
ATOM 2792 N N . ASP B 1 69 ? -6.906 12.266 9.164 1 82.62 69 ASP B N 1
ATOM 2793 C CA . ASP B 1 69 ? -6.707 13.711 9.125 1 82.62 69 ASP B CA 1
ATOM 2794 C C . ASP B 1 69 ? -7.141 14.289 7.781 1 82.62 69 ASP B C 1
ATOM 2796 O O . ASP B 1 69 ? -7.75 15.359 7.727 1 82.62 69 ASP B O 1
ATOM 2800 N N . ALA B 1 70 ? -6.754 13.602 6.754 1 86.62 70 ALA B N 1
ATOM 2801 C CA . ALA B 1 70 ? -7.145 14.047 5.414 1 86.62 70 ALA B CA 1
ATOM 2802 C C . ALA B 1 70 ? -8.656 14.008 5.242 1 86.62 70 ALA B C 1
ATOM 2804 O O . ALA B 1 70 ? -9.242 14.906 4.645 1 86.62 70 ALA B O 1
ATOM 2805 N N . LEU B 1 71 ? -9.273 13 5.762 1 88.31 71 LEU B N 1
ATOM 2806 C CA . LEU B 1 71 ? -10.719 12.875 5.68 1 88.31 71 LEU B CA 1
ATOM 2807 C C . LEU B 1 71 ? -11.414 13.992 6.457 1 88.31 71 LEU B C 1
ATOM 2809 O O . LEU B 1 71 ? -12.406 14.555 5.996 1 88.31 71 LEU B O 1
ATOM 2813 N N . GLU B 1 72 ? -10.914 14.25 7.594 1 84.5 72 GLU B N 1
ATOM 2814 C CA . GLU B 1 72 ? -11.469 15.312 8.422 1 84.5 72 GLU B CA 1
ATOM 2815 C C . GLU B 1 72 ? -11.328 16.672 7.734 1 84.5 72 GLU B C 1
ATOM 2817 O O . GLU B 1 72 ? -12.25 17.484 7.77 1 84.5 72 GLU B O 1
ATOM 2822 N N . SER B 1 73 ? -10.133 16.875 7.148 1 82.94 73 SER B N 1
ATOM 2823 C CA . SER B 1 73 ? -9.898 18.125 6.434 1 82.94 73 SER B CA 1
ATOM 2824 C C . SER B 1 73 ? -10.859 18.281 5.262 1 82.94 73 SER B C 1
ATOM 2826 O O . SER B 1 73 ? -11.352 19.375 4.988 1 82.94 73 SER B O 1
ATOM 2828 N N . TRP B 1 74 ? -11.078 17.188 4.582 1 86.62 74 TRP B N 1
ATOM 2829 C CA . TRP B 1 74 ? -11.992 17.234 3.441 1 86.62 74 TRP B CA 1
ATOM 2830 C C . TRP B 1 74 ? -13.43 17.453 3.9 1 86.62 74 TRP B C 1
ATOM 2832 O O . TRP B 1 74 ? -14.195 18.156 3.236 1 86.62 74 TRP B O 1
ATOM 2842 N N . GLU B 1 75 ? -13.797 16.875 4.973 1 85.12 75 GLU B N 1
ATOM 2843 C CA . GLU B 1 75 ? -15.133 17.094 5.523 1 85.12 75 GLU B CA 1
ATOM 2844 C C . GLU B 1 75 ? -15.359 18.547 5.887 1 85.12 75 GLU B C 1
ATOM 2846 O O . GLU B 1 75 ? -16.453 19.078 5.699 1 85.12 75 GLU B O 1
ATOM 2851 N N . ALA B 1 76 ? -14.398 19.156 6.375 1 80.81 76 ALA B N 1
ATOM 2852 C CA . ALA B 1 76 ? -14.484 20.578 6.703 1 80.81 76 ALA B CA 1
ATOM 2853 C C . ALA B 1 76 ? -14.703 21.406 5.445 1 80.81 76 ALA B C 1
ATOM 2855 O O . ALA B 1 76 ? -15.523 22.344 5.445 1 80.81 76 ALA B O 1
ATOM 2856 N N . VAL B 1 77 ? -13.984 21.031 4.438 1 82.5 77 VAL B N 1
ATOM 2857 C CA . VAL B 1 77 ? -14.133 21.734 3.164 1 82.5 77 VAL B CA 1
ATOM 2858 C C . VAL B 1 77 ? -15.531 21.5 2.602 1 82.5 77 VAL B C 1
ATOM 2860 O O . VAL B 1 77 ? -16.156 22.422 2.074 1 82.5 77 VAL B O 1
ATOM 2863 N N . ARG B 1 78 ? -15.961 20.344 2.717 1 83.25 78 ARG B N 1
ATOM 2864 C CA . ARG B 1 78 ? -17.297 19.984 2.234 1 83.25 78 ARG B CA 1
ATOM 2865 C C . ARG B 1 78 ? -18.359 20.781 2.969 1 83.25 78 ARG B C 1
ATOM 2867 O O . ARG B 1 78 ? -19.328 21.25 2.357 1 83.25 78 ARG B O 1
ATOM 2874 N N . ARG B 1 79 ? -18.266 20.922 4.199 1 81.31 79 ARG B N 1
ATOM 2875 C CA . ARG B 1 79 ? -19.219 21.656 5.012 1 81.31 79 ARG B CA 1
ATOM 2876 C C . ARG B 1 79 ? -19.234 23.141 4.641 1 81.31 79 ARG B C 1
ATOM 2878 O O . ARG B 1 79 ? -20.281 23.781 4.629 1 81.31 79 ARG B O 1
ATOM 2885 N N . GLU B 1 80 ? -18.109 23.547 4.312 1 79.5 80 GLU B N 1
ATOM 2886 C CA . GLU B 1 80 ? -17.984 24.969 3.973 1 79.5 80 GLU B CA 1
ATOM 2887 C C . GLU B 1 80 ? -18.5 25.234 2.564 1 79.5 80 GLU B C 1
ATOM 2889 O O . GLU B 1 80 ? -19.078 26.297 2.309 1 79.5 80 GLU B O 1
ATOM 2894 N N . THR B 1 81 ? -18.203 24.312 1.615 1 79.56 81 THR B N 1
ATOM 2895 C CA . THR B 1 81 ? -18.562 24.547 0.219 1 79.56 81 THR B CA 1
ATOM 2896 C C . THR B 1 81 ? -19.938 23.953 -0.094 1 79.56 81 THR B C 1
ATOM 2898 O O . THR B 1 81 ? -20.469 24.141 -1.19 1 79.56 81 THR B O 1
ATOM 2901 N N . ASN B 1 82 ? -20.656 23.359 0.819 1 73.69 82 ASN B N 1
ATOM 2902 C CA . ASN B 1 82 ? -21.938 22.703 0.626 1 73.69 82 ASN B CA 1
ATOM 2903 C C . ASN B 1 82 ? -21.875 21.688 -0.511 1 73.69 82 ASN B C 1
ATOM 2905 O O . ASN B 1 82 ? -22.859 21.516 -1.244 1 73.69 82 ASN B O 1
ATOM 2909 N N . PHE B 1 83 ? -20.672 21.312 -0.871 1 66.38 83 PHE B N 1
ATOM 2910 C CA . PHE B 1 83 ? -20.484 20.312 -1.908 1 66.38 83 PHE B CA 1
ATOM 2911 C C . PHE B 1 83 ? -20.891 18.922 -1.406 1 66.38 83 PHE B C 1
ATOM 2913 O O . PHE B 1 83 ? -20.391 18.453 -0.39 1 66.38 83 PHE B O 1
ATOM 2920 N N . THR B 1 84 ? -22 18.438 -1.914 1 65.88 84 THR B N 1
ATOM 2921 C CA . THR B 1 84 ? -22.641 17.219 -1.413 1 65.88 84 THR B CA 1
ATOM 2922 C C . THR B 1 84 ? -22.141 16 -2.172 1 65.88 84 THR B C 1
ATOM 2924 O O . THR B 1 84 ? -22.75 14.93 -2.111 1 65.88 84 THR B O 1
ATOM 2927 N N . SER B 1 85 ? -21 16.047 -2.779 1 68.06 85 SER B N 1
ATOM 2928 C CA . SER B 1 85 ? -20.641 14.836 -3.498 1 68.06 85 SER B CA 1
ATOM 2929 C C . SER B 1 85 ? -20.031 13.797 -2.561 1 68.06 85 SER B C 1
ATOM 2931 O O . SER B 1 85 ? -19.203 14.133 -1.715 1 68.06 85 SER B O 1
ATOM 2933 N N . ASP B 1 86 ? -20.547 12.57 -2.574 1 75 86 ASP B N 1
ATOM 2934 C CA . ASP B 1 86 ? -20.078 11.445 -1.762 1 75 86 ASP B CA 1
ATOM 2935 C C . ASP B 1 86 ? -18.891 10.75 -2.412 1 75 86 ASP B C 1
ATOM 2937 O O . ASP B 1 86 ? -18.547 9.617 -2.055 1 75 86 ASP B O 1
ATOM 2941 N N . TYR B 1 87 ? -18.328 11.469 -3.359 1 81.69 87 TYR B N 1
ATOM 2942 C CA . TYR B 1 87 ? -17.188 10.859 -4.027 1 81.69 87 TYR B CA 1
ATOM 2943 C C . TYR B 1 87 ? -15.953 10.898 -3.137 1 81.69 87 TYR B C 1
ATOM 2945 O O . TYR B 1 87 ? -15.688 11.898 -2.471 1 81.69 87 TYR B O 1
ATOM 2953 N N . PRO B 1 88 ? -15.242 9.789 -3.088 1 87.75 88 PRO B N 1
ATOM 2954 C CA . PRO B 1 88 ? -14.039 9.719 -2.248 1 87.75 88 PRO B CA 1
ATOM 2955 C C . PRO B 1 88 ? -12.852 10.469 -2.852 1 87.75 88 PRO B C 1
ATOM 2957 O O . PRO B 1 88 ? -11.891 9.844 -3.305 1 87.75 88 PRO B O 1
ATOM 2960 N N . PHE B 1 89 ? -12.82 11.773 -2.682 1 87.38 89 PHE B N 1
ATOM 2961 C CA . PHE B 1 89 ? -11.797 12.633 -3.277 1 87.38 89 PHE B CA 1
ATOM 2962 C C . PHE B 1 89 ? -10.461 12.453 -2.568 1 87.38 89 PHE B C 1
ATOM 2964 O O . PHE B 1 89 ? -9.406 12.508 -3.201 1 87.38 89 PHE B O 1
ATOM 2971 N N . VAL B 1 90 ? -10.594 12.336 -1.282 1 90.5 90 VAL B N 1
ATOM 2972 C CA . VAL B 1 90 ? -9.375 12.172 -0.495 1 90.5 90 VAL B CA 1
ATOM 2973 C C . VAL B 1 90 ? -8.578 10.977 -1.011 1 90.5 90 VAL B C 1
ATOM 2975 O O . VAL B 1 90 ? -7.375 11.086 -1.263 1 90.5 90 VAL B O 1
ATOM 2978 N N . GLN B 1 91 ? -9.289 9.906 -1.209 1 92.12 91 GLN B N 1
ATOM 2979 C CA . GLN B 1 91 ? -8.648 8.68 -1.679 1 92.12 91 GLN B CA 1
ATOM 2980 C C . GLN B 1 91 ? -8.164 8.828 -3.117 1 92.12 91 GLN B C 1
ATOM 2982 O O . GLN B 1 91 ? -7.113 8.297 -3.482 1 92.12 91 GLN B O 1
ATOM 2987 N N . LEU B 1 92 ? -8.922 9.547 -3.881 1 91.38 92 LEU B N 1
ATOM 2988 C CA . LEU B 1 92 ? -8.516 9.773 -5.266 1 91.38 92 LEU B CA 1
ATOM 2989 C C . LEU B 1 92 ? -7.207 10.562 -5.324 1 91.38 92 LEU B C 1
ATOM 2991 O O . LEU B 1 92 ? -6.297 10.203 -6.074 1 91.38 92 LEU B O 1
ATOM 2995 N N . PHE B 1 93 ? -7.148 11.578 -4.574 1 92.19 93 PHE B N 1
ATOM 2996 C CA . PHE B 1 93 ? -5.945 12.398 -4.555 1 92.19 93 PHE B CA 1
ATOM 2997 C C . PHE B 1 93 ? -4.762 11.609 -4.008 1 92.19 93 PHE B C 1
ATOM 2999 O O . PHE B 1 93 ? -3.621 11.812 -4.434 1 92.19 93 PHE B O 1
ATOM 3006 N N . ALA B 1 94 ? -5.047 10.805 -3.037 1 93.31 94 ALA B N 1
ATOM 3007 C CA . ALA B 1 94 ? -3.99 9.938 -2.527 1 93.31 94 ALA B CA 1
ATOM 3008 C C . ALA B 1 94 ? -3.447 9.031 -3.627 1 93.31 94 ALA B C 1
ATOM 3010 O O . ALA B 1 94 ? -2.232 8.859 -3.756 1 93.31 94 ALA B O 1
ATOM 3011 N N . LEU B 1 95 ? -4.363 8.477 -4.402 1 94.12 95 LEU B N 1
ATOM 3012 C CA . LEU B 1 95 ? -3.945 7.621 -5.508 1 94.12 95 LEU B CA 1
ATOM 3013 C C . LEU B 1 95 ? -3.162 8.422 -6.547 1 94.12 95 LEU B C 1
ATOM 3015 O O . LEU B 1 95 ? -2.191 7.918 -7.117 1 94.12 95 LEU B O 1
ATOM 3019 N N . CYS B 1 96 ? -3.553 9.641 -6.77 1 92.81 96 CYS B N 1
ATOM 3020 C CA . CYS B 1 96 ? -2.822 10.5 -7.691 1 92.81 96 CYS B CA 1
ATOM 3021 C C . CYS B 1 96 ? -1.403 10.75 -7.195 1 92.81 96 CYS B C 1
ATOM 3023 O O . CYS B 1 96 ? -0.454 10.727 -7.98 1 92.81 96 CYS B O 1
ATOM 3025 N N . GLY B 1 97 ? -1.31 11.07 -5.949 1 92.56 97 GLY B N 1
ATOM 3026 C CA . GLY B 1 97 ? 0.018 11.234 -5.379 1 92.56 97 GLY B CA 1
ATOM 3027 C C . GLY B 1 97 ? 0.879 9.992 -5.508 1 92.56 97 GLY B C 1
ATOM 3028 O O . GLY B 1 97 ? 2.062 10.086 -5.84 1 92.56 97 GLY B O 1
ATOM 3029 N N . PHE B 1 98 ? 0.256 8.828 -5.273 1 93.44 98 PHE B N 1
ATOM 3030 C CA . PHE B 1 98 ? 0.944 7.551 -5.398 1 93.44 98 PHE B CA 1
ATOM 3031 C C . PHE B 1 98 ? 1.487 7.363 -6.809 1 93.44 98 PHE B C 1
ATOM 3033 O O . PHE B 1 98 ? 2.668 7.059 -6.992 1 93.44 98 PHE B O 1
ATOM 3040 N N . PHE B 1 99 ? 0.631 7.562 -7.766 1 93.56 99 PHE B N 1
ATOM 3041 C CA . PHE B 1 99 ? 1.027 7.34 -9.148 1 93.56 99 PHE B CA 1
ATOM 3042 C C . PHE B 1 99 ? 1.981 8.43 -9.625 1 93.56 99 PHE B C 1
ATOM 3044 O O . PHE B 1 99 ? 2.805 8.203 -10.516 1 93.56 99 PHE B O 1
ATOM 3051 N N . PHE B 1 100 ? 1.874 9.547 -9.039 1 91.94 100 PHE B N 1
ATOM 3052 C CA . PHE B 1 100 ? 2.791 10.633 -9.391 1 91.94 100 PHE B CA 1
ATOM 3053 C C . PHE B 1 100 ? 4.219 10.281 -8.984 1 91.94 100 PHE B C 1
ATOM 3055 O O . PHE B 1 100 ? 5.152 10.445 -9.766 1 91.94 100 PHE B O 1
ATOM 3062 N N . VAL B 1 101 ? 4.375 9.875 -7.789 1 90.38 101 VAL B N 1
ATOM 3063 C CA . VAL B 1 101 ? 5.703 9.477 -7.332 1 90.38 101 VAL B CA 1
ATOM 3064 C C . VAL B 1 101 ? 6.203 8.289 -8.164 1 90.38 101 VAL B C 1
ATOM 3066 O O . VAL B 1 101 ? 7.379 8.234 -8.531 1 90.38 101 VAL B O 1
ATOM 3069 N N . TYR B 1 102 ? 5.27 7.371 -8.367 1 89.62 102 TYR B N 1
ATOM 3070 C CA . TYR B 1 102 ? 5.605 6.23 -9.219 1 89.62 102 TYR B CA 1
ATOM 3071 C C . TYR B 1 102 ? 6.121 6.691 -10.57 1 89.62 102 TYR B C 1
ATOM 3073 O O . TYR B 1 102 ? 7.117 6.168 -11.078 1 89.62 102 TYR B O 1
ATOM 3081 N N . LEU B 1 103 ? 5.535 7.633 -11.117 1 89.88 103 LEU B N 1
ATOM 3082 C CA . LEU B 1 103 ? 5.941 8.188 -12.406 1 89.88 103 LEU B CA 1
ATOM 3083 C C . LEU B 1 103 ? 7.312 8.844 -12.312 1 89.88 103 LEU B C 1
ATOM 3085 O O . LEU B 1 103 ? 8.148 8.672 -13.195 1 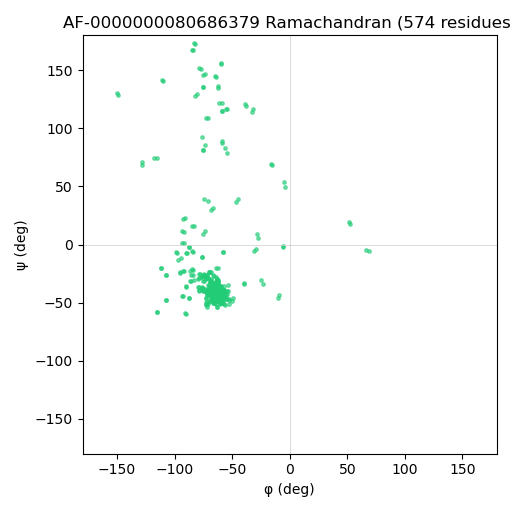89.88 103 LEU B O 1
ATOM 3089 N N . THR B 1 104 ? 7.543 9.594 -11.328 1 86.56 104 THR B N 1
ATOM 3090 C CA . THR B 1 104 ? 8.805 10.297 -11.148 1 86.56 104 THR B CA 1
ATOM 3091 C C . THR B 1 104 ? 9.961 9.305 -11.039 1 86.56 104 THR B C 1
ATOM 3093 O O . THR B 1 104 ? 11.047 9.547 -11.578 1 86.56 104 THR B O 1
ATOM 3096 N N . GLU B 1 105 ? 9.688 8.273 -10.297 1 85.12 105 GLU B N 1
ATOM 3097 C CA . GLU B 1 105 ? 10.719 7.246 -10.203 1 85.12 105 GLU B CA 1
ATOM 3098 C C . GLU B 1 105 ? 11.031 6.641 -11.57 1 85.12 105 GLU B C 1
ATOM 3100 O O . GLU B 1 105 ? 12.195 6.438 -11.914 1 85.12 105 GLU B O 1
ATOM 3105 N N . GLU B 1 106 ? 10.031 6.348 -12.305 1 85.06 106 GLU B N 1
ATOM 3106 C CA . GLU B 1 106 ? 10.227 5.77 -13.625 1 85.06 106 GLU B CA 1
ATOM 3107 C C . GLU B 1 106 ? 10.922 6.754 -14.562 1 85.06 106 GLU B C 1
ATOM 3109 O O . GLU B 1 106 ? 11.781 6.363 -15.359 1 85.06 106 GLU B O 1
ATOM 3114 N N . LEU B 1 107 ? 10.547 7.934 -14.484 1 84.81 107 LEU B N 1
ATOM 3115 C CA . LEU B 1 107 ? 11.172 8.961 -15.305 1 84.81 107 LEU B CA 1
ATOM 3116 C C . LEU B 1 107 ? 12.641 9.133 -14.93 1 84.81 107 LEU B C 1
ATOM 3118 O O . LEU B 1 107 ? 13.492 9.32 -15.805 1 84.81 107 LEU B O 1
ATOM 3122 N N . SER B 1 108 ? 12.914 9.125 -13.664 1 82.25 108 SER B N 1
ATOM 3123 C CA . SER B 1 108 ? 14.297 9.188 -13.211 1 82.25 108 SER B CA 1
ATOM 3124 C C . SER B 1 108 ? 15.109 8.008 -13.727 1 82.25 108 SER B C 1
ATOM 3126 O O . SER B 1 108 ? 16.281 8.156 -14.086 1 82.25 108 SER B O 1
ATOM 3128 N N . ASN B 1 109 ? 14.492 6.852 -13.75 1 79.88 109 ASN B N 1
ATOM 3129 C CA . ASN B 1 109 ? 15.133 5.656 -14.289 1 79.88 109 ASN B CA 1
ATOM 3130 C C . ASN B 1 109 ? 15.445 5.805 -15.773 1 79.88 109 ASN B C 1
ATOM 3132 O O . ASN B 1 109 ? 16.531 5.422 -16.234 1 79.88 109 ASN B O 1
ATOM 3136 N N . VAL B 1 110 ? 14.555 6.355 -16.516 1 79.62 110 VAL B N 1
ATOM 3137 C CA . VAL B 1 110 ? 14.711 6.535 -17.953 1 79.62 110 VAL B CA 1
ATOM 3138 C C . VAL B 1 110 ? 15.789 7.578 -18.234 1 79.62 110 VAL B C 1
ATOM 3140 O O . VAL B 1 110 ? 16.641 7.391 -19.109 1 79.62 110 VAL B O 1
ATOM 3143 N N . ILE B 1 111 ? 15.805 8.578 -17.516 1 77.69 111 ILE B N 1
ATOM 3144 C CA . ILE B 1 111 ? 16.75 9.68 -17.703 1 77.69 111 ILE B CA 1
ATOM 3145 C C . ILE B 1 111 ? 18.156 9.211 -17.359 1 77.69 111 ILE B C 1
ATOM 3147 O O . ILE B 1 111 ? 19.109 9.531 -18.078 1 77.69 111 ILE B O 1
ATOM 3151 N N . CYS B 1 112 ? 18.219 8.461 -16.25 1 72.88 112 CYS B N 1
ATOM 3152 C CA . CYS B 1 112 ? 19.531 7.98 -15.836 1 72.88 112 CYS B CA 1
ATOM 3153 C C . CYS B 1 112 ? 20.047 6.902 -16.781 1 72.88 112 CYS B C 1
ATOM 3155 O O . CYS B 1 112 ? 21.25 6.738 -16.938 1 72.88 112 CYS B O 1
ATOM 3157 N N . HIS B 1 113 ? 19.172 6.051 -17.328 1 65.12 113 HIS B N 1
ATOM 3158 C CA . HIS B 1 113 ? 19.578 5.027 -18.281 1 65.12 113 HIS B CA 1
ATOM 3159 C C . HIS B 1 113 ? 19.953 5.645 -19.625 1 65.12 113 HIS B C 1
ATOM 3161 O O . HIS B 1 113 ? 20.891 5.191 -20.281 1 65.12 113 HIS B O 1
ATOM 3167 N N . VAL B 1 114 ? 19.203 6.371 -20.219 1 55.78 114 VAL B N 1
ATOM 3168 C CA . VAL B 1 114 ? 19.5 7.023 -21.484 1 55.78 114 VAL B CA 1
ATOM 3169 C C . VAL B 1 114 ? 20.812 7.805 -21.391 1 55.78 114 VAL B C 1
ATOM 3171 O O . VAL B 1 114 ? 21.578 7.871 -22.344 1 55.78 114 VAL B O 1
ATOM 3174 N N . GLY B 1 115 ? 21.062 8.344 -20.297 1 48.09 115 GLY B N 1
ATOM 3175 C CA . GLY B 1 115 ? 22.312 9.07 -20.219 1 48.09 115 GLY B CA 1
ATOM 3176 C C . GLY B 1 115 ? 23.531 8.18 -20.391 1 48.09 115 GLY B C 1
ATOM 3177 O O . GLY B 1 115 ? 24.594 8.648 -20.797 1 48.09 115 GLY B O 1
ATOM 3178 N N . HIS B 1 116 ? 23.438 6.832 -20.016 1 45.34 116 HIS B N 1
ATOM 3179 C CA . HIS B 1 116 ? 24.609 6 -20.234 1 45.34 116 HIS B CA 1
ATOM 3180 C C . HIS B 1 116 ? 24.625 5.418 -21.641 1 45.34 116 HIS B C 1
ATOM 3182 O O . HIS B 1 116 ? 25.547 4.68 -22 1 45.34 116 HIS B O 1
ATOM 3188 N N . GLY B 1 117 ? 23.641 5.25 -22.391 1 38.59 117 GLY B N 1
ATOM 3189 C CA . GLY B 1 117 ? 23.734 4.691 -23.734 1 38.59 117 GLY B CA 1
ATOM 3190 C C . GLY B 1 117 ? 24.75 5.414 -24.609 1 38.59 117 GLY B C 1
ATOM 3191 O O . GLY B 1 117 ? 25.297 4.832 -25.547 1 38.59 117 GLY B O 1
ATOM 3192 N N . HIS B 1 118 ? 24.719 6.617 -24.719 1 36.09 118 HIS B N 1
ATOM 3193 C CA . HIS B 1 118 ? 25.438 7.121 -25.875 1 36.09 118 HIS B CA 1
ATOM 3194 C C . HIS B 1 118 ? 26.938 7.035 -25.672 1 36.09 118 HIS B C 1
ATOM 3196 O O . HIS B 1 118 ? 27.719 7.684 -26.375 1 36.09 118 HIS B O 1
ATOM 3202 N N . SER B 1 119 ? 27.578 6.402 -24.734 1 34.19 119 SER B N 1
ATOM 3203 C CA . SER B 1 119 ? 28.969 6.328 -25.156 1 34.19 119 SER B CA 1
ATOM 3204 C C . SER B 1 119 ? 29.172 5.281 -26.234 1 34.19 119 SER B C 1
ATOM 3206 O O . SER B 1 119 ? 28.781 4.121 -26.078 1 34.19 119 SER B O 1
ATOM 3208 N N . HIS B 1 120 ? 29.125 5.52 -27.578 1 31.7 120 HIS B N 1
ATOM 3209 C CA . HIS B 1 120 ? 29.5 4.941 -28.859 1 31.7 120 HIS B CA 1
ATOM 3210 C C . HIS B 1 120 ? 30.766 4.082 -28.719 1 31.7 120 HIS B C 1
ATOM 3212 O O . HIS B 1 120 ? 31.391 3.744 -29.734 1 31.7 120 HIS B O 1
ATOM 3218 N N . SER B 1 121 ? 31.609 3.809 -27.812 1 33 121 SER B N 1
ATOM 3219 C CA . SER B 1 121 ? 32.75 3.049 -28.312 1 33 121 SER B CA 1
ATOM 3220 C C . SER B 1 121 ? 32.312 1.707 -28.891 1 33 121 SER B C 1
ATOM 3222 O O . SER B 1 121 ? 31.344 1.104 -28.406 1 33 121 SER B O 1
ATOM 3224 N N . ASN B 1 122 ? 32.562 1.283 -30.281 1 30.36 122 ASN B N 1
ATOM 3225 C CA . ASN B 1 122 ? 32.625 0.174 -31.234 1 30.36 122 ASN B CA 1
ATOM 3226 C C . ASN B 1 122 ? 32.875 -1.15 -30.516 1 30.36 122 ASN B C 1
ATOM 3228 O O . ASN B 1 122 ? 33.219 -2.15 -31.172 1 30.36 122 ASN B O 1
ATOM 3232 N N . GLU B 1 123 ? 33.625 -1.283 -29.422 1 34.19 123 GLU B N 1
ATOM 3233 C CA . GLU B 1 123 ? 34.125 -2.627 -29.203 1 34.19 123 GLU B CA 1
ATOM 3234 C C . GLU B 1 123 ? 33 -3.629 -28.984 1 34.19 123 GLU B C 1
ATOM 3236 O O . GLU B 1 123 ? 31.938 -3.264 -28.5 1 34.19 123 GLU B O 1
ATOM 3241 N N . PRO B 1 124 ? 33.062 -4.855 -29.609 1 32.44 124 PRO B N 1
ATOM 3242 C CA . PRO B 1 124 ? 32.25 -6.062 -29.594 1 32.44 124 PRO B CA 1
ATOM 3243 C C . PRO B 1 124 ? 31.578 -6.312 -28.234 1 32.44 124 PRO B C 1
ATOM 3245 O O . PRO B 1 124 ? 32.188 -6.008 -27.203 1 32.44 124 PRO B O 1
ATOM 3248 N N . MET B 1 125 ? 30.25 -6.285 -28.234 1 31.38 125 MET B N 1
ATOM 3249 C CA . MET B 1 125 ? 29.328 -6.508 -27.109 1 31.38 125 MET B CA 1
ATOM 3250 C C . MET B 1 125 ? 29.734 -7.746 -26.312 1 31.38 125 MET B C 1
ATOM 3252 O O . MET B 1 125 ? 29.406 -8.875 -26.703 1 31.38 125 MET B O 1
ATOM 3256 N N . MET B 1 126 ? 31 -8.055 -26.125 1 28.17 126 MET B N 1
ATOM 3257 C CA . MET B 1 126 ? 31.25 -9.172 -25.219 1 28.17 126 MET B CA 1
ATOM 3258 C C . MET B 1 126 ? 30.281 -9.141 -24.047 1 28.17 126 MET B C 1
ATOM 3260 O O . MET B 1 126 ? 29.891 -8.07 -23.578 1 28.17 126 MET B O 1
ATOM 3264 N N . GLU B 1 127 ? 29.391 -10.203 -23.828 1 30.41 127 GLU B N 1
ATOM 3265 C CA . GLU B 1 127 ? 28.438 -10.75 -22.859 1 30.41 127 GLU B CA 1
ATOM 3266 C C . GLU B 1 127 ? 28.812 -10.359 -21.438 1 30.41 127 GLU B C 1
ATOM 3268 O O . GLU B 1 127 ? 28.562 -11.117 -20.5 1 30.41 127 GLU B O 1
ATOM 3273 N N . SER B 1 128 ? 29.75 -9.484 -21.172 1 27.91 128 SER B N 1
ATOM 3274 C CA . SER B 1 128 ? 30.266 -9.375 -19.797 1 27.91 128 SER B CA 1
ATOM 3275 C C . SER B 1 128 ? 29.141 -9.023 -18.828 1 27.91 128 SER B C 1
ATOM 3277 O O . SER B 1 128 ? 28.328 -8.133 -19.094 1 27.91 128 SER B O 1
ATOM 3279 N N . ASN B 1 129 ? 28.328 -9.953 -18.172 1 31.41 129 ASN B N 1
ATOM 3280 C CA . ASN B 1 129 ? 27.734 -10.055 -16.828 1 31.41 129 ASN B CA 1
ATOM 3281 C C . ASN B 1 129 ? 28.219 -8.938 -15.922 1 31.41 129 ASN B C 1
ATOM 3283 O O . ASN B 1 129 ? 28.234 -9.086 -14.695 1 31.41 129 ASN B O 1
ATOM 3287 N N . ASP B 1 130 ? 29.062 -8.07 -16.297 1 30.77 130 ASP B N 1
ATOM 3288 C CA . ASP B 1 130 ? 29.75 -7.055 -15.508 1 30.77 130 ASP B CA 1
ATOM 3289 C C . ASP B 1 130 ? 28.766 -6.188 -14.734 1 30.77 130 ASP B C 1
ATOM 3291 O O . ASP B 1 130 ? 27.875 -5.57 -15.336 1 30.77 130 ASP B O 1
ATOM 3295 N N . TYR B 1 131 ? 28.109 -6.594 -13.492 1 34.56 131 TYR B N 1
ATOM 3296 C CA . TYR B 1 131 ? 27.891 -5.676 -12.375 1 34.56 131 TYR B CA 1
ATOM 3297 C C . TYR B 1 131 ? 28.547 -4.328 -12.656 1 34.56 131 TYR B C 1
ATOM 3299 O O . TYR B 1 131 ? 29.781 -4.23 -12.711 1 34.56 131 TYR B O 1
ATOM 3307 N N . ASP B 1 132 ? 28.328 -3.645 -13.695 1 38.12 132 ASP B N 1
ATOM 3308 C CA . ASP B 1 132 ? 28.922 -2.348 -14.016 1 38.12 132 ASP B CA 1
ATOM 3309 C C . ASP B 1 132 ? 29.547 -1.711 -12.781 1 38.12 132 ASP B C 1
ATOM 3311 O O . ASP B 1 132 ? 28.859 -1.38 -11.82 1 38.12 132 ASP B O 1
ATOM 3315 N N . GLU B 1 133 ? 30.562 -2.15 -12.227 1 40.5 133 GLU B N 1
ATOM 3316 C CA . GLU B 1 133 ? 31.672 -1.782 -11.352 1 40.5 133 GLU B CA 1
ATOM 3317 C C . GLU B 1 133 ? 31.734 -0.27 -11.156 1 40.5 133 GLU B C 1
ATOM 3319 O O . GLU B 1 133 ? 32.375 0.21 -10.219 1 40.5 133 GLU B O 1
ATOM 3324 N N . ASP B 1 134 ? 31.625 0.592 -12.125 1 46.91 134 ASP B N 1
ATOM 3325 C CA . ASP B 1 134 ? 32.094 1.972 -12.086 1 46.91 134 ASP B CA 1
ATOM 3326 C C . ASP B 1 134 ? 31.234 2.826 -11.164 1 46.91 134 ASP B C 1
ATOM 3328 O O . ASP B 1 134 ? 31.281 4.055 -11.227 1 46.91 134 ASP B O 1
ATOM 3332 N N . GLY B 1 135 ? 30.719 2.432 -10.047 1 57.56 135 GLY B N 1
ATOM 3333 C CA . GLY B 1 135 ? 30.219 3.283 -8.977 1 57.56 135 GLY B CA 1
ATOM 3334 C C . GLY B 1 135 ? 28.953 4.043 -9.359 1 57.56 135 GLY B C 1
ATOM 3335 O O . GLY B 1 135 ? 28.344 4.691 -8.508 1 57.56 135 GLY B O 1
ATOM 3336 N N . GLU B 1 136 ? 28.5 3.9 -10.773 1 67.81 136 GLU B N 1
ATOM 3337 C CA . GLU B 1 136 ? 27.391 4.73 -11.242 1 67.81 136 GLU B CA 1
ATOM 3338 C C . GLU B 1 136 ? 26.047 4.086 -10.938 1 67.81 136 GLU B C 1
ATOM 3340 O O . GLU B 1 136 ? 25.062 4.781 -10.688 1 67.81 136 GLU B O 1
ATOM 3345 N N . ALA B 1 137 ? 26.016 2.738 -10.938 1 72.94 137 ALA B N 1
ATOM 3346 C CA . ALA B 1 137 ? 24.75 2.045 -10.758 1 72.94 137 ALA B CA 1
ATOM 3347 C C . ALA B 1 137 ? 24.172 2.322 -9.375 1 72.94 137 ALA B C 1
ATOM 3349 O O . ALA B 1 137 ? 23 2.691 -9.25 1 72.94 137 ALA B O 1
ATOM 3350 N N . PRO B 1 138 ? 25.062 2.291 -8.414 1 76.25 138 PRO B N 1
ATOM 3351 C CA . PRO B 1 138 ? 24.516 2.615 -7.09 1 76.25 138 PRO B CA 1
ATOM 3352 C C . PRO B 1 138 ? 24.078 4.07 -6.973 1 76.25 138 PRO B C 1
ATOM 3354 O O . PRO B 1 138 ? 23.078 4.367 -6.309 1 76.25 138 PRO B O 1
ATOM 3357 N N . ILE B 1 139 ? 24.781 4.891 -7.656 1 78.88 139 ILE B N 1
ATOM 3358 C CA . ILE B 1 139 ? 24.438 6.305 -7.602 1 78.88 139 ILE B CA 1
ATOM 3359 C C . ILE B 1 139 ? 23.078 6.527 -8.273 1 78.88 139 ILE B C 1
ATOM 3361 O O . ILE B 1 139 ? 22.219 7.242 -7.742 1 78.88 139 ILE B O 1
ATOM 3365 N N . ARG B 1 140 ? 22.922 5.934 -9.336 1 78.44 140 ARG B N 1
ATOM 3366 C CA . ARG B 1 140 ? 21.656 6.043 -10.062 1 78.44 140 ARG B CA 1
ATOM 3367 C C . ARG B 1 140 ? 20.484 5.543 -9.219 1 78.44 140 ARG B C 1
ATOM 3369 O O . ARG B 1 140 ? 19.453 6.199 -9.125 1 78.44 140 ARG B O 1
ATOM 3376 N N . GLN B 1 141 ? 20.672 4.496 -8.602 1 77.88 141 GLN B N 1
ATOM 3377 C CA . GLN B 1 141 ? 19.625 3.914 -7.773 1 77.88 141 GLN B CA 1
ATOM 3378 C C . GLN B 1 141 ? 19.297 4.824 -6.59 1 77.88 141 GLN B C 1
ATOM 3380 O O . GLN B 1 141 ? 18.125 4.98 -6.23 1 77.88 141 GLN B O 1
ATOM 3385 N N . SER B 1 142 ? 20.359 5.363 -6.098 1 84.19 142 SER B N 1
ATOM 3386 C CA . SER B 1 142 ? 20.172 6.25 -4.953 1 84.19 142 SER B CA 1
ATOM 3387 C C . SER B 1 142 ? 19.422 7.52 -5.359 1 84.19 142 SER B C 1
ATOM 3389 O O . SER B 1 142 ? 18.578 8.016 -4.613 1 84.19 142 SER B O 1
ATOM 3391 N N . ILE B 1 143 ? 19.688 7.961 -6.516 1 81 143 ILE B N 1
ATOM 3392 C CA . ILE B 1 143 ? 19.016 9.164 -7.004 1 81 143 ILE B CA 1
ATOM 3393 C C . ILE B 1 143 ? 17.547 8.867 -7.254 1 81 143 ILE B C 1
ATOM 3395 O O . ILE B 1 143 ? 16.672 9.664 -6.891 1 81 143 ILE B O 1
ATOM 3399 N N . ILE B 1 144 ? 17.375 7.762 -7.762 1 76.81 144 ILE B N 1
ATOM 3400 C CA . ILE B 1 144 ? 16 7.352 -8.062 1 76.81 144 ILE B CA 1
ATOM 3401 C C . ILE B 1 144 ? 15.219 7.191 -6.758 1 76.81 144 ILE B C 1
ATOM 3403 O O . ILE B 1 144 ? 14.117 7.727 -6.621 1 76.81 144 ILE B O 1
ATOM 3407 N N . PHE B 1 145 ? 15.82 6.609 -5.871 1 77.62 145 PHE B N 1
ATOM 3408 C CA . PHE B 1 145 ? 15.211 6.379 -4.566 1 77.62 145 PHE B CA 1
ATOM 3409 C C . PHE B 1 145 ? 14.969 7.699 -3.844 1 77.62 145 PHE B C 1
ATOM 3411 O O . PHE B 1 145 ? 13.906 7.906 -3.26 1 77.62 145 PHE B 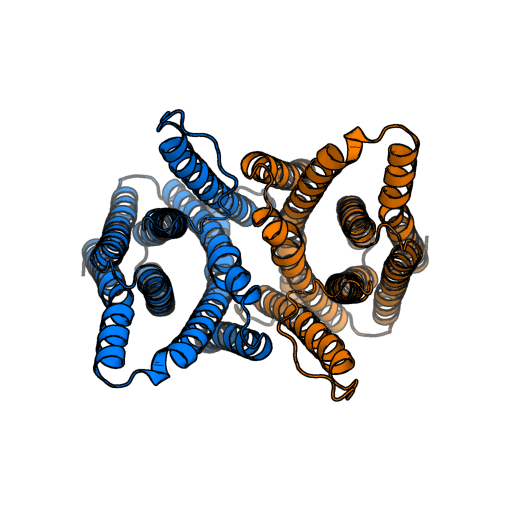O 1
ATOM 3418 N N . THR B 1 146 ? 15.883 8.57 -3.902 1 86.75 146 THR B N 1
ATOM 3419 C CA . THR B 1 146 ? 15.82 9.836 -3.174 1 86.75 146 THR B CA 1
ATOM 3420 C C . THR B 1 146 ? 14.828 10.789 -3.828 1 86.75 146 THR B C 1
ATOM 3422 O O . THR B 1 146 ? 14.266 11.656 -3.162 1 86.75 146 THR B O 1
ATOM 3425 N N . SER B 1 147 ? 14.602 10.617 -5.09 1 86.38 147 SER B N 1
ATOM 3426 C CA . SER B 1 147 ? 13.664 11.492 -5.789 1 86.38 147 SER B CA 1
ATOM 3427 C C . SER B 1 147 ? 12.258 11.367 -5.219 1 86.38 147 SER B C 1
ATOM 3429 O O . SER B 1 147 ? 11.555 12.367 -5.051 1 86.38 147 SER B O 1
ATOM 3431 N N . ALA B 1 148 ? 11.875 10.125 -4.926 1 85.06 148 ALA B N 1
ATOM 3432 C CA . ALA B 1 148 ? 10.57 9.898 -4.312 1 85.06 148 ALA B CA 1
AT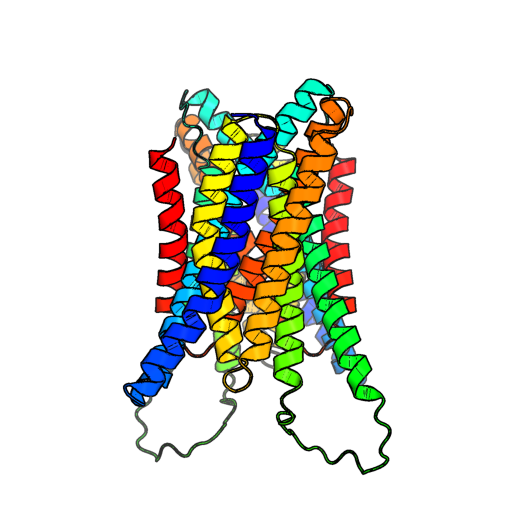OM 3433 C C . ALA B 1 148 ? 10.477 10.578 -2.949 1 85.06 148 ALA B C 1
ATOM 3435 O O . ALA B 1 148 ? 9.445 11.172 -2.613 1 85.06 148 ALA B O 1
ATOM 3436 N N . PHE B 1 149 ? 11.516 10.617 -2.211 1 88.25 149 PHE B N 1
ATOM 3437 C CA . PHE B 1 149 ? 11.539 11.195 -0.873 1 88.25 149 PHE B CA 1
ATOM 3438 C C . PHE B 1 149 ? 11.523 12.719 -0.94 1 88.25 149 PHE B C 1
ATOM 3440 O O . PHE B 1 149 ? 10.945 13.375 -0.07 1 88.25 149 PHE B O 1
ATOM 3447 N N . ILE B 1 150 ? 12.125 13.211 -2.012 1 90.38 150 ILE B N 1
ATOM 3448 C CA . ILE B 1 150 ? 12.117 14.656 -2.213 1 90.38 150 ILE B CA 1
ATOM 3449 C C . ILE B 1 150 ? 10.68 15.148 -2.363 1 90.38 150 ILE B C 1
ATOM 3451 O O . ILE B 1 150 ? 10.273 16.125 -1.717 1 90.38 150 ILE B O 1
ATOM 3455 N N . LEU B 1 151 ? 9.945 14.445 -3.115 1 87.31 151 LEU B N 1
ATOM 3456 C CA . LEU B 1 151 ? 8.555 14.82 -3.328 1 87.31 151 LEU B CA 1
ATOM 3457 C C . LEU B 1 151 ? 7.738 14.648 -2.053 1 87.31 151 LEU B C 1
ATOM 3459 O O . LEU B 1 151 ? 6.926 15.508 -1.704 1 87.31 151 LEU B O 1
ATOM 3463 N N . HIS B 1 152 ? 8 13.609 -1.422 1 86.88 152 HIS B N 1
ATOM 3464 C CA . HIS B 1 152 ? 7.301 13.344 -0.169 1 86.88 152 HIS B CA 1
ATOM 3465 C C . HIS B 1 152 ? 7.562 14.445 0.852 1 86.88 152 HIS B C 1
ATOM 3467 O O . HIS B 1 152 ? 6.625 15.008 1.42 1 86.88 152 HIS B O 1
ATOM 3473 N N . VAL B 1 153 ? 8.906 14.797 1.053 1 90.88 153 VAL B N 1
ATOM 3474 C CA . VAL B 1 153 ? 9.281 15.805 2.041 1 90.88 153 VAL B CA 1
ATOM 3475 C C . VAL B 1 153 ? 8.742 17.172 1.624 1 90.88 153 VAL B C 1
ATOM 3477 O O . VAL B 1 153 ? 8.258 17.938 2.463 1 90.88 153 VAL B O 1
ATOM 3480 N N . PHE B 1 154 ? 8.75 17.391 0.384 1 90.5 154 PHE B N 1
ATOM 3481 C CA . PHE B 1 154 ? 8.25 18.656 -0.136 1 90.5 154 PHE B CA 1
ATOM 3482 C C . PHE B 1 154 ? 6.77 18.828 0.19 1 90.5 154 PHE B C 1
ATOM 3484 O O . PHE B 1 154 ? 6.363 19.844 0.752 1 90.5 154 PHE B O 1
ATOM 3491 N N . PHE B 1 155 ? 5.969 17.828 -0.069 1 88.44 155 PHE B N 1
ATOM 3492 C CA . PHE B 1 155 ? 4.527 17.938 0.102 1 88.44 155 PHE B CA 1
ATOM 3493 C C . PHE B 1 155 ? 4.148 17.859 1.577 1 88.44 155 PHE B C 1
ATOM 3495 O O . PHE B 1 155 ? 3.182 18.5 2.01 1 88.44 155 PHE B O 1
ATOM 3502 N N . GLU B 1 156 ? 4.852 17.047 2.275 1 87.06 156 GLU B N 1
ATOM 3503 C CA . GLU B 1 156 ? 4.629 16.969 3.717 1 87.06 156 GLU B CA 1
ATOM 3504 C C . GLU B 1 156 ? 4.836 18.328 4.379 1 87.06 156 GLU B C 1
ATOM 3506 O O . GLU B 1 156 ? 3.994 18.781 5.164 1 87.06 156 GLU B O 1
ATOM 3511 N N . CYS B 1 157 ? 5.957 19.016 4.074 1 92.38 157 CYS B N 1
ATOM 3512 C CA . CYS B 1 157 ? 6.27 20.312 4.676 1 92.38 157 CYS B CA 1
ATOM 3513 C C . CYS B 1 157 ? 5.375 21.406 4.109 1 92.38 157 CYS B C 1
ATOM 3515 O O . CYS B 1 157 ? 5.09 22.391 4.789 1 92.38 157 CYS B O 1
ATOM 3517 N N . PHE B 1 158 ? 4.953 21.219 2.883 1 90.12 158 PHE B N 1
ATOM 3518 C CA . PHE B 1 158 ? 3.986 22.141 2.301 1 90.12 158 PHE B CA 1
ATOM 3519 C C . PHE B 1 158 ? 2.674 22.109 3.076 1 90.12 158 PHE B C 1
ATOM 3521 O O . PHE B 1 158 ? 2.127 23.156 3.422 1 90.12 158 PHE B O 1
ATOM 3528 N N . ALA B 1 159 ? 2.232 20.844 3.297 1 84.94 159 ALA B N 1
ATOM 3529 C CA . ALA B 1 159 ? 1 20.672 4.059 1 84.94 159 ALA B CA 1
ATOM 3530 C C . ALA B 1 159 ? 1.131 21.266 5.461 1 84.94 159 ALA B C 1
ATOM 3532 O O . ALA B 1 159 ? 0.173 21.828 5.996 1 84.94 159 ALA B O 1
ATOM 3533 N N . PHE B 1 160 ? 2.262 21.141 6.086 1 88.44 160 PHE B N 1
ATOM 3534 C CA . PHE B 1 160 ? 2.551 21.719 7.391 1 88.44 160 PHE B CA 1
ATOM 3535 C C . PHE B 1 160 ? 2.48 23.25 7.328 1 88.44 160 PHE B C 1
ATOM 3537 O O . PHE B 1 160 ? 1.897 23.875 8.211 1 88.44 160 PHE B O 1
ATOM 3544 N N . GLY B 1 161 ? 2.99 23.844 6.312 1 89.19 161 GLY B N 1
ATOM 3545 C CA . GLY B 1 161 ? 3.076 25.297 6.18 1 89.19 161 GLY B CA 1
ATOM 3546 C C . GLY B 1 161 ? 1.724 25.953 5.996 1 89.19 161 GLY B C 1
ATOM 3547 O O . GLY B 1 161 ? 1.523 27.094 6.418 1 89.19 161 GLY B O 1
ATOM 3548 N N . VAL B 1 162 ? 0.829 25.25 5.379 1 86.44 162 VAL B N 1
ATOM 3549 C CA . VAL B 1 162 ? -0.454 25.859 5.043 1 86.44 162 VAL B CA 1
ATOM 3550 C C . VAL B 1 162 ? -1.391 25.781 6.246 1 86.44 162 VAL B C 1
ATOM 3552 O O . VAL B 1 162 ? -2.461 26.391 6.246 1 86.44 162 VAL B O 1
ATOM 3555 N N . GLN B 1 163 ? -0.973 25.094 7.297 1 83.38 163 GLN B N 1
ATOM 3556 C CA . GLN B 1 163 ? -1.837 25 8.469 1 83.38 163 GLN B CA 1
ATOM 3557 C C . GLN B 1 163 ? -2.047 26.375 9.109 1 83.38 163 GLN B C 1
ATOM 3559 O O . GLN B 1 163 ? -1.125 27.188 9.156 1 83.38 163 GLN B O 1
ATOM 3564 N N . GLU B 1 164 ? -3.307 26.641 9.664 1 80.75 164 GLU B N 1
ATOM 3565 C CA . GLU B 1 164 ? -3.652 27.984 10.125 1 80.75 164 GLU B CA 1
ATOM 3566 C C . GLU B 1 164 ? -3.791 28.016 11.648 1 80.75 164 GLU B C 1
ATOM 3568 O O . GLU B 1 164 ? -3.762 29.094 12.25 1 80.75 164 GLU B O 1
ATOM 3573 N N . ASP B 1 165 ? -3.992 26.953 12.234 1 82.31 165 ASP B N 1
ATOM 3574 C CA . ASP B 1 165 ? -4.262 26.922 13.672 1 82.31 165 ASP B CA 1
ATOM 3575 C C . ASP B 1 165 ? -3.088 26.312 14.438 1 82.31 165 ASP B C 1
ATOM 3577 O O . ASP B 1 165 ? -2.449 25.375 13.969 1 82.31 165 ASP B O 1
ATOM 3581 N N . THR B 1 166 ? -2.828 26.922 15.578 1 86 166 THR B N 1
ATOM 3582 C CA . THR B 1 166 ? -1.701 26.516 16.406 1 86 166 THR B CA 1
ATOM 3583 C C . THR B 1 166 ? -1.831 25.047 16.812 1 86 166 THR B C 1
ATOM 3585 O O . THR B 1 166 ? -0.836 24.312 16.859 1 86 166 THR B O 1
ATOM 3588 N N . VAL B 1 167 ? -3.012 24.688 17.078 1 81.56 167 VAL B N 1
ATOM 3589 C CA . VAL B 1 167 ? -3.248 23.312 17.516 1 81.56 167 VAL B CA 1
ATOM 3590 C C . VAL B 1 167 ? -2.908 22.359 16.375 1 81.56 167 VAL B C 1
ATOM 3592 O O . VAL B 1 167 ? -2.207 21.359 16.578 1 81.56 167 VAL B O 1
ATOM 3595 N N . SER B 1 168 ? -3.342 22.672 15.234 1 81.19 168 SER B N 1
ATOM 3596 C CA . SER B 1 168 ? -3.07 21.828 14.07 1 81.19 168 SER B CA 1
ATOM 3597 C C . SER B 1 168 ? -1.578 21.797 13.75 1 81.19 168 SER B C 1
ATOM 3599 O O . SER B 1 168 ? -1.041 20.734 13.406 1 81.19 168 SER B O 1
ATOM 3601 N N . ILE B 1 169 ? -0.937 22.906 13.93 1 86.62 169 ILE B N 1
ATOM 3602 C CA . ILE B 1 169 ? 0.487 23.031 13.633 1 86.62 169 ILE B CA 1
ATOM 3603 C C . ILE B 1 169 ? 1.291 22.156 14.602 1 86.62 169 ILE B C 1
ATOM 3605 O O . ILE B 1 169 ? 2.146 21.375 14.18 1 86.62 169 ILE B O 1
ATOM 3609 N N . THR B 1 170 ? 0.967 22.25 15.836 1 86.06 170 THR B N 1
ATOM 3610 C CA . THR B 1 170 ? 1.718 21.516 16.859 1 86.06 170 THR B CA 1
ATOM 3611 C C . THR B 1 170 ? 1.443 20.016 16.766 1 86.06 170 THR B C 1
ATOM 3613 O O . THR B 1 170 ? 2.363 19.203 16.891 1 86.06 170 THR B O 1
ATOM 3616 N N . SER B 1 171 ? 0.216 19.703 16.531 1 81.06 171 SER B N 1
ATOM 3617 C CA . SER B 1 171 ? -0.146 18.297 16.406 1 81.06 171 SER B CA 1
ATOM 3618 C C . SER B 1 171 ? 0.522 17.656 15.195 1 81.06 171 SER B C 1
ATOM 3620 O O . SER B 1 171 ? 1.076 16.562 15.297 1 81.06 171 SER B O 1
ATOM 3622 N N . LEU B 1 172 ? 0.458 18.375 14.125 1 81.81 172 LEU B N 1
ATOM 3623 C CA . LEU B 1 172 ? 1.075 17.859 12.906 1 81.81 172 LEU B CA 1
ATOM 3624 C C . LEU B 1 172 ? 2.59 17.766 13.062 1 81.81 172 LEU B C 1
ATOM 3626 O O . LEU B 1 172 ? 3.203 16.797 12.609 1 81.81 172 LEU B O 1
ATOM 3630 N N . PHE B 1 173 ? 3.166 18.766 13.703 1 88.44 173 PHE B N 1
ATOM 3631 C CA . PHE B 1 173 ? 4.609 18.766 13.922 1 88.44 173 PHE B CA 1
ATOM 3632 C C . PHE B 1 173 ? 5.031 17.562 14.742 1 88.44 173 PHE B C 1
ATOM 3634 O O . PHE B 1 173 ? 6.012 16.891 14.414 1 88.44 173 PHE B O 1
ATOM 3641 N N . LEU B 1 174 ? 4.344 17.281 15.742 1 81.88 174 LEU B N 1
ATOM 3642 C CA . LEU B 1 174 ? 4.68 16.156 16.609 1 81.88 174 LEU B CA 1
ATOM 3643 C C . LEU B 1 174 ? 4.566 14.836 15.852 1 81.88 174 LEU B C 1
ATOM 3645 O O . LEU B 1 174 ? 5.41 13.945 16 1 81.88 174 LEU B O 1
ATOM 3649 N N . GLY B 1 175 ? 3.502 14.766 15.125 1 78.06 175 GLY B N 1
ATOM 3650 C CA . GLY B 1 175 ? 3.35 13.586 14.289 1 78.06 175 GLY B CA 1
ATOM 3651 C C . GLY B 1 175 ? 4.488 13.406 13.297 1 78.06 175 GLY B C 1
ATOM 3652 O O . GLY B 1 175 ? 5.027 12.305 13.164 1 78.06 175 GLY B O 1
ATOM 3653 N N . ILE B 1 176 ? 4.887 14.469 12.664 1 84.12 176 ILE B N 1
ATOM 3654 C CA . ILE B 1 176 ? 5.953 14.445 11.672 1 84.12 176 ILE B CA 1
ATOM 3655 C C . ILE B 1 176 ? 7.285 14.141 12.352 1 84.12 176 ILE B C 1
ATOM 3657 O O . ILE B 1 176 ? 8.062 13.312 11.867 1 84.12 176 ILE B O 1
ATOM 3661 N N . ALA B 1 177 ? 7.484 14.789 13.469 1 84.81 177 ALA B N 1
ATOM 3662 C CA . ALA B 1 177 ? 8.758 14.641 14.18 1 84.81 177 ALA B CA 1
ATOM 3663 C C . ALA B 1 177 ? 8.992 13.188 14.586 1 84.81 177 ALA B C 1
ATOM 3665 O O . ALA B 1 177 ? 10.117 12.688 14.508 1 84.81 177 ALA B O 1
ATOM 3666 N N . LEU B 1 178 ? 8.062 12.484 14.938 1 77.06 178 LEU B N 1
ATOM 3667 C CA . LEU B 1 178 ? 8.18 11.109 15.422 1 77.06 178 LEU B CA 1
ATOM 3668 C C . LEU B 1 178 ? 8.594 10.18 14.289 1 77.06 178 LEU B C 1
ATOM 3670 O O . LEU B 1 178 ? 9.477 9.344 14.461 1 77.06 178 LEU B O 1
ATOM 3674 N N . HIS B 1 179 ? 7.918 10.328 13.273 1 79.88 179 HIS B N 1
ATOM 3675 C CA . HIS B 1 179 ? 8.227 9.391 12.203 1 79.88 179 HIS B CA 1
ATOM 3676 C C . HIS B 1 179 ? 9.406 9.867 11.359 1 79.88 179 HIS B C 1
ATOM 3678 O O . HIS B 1 179 ? 10.078 9.07 10.711 1 79.88 179 HIS B O 1
ATOM 3684 N N . LYS B 1 180 ? 9.68 11.188 11.383 1 88.62 180 LYS B N 1
ATOM 3685 C CA . LYS B 1 180 ? 10.766 11.742 10.578 1 88.62 180 LYS B CA 1
ATOM 3686 C C . LYS B 1 180 ? 12.125 11.211 11.039 1 88.62 180 LYS B C 1
ATOM 3688 O O . LYS B 1 180 ? 12.984 10.883 10.219 1 88.62 180 LYS B O 1
ATOM 3693 N N . ALA B 1 181 ? 12.273 11.086 12.289 1 87.62 181 ALA B N 1
ATOM 3694 C CA . ALA B 1 181 ? 13.523 10.57 12.836 1 87.62 181 ALA B CA 1
ATOM 3695 C C . ALA B 1 181 ? 13.797 9.156 12.344 1 87.62 181 ALA B C 1
ATOM 3697 O O . ALA B 1 181 ? 14.906 8.852 11.883 1 87.62 181 ALA B O 1
ATOM 3698 N N . ILE B 1 182 ? 12.844 8.398 12.383 1 81.31 182 ILE B N 1
ATOM 3699 C CA . ILE B 1 182 ? 12.984 6.996 12.008 1 81.31 182 ILE B CA 1
ATOM 3700 C C . ILE B 1 182 ? 13.188 6.879 10.5 1 81.31 182 ILE B C 1
ATOM 3702 O O . ILE B 1 182 ? 14.047 6.125 10.039 1 81.31 182 ILE B O 1
ATOM 3706 N N . VAL B 1 183 ? 12.469 7.645 9.789 1 81.88 183 VAL B N 1
ATOM 3707 C CA . VAL B 1 183 ? 12.516 7.59 8.336 1 81.88 183 VAL B CA 1
ATOM 3708 C C . VAL B 1 183 ? 13.883 8.062 7.848 1 81.88 183 VAL B C 1
ATOM 3710 O O . VAL B 1 183 ? 14.5 7.414 6.996 1 81.88 183 VAL B O 1
ATOM 3713 N N . MET B 1 184 ? 14.328 9.141 8.367 1 88.88 184 MET B N 1
ATOM 3714 C CA . MET B 1 184 ? 15.602 9.703 7.93 1 88.88 184 MET B CA 1
ATOM 3715 C C . MET B 1 184 ? 16.766 8.797 8.328 1 88.88 184 MET B C 1
ATOM 3717 O O . MET B 1 184 ? 17.734 8.664 7.59 1 88.88 184 MET B O 1
ATOM 3721 N N . PHE B 1 185 ? 16.594 8.227 9.453 1 86.44 185 PHE B N 1
ATOM 3722 C CA . PHE B 1 185 ? 17.609 7.273 9.875 1 86.44 185 PHE B CA 1
ATOM 3723 C C . PHE B 1 185 ? 17.672 6.082 8.93 1 86.44 185 PHE B C 1
ATOM 3725 O O . PHE B 1 185 ? 18.75 5.656 8.523 1 86.44 185 PHE B O 1
ATOM 3732 N N . SER B 1 186 ? 16.5 5.586 8.625 1 81.5 186 SER B N 1
ATOM 3733 C CA . SER B 1 186 ? 16.422 4.449 7.711 1 81.5 186 SER B CA 1
ATOM 3734 C C . SER B 1 186 ? 16.984 4.805 6.34 1 81.5 186 SER B C 1
ATOM 3736 O O . SER B 1 186 ? 17.719 4.02 5.738 1 81.5 186 SER B O 1
ATOM 3738 N N . LEU B 1 187 ? 16.641 5.934 5.863 1 85.19 187 LEU B N 1
ATOM 3739 C CA . LEU B 1 187 ? 17.141 6.391 4.57 1 85.19 187 LEU B CA 1
ATOM 3740 C C . LEU B 1 187 ? 18.656 6.574 4.605 1 85.19 187 LEU B C 1
ATOM 3742 O O . LEU B 1 187 ? 19.359 6.176 3.672 1 85.19 187 LEU B O 1
ATOM 3746 N N . GLY B 1 188 ? 19.125 7.184 5.656 1 87.56 188 GLY B N 1
ATOM 3747 C CA . GLY B 1 188 ? 20.562 7.344 5.812 1 87.56 188 GLY B CA 1
ATOM 3748 C C . GLY B 1 188 ? 21.328 6.023 5.809 1 87.56 188 GLY B C 1
ATOM 3749 O O . GLY B 1 188 ? 22.375 5.91 5.188 1 87.56 188 GLY B O 1
ATOM 3750 N N . MET B 1 189 ? 20.75 5.117 6.449 1 82.94 189 MET B N 1
ATOM 3751 C CA . MET B 1 189 ? 21.359 3.791 6.484 1 82.94 189 MET B CA 1
ATOM 3752 C C . MET B 1 189 ? 21.391 3.176 5.09 1 82.94 189 MET B C 1
ATOM 3754 O O . MET B 1 189 ? 22.422 2.611 4.688 1 82.94 189 MET B O 1
ATOM 3758 N N . LYS B 1 190 ? 20.328 3.26 4.402 1 80 190 LYS B N 1
ATOM 3759 C CA . LYS B 1 190 ? 20.25 2.707 3.053 1 80 190 LYS B CA 1
ATOM 3760 C C . LYS B 1 190 ? 21.25 3.373 2.123 1 80 190 LYS B C 1
ATOM 3762 O O . LYS B 1 190 ? 21.938 2.695 1.35 1 80 190 LYS B O 1
ATOM 3767 N N . LEU B 1 191 ? 21.406 4.656 2.209 1 86.19 191 LEU B N 1
ATOM 3768 C CA . LEU B 1 191 ? 22.312 5.406 1.349 1 86.19 191 LEU B CA 1
ATOM 3769 C C . LEU B 1 191 ? 23.766 5.105 1.7 1 86.19 191 LEU B C 1
ATOM 3771 O O . LEU B 1 191 ? 24.609 4.953 0.81 1 86.19 191 LEU B O 1
ATOM 3775 N N . THR B 1 192 ? 24.031 5.004 2.979 1 84.69 192 THR B N 1
ATOM 3776 C CA . THR B 1 192 ? 25.406 4.73 3.426 1 84.69 192 THR B CA 1
ATOM 3777 C C . THR B 1 192 ? 25.844 3.34 2.986 1 84.69 192 THR B C 1
ATOM 3779 O O . THR B 1 192 ? 27 3.146 2.594 1 84.69 192 THR B O 1
ATOM 3782 N N . ARG B 1 193 ? 24.953 2.475 2.961 1 77.25 193 ARG B N 1
ATOM 3783 C CA . ARG B 1 193 ? 25.266 1.11 2.545 1 77.25 193 ARG B CA 1
ATOM 3784 C C . ARG B 1 193 ? 25.484 1.031 1.037 1 77.25 193 ARG B C 1
ATOM 3786 O O . ARG B 1 193 ? 26.297 0.241 0.557 1 77.25 193 ARG B O 1
ATOM 3793 N N . SER B 1 194 ? 24.688 1.762 0.414 1 78.38 194 SER B N 1
ATOM 3794 C CA . SER B 1 194 ? 24.797 1.76 -1.041 1 78.38 194 SER B CA 1
ATOM 3795 C C . SER B 1 194 ? 26.078 2.469 -1.496 1 78.38 194 SER B C 1
ATOM 3797 O O . SER B 1 194 ? 26.578 2.209 -2.592 1 78.38 194 SER B O 1
ATOM 3799 N N . HIS B 1 195 ? 26.484 3.434 -0.609 1 84.25 195 HIS B N 1
ATOM 3800 C CA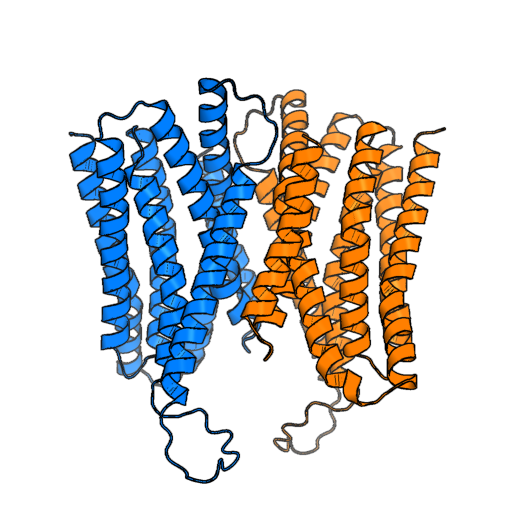 . HIS B 1 195 ? 27.672 4.219 -0.951 1 84.25 195 HIS B CA 1
ATOM 3801 C C . HIS B 1 195 ? 28.672 4.223 0.19 1 84.25 195 HIS B C 1
ATOM 3803 O O . HIS B 1 195 ? 29 5.277 0.743 1 84.25 195 HIS B O 1
ATOM 3809 N N . PRO B 1 196 ? 29.266 3.107 0.385 1 75.94 196 PRO B N 1
ATOM 3810 C CA . PRO B 1 196 ? 30.219 3.035 1.5 1 75.94 196 PRO B CA 1
ATOM 3811 C C . PRO B 1 196 ? 31.469 3.871 1.265 1 75.94 196 PRO B C 1
ATOM 3813 O O . PRO B 1 196 ? 32.062 4.379 2.219 1 75.94 196 PRO B O 1
ATOM 3816 N N . GLU B 1 197 ? 31.828 3.943 0.019 1 81.06 197 GLU B N 1
ATOM 3817 C CA . GLU B 1 197 ? 33.094 4.633 -0.279 1 81.06 197 GLU B CA 1
ATOM 3818 C C . GLU B 1 197 ? 32.812 6.082 -0.693 1 81.06 197 GLU B C 1
ATOM 3820 O O . GLU B 1 197 ? 33.781 6.863 -0.841 1 81.06 197 GLU B O 1
ATOM 3825 N N . ARG B 1 198 ? 31.672 6.363 -0.958 1 86.69 198 ARG B N 1
ATOM 3826 C CA . ARG B 1 198 ? 31.312 7.703 -1.417 1 86.69 198 ARG B CA 1
ATOM 3827 C C . ARG B 1 198 ? 30.406 8.406 -0.415 1 86.69 198 ARG B C 1
ATOM 3829 O O . ARG B 1 198 ? 29.281 8.766 -0.745 1 86.69 198 ARG B O 1
ATOM 3836 N N . ARG B 1 199 ? 30.969 8.836 0.644 1 87.44 199 ARG B N 1
ATOM 3837 C CA . ARG B 1 199 ? 30.219 9.445 1.737 1 87.44 199 ARG B CA 1
ATOM 3838 C C . ARG B 1 199 ? 29.641 10.797 1.323 1 87.44 199 ARG B C 1
ATOM 3840 O O . ARG B 1 199 ? 28.578 11.195 1.798 1 87.44 199 ARG B O 1
ATOM 3847 N N . TYR B 1 200 ? 30.328 11.469 0.439 1 91.44 200 TYR B N 1
ATOM 3848 C CA . TYR B 1 200 ? 29.875 12.789 0.014 1 91.44 200 TYR B CA 1
ATOM 3849 C C . TYR B 1 200 ? 28.531 12.711 -0.701 1 91.44 200 TYR B C 1
ATOM 3851 O O . TYR B 1 200 ? 27.734 13.641 -0.634 1 91.44 200 TYR B O 1
ATOM 3859 N N . VAL B 1 201 ? 28.297 11.633 -1.36 1 90.19 201 VAL B N 1
ATOM 3860 C CA . VAL B 1 201 ? 27.031 11.445 -2.061 1 90.19 201 VAL B CA 1
ATOM 3861 C C . VAL B 1 201 ? 25.875 11.383 -1.051 1 90.19 201 VAL B C 1
ATOM 3863 O O . VAL B 1 201 ? 24.828 11.984 -1.256 1 90.19 201 VAL B O 1
ATOM 3866 N N . VAL B 1 202 ? 26.141 10.734 0.031 1 91.56 202 VAL B N 1
ATOM 3867 C CA . VAL B 1 202 ? 25.125 10.586 1.077 1 91.56 202 VAL B CA 1
ATOM 3868 C C . VAL B 1 202 ? 24.828 11.945 1.7 1 91.56 202 VAL B C 1
ATOM 3870 O O . VAL B 1 202 ? 23.672 12.328 1.861 1 91.56 202 VAL B O 1
ATOM 3873 N N . VAL B 1 203 ? 25.922 12.672 1.975 1 93.94 203 VAL B N 1
ATOM 3874 C CA . VAL B 1 203 ? 25.781 13.984 2.598 1 93.94 203 VAL B CA 1
ATOM 3875 C C . VAL B 1 203 ? 25 14.914 1.669 1 93.94 203 VAL B C 1
ATOM 3877 O O . VAL B 1 203 ? 24.078 15.609 2.104 1 93.94 203 VAL B O 1
ATOM 3880 N N . ILE B 1 204 ? 25.297 14.906 0.447 1 94.56 204 ILE B N 1
ATOM 3881 C CA . ILE B 1 204 ? 24.656 15.781 -0.523 1 94.56 204 ILE B CA 1
ATOM 3882 C C . ILE B 1 204 ? 23.172 15.445 -0.619 1 94.56 204 ILE B C 1
ATOM 3884 O O . ILE B 1 204 ? 22.312 16.328 -0.598 1 94.56 204 ILE B O 1
ATOM 3888 N N . LEU B 1 205 ? 22.875 14.172 -0.729 1 93.25 205 LEU B N 1
ATOM 3889 C CA . LEU B 1 205 ? 21.484 13.742 -0.896 1 93.25 205 LEU B CA 1
ATOM 3890 C C . LEU B 1 205 ? 20.656 14.102 0.333 1 93.25 205 LEU B C 1
ATOM 3892 O O . LEU B 1 205 ? 19.5 14.531 0.207 1 93.25 205 LEU B O 1
ATOM 3896 N N . ILE B 1 206 ? 21.25 13.977 1.516 1 94.56 206 ILE B N 1
ATOM 3897 C CA . ILE B 1 206 ? 20.547 14.312 2.75 1 94.56 206 ILE B CA 1
ATOM 3898 C C . ILE B 1 206 ? 20.344 15.82 2.834 1 94.56 206 ILE B C 1
ATOM 3900 O O . ILE B 1 206 ? 19.281 16.281 3.246 1 94.56 206 ILE B O 1
ATOM 3904 N N . VAL B 1 207 ? 21.344 16.547 2.432 1 95.31 207 VAL B N 1
ATOM 3905 C CA . VAL B 1 207 ? 21.25 18 2.445 1 95.31 207 VAL B CA 1
ATOM 3906 C C . VAL B 1 207 ? 20.172 18.453 1.458 1 95.31 207 VAL B C 1
ATOM 3908 O O . VAL B 1 207 ? 19.422 19.391 1.738 1 95.31 207 VAL B O 1
ATOM 3911 N N . VAL B 1 208 ? 20.125 17.844 0.347 1 94.44 208 VAL B N 1
ATOM 3912 C CA . VAL B 1 208 ? 19.094 18.172 -0.643 1 94.44 208 VAL B CA 1
ATOM 3913 C C . VAL B 1 208 ? 17.719 17.953 -0.04 1 94.44 208 VAL B C 1
ATOM 3915 O O . VAL B 1 208 ? 16.812 18.766 -0.225 1 94.44 208 VAL B O 1
ATOM 3918 N N . LEU B 1 209 ? 17.562 16.875 0.641 1 94.88 209 LEU B N 1
ATOM 3919 C CA . LEU B 1 209 ? 16.281 16.594 1.288 1 94.88 209 LEU B CA 1
ATOM 3920 C C . LEU B 1 209 ? 15.938 17.672 2.309 1 94.88 209 LEU B C 1
ATOM 3922 O O . LEU B 1 209 ? 14.781 18.109 2.398 1 94.88 209 LEU B O 1
ATOM 3926 N N . ALA B 1 210 ? 16.984 18.062 3.045 1 95.69 210 ALA B N 1
ATOM 3927 C CA . ALA B 1 210 ? 16.781 19.109 4.035 1 95.69 210 ALA B CA 1
ATOM 3928 C C . ALA B 1 210 ? 16.375 20.422 3.363 1 95.69 210 ALA B C 1
ATOM 3930 O O . ALA B 1 210 ? 15.531 21.156 3.881 1 95.69 210 ALA B O 1
ATOM 3931 N N . VAL B 1 211 ? 16.953 20.734 2.295 1 95.69 211 VAL B N 1
ATOM 3932 C CA . VAL B 1 211 ? 16.641 21.953 1.555 1 95.69 211 VAL B CA 1
ATOM 3933 C C . VAL B 1 211 ? 15.195 21.906 1.057 1 95.69 211 VAL B C 1
ATOM 3935 O O . VAL B 1 211 ? 14.469 22.891 1.145 1 95.69 211 VAL B O 1
ATOM 3938 N N . PHE B 1 212 ? 14.797 20.75 0.567 1 94.06 212 PHE B N 1
ATOM 3939 C CA . PHE B 1 212 ? 13.438 20.609 0.064 1 94.06 212 PHE B CA 1
ATOM 3940 C C . PHE B 1 212 ? 12.43 20.672 1.206 1 94.06 212 PHE B C 1
ATOM 3942 O O . PHE B 1 212 ? 11.281 21.078 1.006 1 94.06 212 PHE B O 1
ATOM 3949 N N . ASN B 1 213 ? 12.836 20.172 2.365 1 94.56 213 ASN B N 1
ATOM 3950 C CA . ASN B 1 213 ? 12.047 20.391 3.568 1 94.56 213 ASN B CA 1
ATOM 3951 C C . ASN B 1 213 ? 11.742 21.875 3.777 1 94.56 213 ASN B C 1
ATOM 3953 O O . ASN B 1 213 ? 10.586 22.25 3.984 1 94.56 213 ASN B O 1
ATOM 3957 N N . VAL B 1 214 ? 12.758 22.688 3.656 1 95.06 214 VAL B N 1
ATOM 3958 C CA . VAL B 1 214 ? 12.625 24.125 3.885 1 95.06 214 VAL B CA 1
ATOM 3959 C C . VAL B 1 214 ? 11.844 24.766 2.738 1 95.06 214 VAL B C 1
ATOM 3961 O O . VAL B 1 214 ? 10.977 25.609 2.965 1 95.06 214 VAL B O 1
ATOM 3964 N N . ILE B 1 215 ? 12.086 24.359 1.536 1 95.38 215 ILE B N 1
ATOM 3965 C CA . ILE B 1 215 ? 11.406 24.906 0.371 1 95.38 215 ILE B CA 1
ATOM 3966 C C . ILE B 1 215 ? 9.914 24.594 0.448 1 95.38 215 ILE B C 1
ATOM 3968 O O . ILE B 1 215 ? 9.07 25.469 0.267 1 95.38 215 ILE B O 1
ATOM 3972 N N . GLY B 1 216 ? 9.602 23.375 0.665 1 93.88 216 GLY B N 1
ATOM 3973 C CA . GLY B 1 216 ? 8.203 22.984 0.78 1 93.88 216 GLY B CA 1
ATOM 3974 C C . GLY B 1 216 ? 7.457 23.75 1.863 1 93.88 216 GLY B C 1
ATOM 3975 O O . GLY B 1 216 ? 6.383 24.297 1.616 1 93.88 216 GLY B O 1
ATOM 3976 N N . GLY B 1 217 ? 8.039 23.75 3.064 1 94.25 217 GLY B N 1
ATOM 3977 C CA . GLY B 1 217 ? 7.434 24.484 4.164 1 94.25 217 GLY B CA 1
ATOM 3978 C C . GLY B 1 217 ? 7.285 25.969 3.883 1 94.25 217 GLY B C 1
ATOM 3979 O O . GLY B 1 217 ? 6.266 26.562 4.227 1 94.25 217 GLY B O 1
ATOM 3980 N N . SER B 1 218 ? 8.312 26.531 3.303 1 94.62 218 SER B N 1
ATOM 3981 C CA . SER B 1 218 ? 8.273 27.969 2.986 1 94.62 218 SER B CA 1
ATOM 3982 C C . SER B 1 218 ? 7.168 28.281 1.984 1 94.62 218 SER B C 1
ATOM 3984 O O . SER B 1 218 ? 6.477 29.297 2.111 1 94.62 218 SER B O 1
ATOM 3986 N N . CYS B 1 219 ? 7.008 27.438 0.981 1 91.94 219 CYS B N 1
ATOM 3987 C CA . CYS B 1 219 ? 5.93 27.609 0.014 1 91.94 219 CYS B CA 1
ATOM 3988 C C . CYS B 1 219 ? 4.566 27.547 0.695 1 91.94 219 CYS B C 1
ATOM 3990 O O . CYS B 1 219 ? 3.676 28.344 0.391 1 91.94 219 CYS B O 1
ATOM 3992 N N . GLY B 1 220 ? 4.402 26.641 1.57 1 91 220 GLY B N 1
ATOM 3993 C CA . GLY B 1 220 ? 3.16 26.531 2.316 1 91 220 GLY B CA 1
ATOM 3994 C C . GLY B 1 220 ? 2.863 27.75 3.168 1 91 220 GLY B C 1
ATOM 3995 O O . GLY B 1 220 ? 1.732 28.234 3.186 1 91 220 GLY B O 1
ATOM 3996 N N . ILE B 1 221 ? 3.879 28.281 3.859 1 90.19 221 ILE B N 1
ATOM 3997 C CA . ILE B 1 221 ? 3.727 29.453 4.734 1 90.19 221 ILE B CA 1
ATOM 3998 C C . ILE B 1 221 ? 3.381 30.672 3.902 1 90.19 221 ILE B C 1
ATOM 4000 O O . ILE B 1 221 ? 2.547 31.5 4.301 1 90.19 221 ILE B O 1
ATOM 4004 N N . LEU B 1 222 ? 3.977 30.75 2.711 1 87.75 222 LEU B N 1
ATOM 4005 C CA . LEU B 1 222 ? 3.727 31.891 1.828 1 87.75 222 LEU B CA 1
ATOM 4006 C C . LEU B 1 222 ? 2.291 31.875 1.314 1 87.75 222 LEU B C 1
ATOM 4008 O O . LEU B 1 222 ? 1.65 32.938 1.212 1 87.75 222 LEU B O 1
ATOM 4012 N N . ILE B 1 223 ? 1.83 30.75 1.013 1 83.38 223 ILE B N 1
ATOM 4013 C CA . ILE B 1 223 ? 0.463 30.609 0.521 1 83.38 223 ILE B CA 1
ATOM 4014 C C . ILE B 1 223 ? -0.521 30.953 1.64 1 83.38 223 ILE B C 1
ATOM 4016 O O . ILE B 1 223 ? -1.528 31.625 1.407 1 83.38 223 ILE B O 1
ATOM 4020 N N . GLU B 1 224 ? -0.268 30.438 2.795 1 84.19 224 GLU B N 1
ATOM 4021 C CA . GLU B 1 224 ? -1.141 30.703 3.938 1 84.19 224 GLU B CA 1
ATOM 4022 C C . GLU B 1 224 ? -1.152 32.188 4.297 1 84.19 224 GLU B C 1
ATOM 4024 O O . GLU B 1 224 ? -2.184 32.719 4.707 1 84.19 224 GLU B O 1
ATOM 4029 N N . SER B 1 225 ? -0.059 32.781 4.203 1 81.25 225 SER B N 1
ATOM 4030 C CA . SER B 1 225 ? 0.048 34.219 4.562 1 81.25 225 SER B CA 1
ATOM 4031 C C . SER B 1 225 ? -0.544 35.094 3.475 1 81.25 225 SER B C 1
ATOM 4033 O O . SER B 1 225 ? -0.801 36.281 3.705 1 81.25 225 SER B O 1
ATOM 4035 N N . SER B 1 226 ? -0.813 34.406 2.383 1 79.19 226 SER B N 1
ATOM 4036 C CA . SER B 1 226 ? -1.392 35.188 1.295 1 79.19 226 SER B CA 1
ATOM 4037 C C . SER B 1 226 ? -2.854 35.5 1.57 1 79.19 226 SER B C 1
ATOM 4039 O O . SER B 1 226 ? -3.514 34.812 2.359 1 79.19 226 SER B O 1
ATOM 4041 N N . ASN B 1 227 ? -3.332 36.594 1.189 1 70.69 227 ASN B N 1
ATOM 4042 C CA . ASN B 1 227 ? -4.672 37.094 1.426 1 70.69 227 ASN B CA 1
ATOM 4043 C C . ASN B 1 227 ? -5.734 36.281 0.704 1 70.69 227 ASN B C 1
ATOM 4045 O O . ASN B 1 227 ? -6.77 36.812 0.301 1 70.69 227 ASN B O 1
ATOM 4049 N N . MET B 1 228 ? -5.445 35.094 0.57 1 68.69 228 MET B N 1
ATOM 4050 C CA . MET B 1 228 ? -6.461 34.25 -0.071 1 68.69 228 MET B CA 1
ATOM 4051 C C . MET B 1 228 ? -7.578 33.906 0.907 1 68.69 228 MET B C 1
ATOM 4053 O O . MET B 1 228 ? -7.379 33.938 2.123 1 68.69 228 MET B O 1
ATOM 4057 N N . ASN B 1 229 ? -8.812 33.688 0.353 1 74.94 229 ASN B N 1
ATOM 4058 C CA . ASN B 1 229 ? -9.938 33.281 1.185 1 74.94 229 ASN B CA 1
ATOM 4059 C C . ASN B 1 229 ? -9.656 31.953 1.894 1 74.94 229 ASN B C 1
ATOM 4061 O O . ASN B 1 229 ? -8.789 31.188 1.477 1 74.94 229 ASN B O 1
ATOM 4065 N N . GLN B 1 230 ? -10.32 31.797 2.918 1 75 230 GLN B N 1
ATOM 4066 C CA . GLN B 1 230 ? -10.109 30.641 3.791 1 75 230 GLN B CA 1
ATOM 4067 C C . GLN B 1 230 ? -10.469 29.344 3.08 1 75 230 GLN B C 1
ATOM 4069 O O . GLN B 1 230 ? -9.781 28.344 3.236 1 75 230 GLN B O 1
ATOM 4074 N N . THR B 1 231 ? -11.445 29.453 2.246 1 76.19 231 THR B N 1
ATOM 4075 C CA . THR B 1 231 ? -11.961 28.234 1.613 1 76.19 231 THR B CA 1
ATOM 4076 C C . THR B 1 231 ? -10.922 27.641 0.659 1 76.19 231 THR B C 1
ATOM 4078 O O . THR B 1 231 ? -10.625 26.453 0.724 1 76.19 231 THR B O 1
ATOM 4081 N N . PRO B 1 232 ? -10.391 28.484 -0.146 1 77.19 232 PRO B N 1
ATOM 4082 C CA . PRO B 1 232 ? -9.359 27.938 -1.034 1 77.19 232 PRO B CA 1
ATOM 4083 C C . PRO B 1 232 ? -8.148 27.406 -0.276 1 77.19 232 PRO B C 1
ATOM 4085 O O . PRO B 1 232 ? -7.527 26.438 -0.706 1 77.19 232 PRO B O 1
ATOM 4088 N N . LYS B 1 233 ? -7.902 27.969 0.819 1 77.25 233 LYS B N 1
ATOM 4089 C CA . LYS B 1 233 ? -6.777 27.516 1.637 1 77.25 233 LYS B CA 1
ATOM 4090 C C . LYS B 1 233 ? -7.043 26.141 2.232 1 77.25 233 LYS B C 1
ATOM 4092 O O . LYS B 1 233 ? -6.168 25.281 2.213 1 77.25 233 LYS B O 1
ATOM 4097 N N . ASP B 1 234 ? -8.258 25.984 2.689 1 80.5 234 ASP B N 1
ATOM 4098 C CA . ASP B 1 234 ? -8.641 24.703 3.277 1 80.5 234 ASP B CA 1
ATOM 4099 C C . ASP B 1 234 ? -8.656 23.609 2.225 1 80.5 234 ASP B C 1
ATOM 4101 O O . ASP B 1 234 ? -8.25 22.469 2.5 1 80.5 234 ASP B O 1
ATOM 4105 N N . THR B 1 235 ? -9.078 24.031 1.12 1 83.25 235 THR B N 1
ATOM 4106 C CA . THR B 1 235 ? -9.109 23.062 0.025 1 83.25 235 THR B CA 1
ATOM 4107 C C . THR B 1 235 ? -7.699 22.656 -0.378 1 83.25 235 THR B C 1
ATOM 4109 O O . THR B 1 235 ? -7.43 21.469 -0.603 1 83.25 235 THR B O 1
ATOM 4112 N N . CYS B 1 236 ? -6.859 23.578 -0.41 1 82.5 236 CYS B N 1
ATOM 4113 C CA . CYS B 1 236 ? -5.469 23.297 -0.758 1 82.5 236 CYS B CA 1
ATOM 4114 C C . CYS B 1 236 ? -4.82 22.391 0.268 1 82.5 236 CYS B C 1
ATOM 4116 O O . CYS B 1 236 ? -4.129 21.438 -0.097 1 82.5 236 CYS B O 1
ATOM 4118 N N . THR B 1 237 ? -5.082 22.672 1.471 1 79.88 237 THR B N 1
ATOM 4119 C CA . THR B 1 237 ? -4.527 21.859 2.547 1 79.88 237 THR B CA 1
ATOM 4120 C C . THR B 1 237 ? -5.016 20.422 2.438 1 79.88 237 THR B C 1
ATOM 4122 O O . THR B 1 237 ? -4.223 19.484 2.562 1 79.88 237 THR B O 1
ATOM 4125 N N . ALA B 1 238 ? -6.246 20.297 2.146 1 85.38 238 ALA B N 1
ATOM 4126 C CA . ALA B 1 238 ? -6.844 18.969 2.059 1 85.38 238 ALA B CA 1
ATOM 4127 C C . ALA B 1 238 ? -6.273 18.188 0.877 1 85.38 238 ALA B C 1
ATOM 4129 O O . ALA B 1 238 ? -5.934 17 1.008 1 85.38 238 ALA B O 1
ATOM 4130 N N . VAL B 1 239 ? -6.109 18.859 -0.151 1 87.81 239 VAL B N 1
ATOM 4131 C CA . VAL B 1 239 ? -5.605 18.234 -1.366 1 87.81 239 VAL B CA 1
ATOM 4132 C C . VAL B 1 239 ? -4.137 17.844 -1.181 1 87.81 239 VAL B C 1
ATOM 4134 O O . VAL B 1 239 ? -3.734 16.734 -1.511 1 87.81 239 VAL B O 1
ATOM 4137 N N . LEU B 1 240 ? -3.428 18.703 -0.626 1 86.12 240 LEU B N 1
ATOM 4138 C CA . LEU B 1 240 ? -1.997 18.469 -0.465 1 86.12 240 LEU B CA 1
ATOM 4139 C C . LEU B 1 240 ? -1.74 17.375 0.568 1 86.12 240 LEU B C 1
ATOM 4141 O O . LEU B 1 240 ? -0.832 16.562 0.402 1 86.12 240 LEU B O 1
ATOM 4145 N N . THR B 1 241 ? -2.51 17.391 1.59 1 83.75 241 THR B N 1
ATOM 4146 C CA . THR B 1 241 ? -2.385 16.344 2.592 1 83.75 241 THR B CA 1
ATOM 4147 C C . THR B 1 241 ? -2.715 14.984 1.991 1 83.75 241 THR B C 1
ATOM 4149 O O . THR B 1 241 ? -2.016 14 2.244 1 83.75 241 THR B O 1
ATOM 4152 N N . SER B 1 242 ? -3.748 14.953 1.206 1 91.31 242 SER B N 1
ATOM 4153 C CA . SER B 1 242 ? -4.141 13.711 0.55 1 91.31 242 SER B CA 1
ATOM 4154 C C . SER B 1 242 ? -3.08 13.25 -0.447 1 91.31 242 SER B C 1
ATOM 4156 O O . SER B 1 242 ? -2.77 12.062 -0.529 1 91.31 242 SER B O 1
ATOM 4158 N N . PHE B 1 243 ? -2.576 14.258 -1.123 1 89.56 243 PHE B N 1
ATOM 4159 C CA . PHE B 1 243 ? -1.518 13.953 -2.08 1 89.56 243 PHE B CA 1
ATOM 4160 C C . PHE B 1 243 ? -0.288 13.398 -1.372 1 89.56 243 PHE B C 1
ATOM 4162 O O . PHE B 1 243 ? 0.305 12.422 -1.826 1 89.56 243 PHE B O 1
ATOM 4169 N N . SER B 1 244 ? 0.064 14.023 -0.294 1 86.81 244 SER B N 1
ATOM 4170 C CA . SER B 1 244 ? 1.199 13.57 0.505 1 86.81 244 SER B CA 1
ATOM 4171 C C . SER B 1 244 ? 0.983 12.156 1.026 1 86.81 244 SER B C 1
ATOM 4173 O O . SER B 1 244 ? 1.928 11.367 1.113 1 86.81 244 SER B O 1
ATOM 4175 N N . LEU B 1 245 ? -0.224 11.82 1.364 1 90.5 245 LEU B N 1
ATOM 4176 C CA . LEU B 1 245 ? -0.575 10.477 1.813 1 90.5 245 LEU B CA 1
ATOM 4177 C C . LEU B 1 245 ? -0.199 9.438 0.763 1 90.5 245 LEU B C 1
ATOM 4179 O O . LEU B 1 245 ? 0.387 8.406 1.089 1 90.5 245 LEU B O 1
ATOM 4183 N N . GLY B 1 246 ? -0.494 9.711 -0.442 1 92.19 246 GLY B N 1
ATOM 4184 C CA . GLY B 1 246 ? -0.146 8.805 -1.527 1 92.19 246 GLY B CA 1
ATOM 4185 C C . GLY B 1 246 ? 1.35 8.586 -1.664 1 92.19 246 GLY B C 1
ATOM 4186 O O . GLY B 1 246 ? 1.796 7.469 -1.936 1 92.19 246 GLY B O 1
ATOM 4187 N N . THR B 1 247 ? 2.113 9.617 -1.519 1 89.44 247 THR B N 1
ATOM 4188 C CA . THR B 1 247 ? 3.564 9.492 -1.603 1 89.44 247 THR B CA 1
ATOM 4189 C C . THR B 1 247 ? 4.098 8.609 -0.48 1 89.44 247 THR B C 1
ATOM 4191 O O . THR B 1 247 ? 5.016 7.816 -0.691 1 89.44 247 THR B O 1
ATOM 4194 N N . PHE B 1 248 ? 3.471 8.797 0.649 1 86.69 248 PHE B N 1
ATOM 4195 C CA . PHE B 1 248 ? 3.852 7.984 1.798 1 86.69 248 PHE B CA 1
ATOM 4196 C C . PHE B 1 248 ? 3.566 6.512 1.536 1 86.69 248 PHE B C 1
ATOM 4198 O O . PHE B 1 248 ? 4.367 5.645 1.89 1 86.69 248 PHE B O 1
ATOM 4205 N N . ILE B 1 249 ? 2.461 6.281 0.949 1 90.75 249 ILE B N 1
ATOM 4206 C CA . ILE B 1 249 ? 2.074 4.906 0.645 1 90.75 249 ILE B CA 1
ATOM 4207 C C . ILE B 1 249 ? 3.088 4.285 -0.314 1 90.75 249 ILE B C 1
ATOM 4209 O O . ILE B 1 249 ? 3.529 3.154 -0.111 1 90.75 249 ILE B O 1
ATOM 4213 N N . TYR B 1 250 ? 3.463 5.031 -1.264 1 91.12 250 TYR B N 1
ATOM 4214 C CA . TYR B 1 250 ? 4.426 4.539 -2.242 1 91.12 250 TYR B CA 1
ATOM 4215 C C . TYR B 1 250 ? 5.742 4.16 -1.573 1 91.12 250 TYR B C 1
ATOM 4217 O O . TYR B 1 250 ? 6.266 3.068 -1.792 1 91.12 250 TYR B O 1
ATOM 4225 N N . ILE B 1 251 ? 6.273 5.023 -0.808 1 86.25 251 ILE B N 1
ATOM 4226 C CA . ILE B 1 251 ? 7.574 4.824 -0.179 1 86.25 251 ILE B CA 1
ATOM 4227 C C . ILE B 1 251 ? 7.5 3.654 0.798 1 86.25 251 ILE B C 1
ATOM 4229 O O . ILE B 1 251 ? 8.422 2.84 0.871 1 86.25 251 ILE B O 1
ATOM 4233 N N . SER B 1 252 ? 6.465 3.607 1.543 1 87.81 252 SER B N 1
ATOM 4234 C CA . SER B 1 252 ? 6.309 2.545 2.529 1 87.81 252 SER B CA 1
ATOM 4235 C C . SER B 1 252 ? 6.363 1.169 1.874 1 87.81 252 SER B C 1
ATOM 4237 O O . SER B 1 252 ? 7.094 0.287 2.33 1 87.81 252 SER B O 1
ATOM 4239 N N . PHE B 1 253 ? 5.707 1.022 0.784 1 88.94 253 PHE B N 1
ATOM 4240 C CA . PHE B 1 253 ? 5.582 -0.301 0.185 1 88.94 253 PHE B CA 1
ATOM 4241 C C . PHE B 1 253 ? 6.758 -0.59 -0.739 1 88.94 253 PHE B C 1
ATOM 4243 O O . PHE B 1 253 ? 7.371 -1.658 -0.659 1 88.94 253 PHE B O 1
ATOM 4250 N N . PHE B 1 254 ? 7.102 0.352 -1.572 1 86.75 254 PHE B N 1
ATOM 4251 C CA . PHE B 1 254 ? 8.047 0.038 -2.641 1 86.75 254 PHE B CA 1
ATOM 4252 C C . PHE B 1 254 ? 9.477 0.327 -2.205 1 86.75 254 PHE B C 1
ATOM 4254 O O . PHE B 1 254 ? 10.422 -0.232 -2.76 1 86.75 254 PHE B O 1
ATOM 4261 N N . GLU B 1 255 ? 9.656 1.178 -1.253 1 82.12 255 GLU B N 1
ATOM 4262 C CA . GLU B 1 255 ? 11.023 1.537 -0.885 1 82.12 255 GLU B CA 1
ATOM 4263 C C . GLU B 1 255 ? 11.414 0.917 0.453 1 82.12 255 GLU B C 1
ATOM 4265 O O . GLU B 1 255 ? 12.594 0.686 0.712 1 82.12 255 GLU B O 1
ATOM 4270 N N . MET B 1 256 ? 10.445 0.661 1.257 1 83.38 256 MET B N 1
ATOM 4271 C CA . MET B 1 256 ? 10.797 0.206 2.6 1 83.38 256 MET B CA 1
ATOM 4272 C C . MET B 1 256 ? 10.492 -1.277 2.77 1 83.38 256 MET B C 1
ATOM 4274 O O . MET B 1 256 ? 11.359 -2.061 3.148 1 83.38 256 MET B O 1
ATOM 4278 N N . LEU B 1 257 ? 9.367 -1.708 2.4 1 84.19 257 LEU B N 1
ATOM 4279 C CA . LEU B 1 257 ? 8.945 -3.064 2.729 1 84.19 257 LEU B CA 1
ATOM 4280 C C . LEU B 1 257 ? 9.297 -4.031 1.601 1 84.19 257 LEU B C 1
ATOM 4282 O O . LEU B 1 257 ? 9.859 -5.098 1.846 1 84.19 257 LEU B O 1
ATOM 4286 N N . ALA B 1 258 ? 9.055 -3.682 0.403 1 80.56 258 ALA B N 1
ATOM 4287 C CA . ALA B 1 258 ? 9.188 -4.598 -0.726 1 80.56 258 ALA B CA 1
ATOM 4288 C C . ALA B 1 258 ? 10.641 -5.031 -0.914 1 80.56 258 ALA B C 1
ATOM 4290 O O . ALA B 1 258 ? 10.93 -6.219 -1.068 1 80.56 258 ALA B O 1
ATOM 4291 N N . PRO B 1 259 ? 11.586 -4.109 -0.907 1 74.62 259 PRO B N 1
ATOM 4292 C CA . PRO B 1 259 ? 12.977 -4.523 -1.104 1 74.62 259 PRO B CA 1
ATOM 4293 C C . PRO B 1 259 ? 13.477 -5.457 -0.001 1 74.62 259 PRO B C 1
ATOM 4295 O O . PRO B 1 259 ? 14.312 -6.324 -0.255 1 74.62 259 PRO B O 1
ATOM 4298 N N . GLU B 1 260 ? 12.992 -5.281 1.151 1 75.25 260 GLU B N 1
ATOM 4299 C CA . GLU B 1 260 ? 13.461 -6.094 2.27 1 75.25 260 GLU B CA 1
ATOM 4300 C C . GLU B 1 260 ? 12.867 -7.5 2.219 1 75.25 260 GLU B C 1
ATOM 4302 O O . GLU B 1 260 ? 13.477 -8.453 2.709 1 75.25 260 GLU B O 1
ATOM 4307 N N . ARG B 1 261 ? 11.734 -7.598 1.647 1 74.69 261 ARG B N 1
ATOM 4308 C CA . ARG B 1 261 ? 11.102 -8.906 1.492 1 74.69 261 ARG B CA 1
ATOM 4309 C C . ARG B 1 261 ? 11.875 -9.773 0.502 1 74.69 261 ARG B C 1
ATOM 4311 O O . ARG B 1 261 ? 11.836 -11 0.585 1 74.69 261 ARG B O 1
ATOM 4318 N N . ALA B 1 262 ? 12.609 -9.164 -0.355 1 64.31 262 ALA B N 1
ATOM 4319 C CA . ALA B 1 262 ? 13.336 -9.875 -1.402 1 64.31 262 ALA B CA 1
ATOM 4320 C C . ALA B 1 262 ? 14.734 -10.273 -0.928 1 64.31 262 ALA B C 1
ATOM 4322 O O . ALA B 1 262 ? 15.414 -11.07 -1.575 1 64.31 262 ALA B O 1
ATOM 4323 N N . ASN B 1 263 ? 15.047 -9.766 0.241 1 66.31 263 ASN B N 1
ATOM 4324 C CA . ASN B 1 263 ? 16.406 -10.023 0.7 1 66.31 263 ASN B CA 1
ATOM 4325 C C . ASN B 1 263 ? 16.516 -11.398 1.357 1 66.31 263 ASN B C 1
ATOM 4327 O O . ASN B 1 263 ? 15.539 -12.141 1.436 1 66.31 263 ASN B O 1
ATOM 4331 N N . ASN B 1 264 ? 17.625 -11.734 1.65 1 68 264 ASN B N 1
ATOM 4332 C CA . ASN B 1 264 ? 17.922 -13.078 2.127 1 68 264 ASN B CA 1
ATOM 4333 C C . ASN B 1 264 ? 17.891 -13.156 3.65 1 68 264 ASN B C 1
ATOM 4335 O O . ASN B 1 264 ? 18.359 -14.125 4.238 1 68 264 ASN B O 1
ATOM 4339 N N . HIS B 1 265 ? 17.422 -12.172 4.203 1 73.44 265 HIS B N 1
ATOM 4340 C CA . HIS B 1 265 ? 17.359 -12.203 5.66 1 73.44 265 HIS B CA 1
ATOM 4341 C C . HIS B 1 265 ? 16.109 -12.914 6.148 1 73.44 265 HIS B C 1
ATOM 4343 O O . HIS B 1 265 ? 15.273 -13.328 5.344 1 73.44 265 HIS B O 1
ATOM 4349 N N . SER B 1 266 ? 16.125 -13.211 7.441 1 74.12 266 SER B N 1
ATOM 4350 C CA . SER B 1 266 ? 14.977 -13.875 8.039 1 74.12 266 SER B CA 1
ATOM 4351 C C . SER B 1 266 ? 13.711 -13.047 7.859 1 74.12 266 SER B C 1
ATOM 4353 O O . SER B 1 266 ? 13.586 -11.961 8.43 1 74.12 266 SER B O 1
ATOM 4355 N N . ASN B 1 267 ? 12.82 -13.594 7.125 1 81.38 267 ASN B N 1
ATOM 4356 C CA . ASN B 1 267 ? 11.578 -12.914 6.781 1 81.38 267 ASN B CA 1
ATOM 4357 C C . ASN B 1 267 ? 10.664 -12.773 7.996 1 81.38 267 ASN B C 1
ATOM 4359 O O . ASN B 1 267 ? 9.914 -11.805 8.109 1 81.38 267 ASN B O 1
ATOM 4363 N N . MET B 1 268 ? 10.914 -13.688 8.938 1 85.5 268 MET B N 1
ATOM 4364 C CA . MET B 1 268 ? 10.062 -13.625 10.125 1 85.5 268 MET B CA 1
ATOM 4365 C C . MET B 1 268 ? 10.445 -12.453 11.016 1 85.5 268 MET B C 1
ATOM 4367 O O . MET B 1 268 ? 9.578 -11.773 11.562 1 85.5 268 MET B O 1
ATOM 4371 N N . LEU B 1 269 ? 11.695 -12.242 11.141 1 87.25 269 LEU B N 1
ATOM 4372 C CA . LEU B 1 269 ? 12.164 -11.109 11.938 1 87.25 269 LEU B CA 1
ATOM 4373 C C . LEU B 1 269 ? 11.766 -9.789 11.281 1 87.25 269 LEU B C 1
ATOM 4375 O O . LEU B 1 269 ? 11.422 -8.828 11.977 1 87.25 269 LEU B O 1
ATOM 4379 N N . GLN B 1 270 ? 11.852 -9.812 10.031 1 88.31 270 GLN B N 1
ATOM 4380 C CA . GLN B 1 270 ? 11.438 -8.625 9.289 1 88.31 270 GLN B CA 1
ATOM 4381 C C . GLN B 1 270 ? 9.953 -8.336 9.492 1 88.31 270 GLN B C 1
ATOM 4383 O O . GLN B 1 270 ? 9.555 -7.176 9.641 1 88.31 270 GLN B O 1
ATOM 4388 N N . TRP B 1 271 ? 9.203 -9.398 9.477 1 90.75 271 TRP B N 1
ATOM 4389 C CA . TRP B 1 271 ? 7.777 -9.258 9.742 1 90.75 271 TRP B CA 1
ATOM 4390 C C . TRP B 1 271 ? 7.535 -8.719 11.148 1 90.75 271 TRP B C 1
ATOM 4392 O O . TRP B 1 271 ? 6.738 -7.793 11.328 1 90.75 271 TRP B O 1
ATOM 4402 N N . LEU B 1 272 ? 8.211 -9.234 12.078 1 91.5 272 LEU B N 1
ATOM 4403 C CA . LEU B 1 272 ? 8.055 -8.805 13.461 1 91.5 272 LEU B CA 1
ATOM 4404 C C . LEU B 1 272 ? 8.453 -7.34 13.625 1 91.5 272 LEU B C 1
ATOM 4406 O O . LEU B 1 272 ? 7.797 -6.59 14.352 1 91.5 272 LEU B O 1
ATOM 4410 N N . ALA B 1 273 ? 9.492 -6.969 12.992 1 90.19 273 ALA B N 1
ATOM 4411 C CA . ALA B 1 273 ? 9.945 -5.582 13.047 1 90.19 273 ALA B CA 1
ATOM 4412 C C . ALA B 1 273 ? 8.898 -4.641 12.445 1 90.19 273 ALA B C 1
ATOM 4414 O O . ALA B 1 273 ? 8.648 -3.564 12.992 1 90.19 273 ALA B O 1
ATOM 4415 N N . SER B 1 274 ? 8.367 -5.047 11.328 1 92.19 274 SER B N 1
ATOM 4416 C CA . SER B 1 274 ? 7.336 -4.227 10.688 1 92.19 274 SER B CA 1
ATOM 4417 C C . SER B 1 274 ? 6.105 -4.09 11.578 1 92.19 274 SER B C 1
ATOM 4419 O O . SER B 1 274 ? 5.535 -3.006 11.695 1 92.19 274 SER B O 1
ATOM 4421 N N . VAL B 1 275 ? 5.738 -5.195 12.234 1 93.38 275 VAL B N 1
ATOM 4422 C CA . VAL B 1 275 ? 4.582 -5.191 13.125 1 93.38 275 VAL B CA 1
ATOM 4423 C C . VAL B 1 275 ? 4.875 -4.324 14.352 1 93.38 275 VAL B C 1
ATOM 4425 O O . VAL B 1 275 ? 4.008 -3.576 14.812 1 93.38 275 VAL B O 1
ATOM 4428 N N . ALA B 1 276 ? 5.992 -4.41 14.812 1 91.94 276 ALA B N 1
ATOM 4429 C CA . ALA B 1 276 ? 6.395 -3.611 15.969 1 91.94 276 ALA B CA 1
ATOM 4430 C C . ALA B 1 276 ? 6.34 -2.119 15.648 1 91.94 276 ALA B C 1
ATOM 4432 O O . ALA B 1 276 ? 5.883 -1.319 16.469 1 91.94 276 ALA B O 1
ATOM 4433 N N . GLY B 1 277 ? 6.879 -1.764 14.523 1 88.94 277 GLY B N 1
ATOM 4434 C CA . GLY B 1 277 ? 6.789 -0.374 14.109 1 88.94 277 GLY B CA 1
ATOM 4435 C C . GLY B 1 277 ? 5.359 0.125 14 1 88.94 277 GLY B C 1
ATOM 4436 O O . GLY B 1 277 ? 5.043 1.223 14.461 1 88.94 277 GLY B O 1
ATOM 4437 N N . CYS B 1 278 ? 4.562 -0.725 13.383 1 91.19 278 CYS B N 1
ATOM 4438 C CA . CYS B 1 278 ? 3.154 -0.375 13.242 1 91.19 278 CYS B CA 1
ATOM 4439 C C . CYS B 1 278 ? 2.484 -0.256 14.602 1 91.19 278 CYS B C 1
ATOM 4441 O O . CYS B 1 278 ? 1.711 0.674 14.844 1 91.19 278 CYS B O 1
ATOM 4443 N N . ALA B 1 279 ? 2.777 -1.126 15.492 1 90.12 279 ALA B N 1
ATOM 4444 C CA . ALA B 1 279 ? 2.162 -1.178 16.812 1 90.12 279 ALA B CA 1
ATOM 4445 C C . ALA B 1 279 ? 2.59 0.016 17.672 1 90.12 279 ALA B C 1
ATOM 4447 O O . ALA B 1 279 ? 1.828 0.485 18.516 1 90.12 279 ALA B O 1
ATOM 4448 N N . LEU B 1 280 ? 3.766 0.485 17.484 1 83.06 280 LEU B N 1
ATOM 4449 C CA . LEU B 1 280 ? 4.27 1.615 18.266 1 83.06 280 LEU B CA 1
ATOM 4450 C C . LEU B 1 280 ? 3.387 2.844 18.062 1 83.06 280 LEU B C 1
ATOM 4452 O O . LEU B 1 280 ? 2.961 3.471 19.031 1 83.06 280 LEU B O 1
ATOM 4456 N N . LEU B 1 281 ? 3.113 3.119 16.875 1 80.31 281 LEU B N 1
ATOM 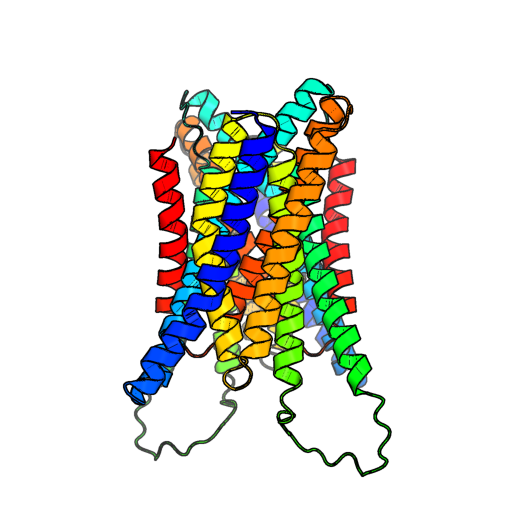4457 C CA . LEU B 1 281 ? 2.299 4.301 16.609 1 80.31 281 LEU B CA 1
ATOM 4458 C C . LEU B 1 281 ? 0.833 4.035 16.922 1 80.31 281 LEU B C 1
ATOM 4460 O O . LEU B 1 281 ? 0.129 4.926 17.406 1 80.31 281 LEU B O 1
ATOM 4464 N N . ALA B 1 282 ? 0.394 2.814 16.609 1 85.31 282 ALA B N 1
ATOM 4465 C CA . ALA B 1 282 ? -0.993 2.471 16.922 1 85.31 282 ALA B CA 1
ATOM 4466 C C . ALA B 1 282 ? -1.275 2.602 18.422 1 85.31 282 ALA B C 1
ATOM 4468 O O . ALA B 1 282 ? -2.338 3.084 18.812 1 85.31 282 ALA B O 1
ATOM 4469 N N . ALA B 1 283 ? -0.362 2.223 19.172 1 81.69 283 ALA B N 1
ATOM 4470 C CA . ALA B 1 283 ? -0.501 2.303 20.625 1 81.69 283 ALA B CA 1
ATOM 4471 C C . ALA B 1 283 ? -0.438 3.752 21.109 1 81.69 283 ALA B C 1
ATOM 4473 O O . ALA B 1 283 ? -1.177 4.145 22.016 1 81.69 283 ALA B O 1
ATOM 4474 N N . ASN B 1 284 ? 0.401 4.52 20.531 1 75.88 284 ASN B N 1
ATOM 4475 C CA . ASN B 1 284 ? 0.521 5.922 20.906 1 75.88 284 ASN B CA 1
ATOM 4476 C C . ASN B 1 284 ? -0.768 6.691 20.625 1 75.88 284 ASN B C 1
ATOM 4478 O O . ASN B 1 284 ? -1.137 7.594 21.375 1 75.88 284 ASN B O 1
ATOM 4482 N N . MET B 1 285 ? -1.418 6.324 19.578 1 75.88 285 MET B N 1
ATOM 4483 C CA . MET B 1 285 ? -2.65 7.012 19.203 1 75.88 285 MET B CA 1
ATOM 4484 C C . MET B 1 285 ? -3.787 6.645 20.156 1 75.88 285 MET B C 1
ATOM 4486 O O . MET B 1 285 ? -4.73 7.418 20.328 1 75.88 285 MET B O 1
ATOM 4490 N N . ILE B 1 286 ? -3.738 5.461 20.75 1 66.12 286 ILE B N 1
ATOM 4491 C CA . ILE B 1 286 ? -4.73 5.07 21.734 1 66.12 286 ILE B CA 1
ATOM 4492 C C . ILE B 1 286 ? -4.609 5.965 22.969 1 66.12 286 ILE B C 1
ATOM 4494 O O . ILE B 1 286 ? -5.617 6.367 23.562 1 66.12 286 ILE B O 1
ATOM 4498 N N . TRP B 1 287 ? -3.434 6.277 23.234 1 59.75 287 TRP B N 1
ATOM 4499 C CA . TRP B 1 287 ? -3.193 7.102 24.422 1 59.75 287 TRP B CA 1
ATOM 4500 C C . TRP B 1 287 ? -3.586 8.555 24.156 1 59.75 287 TRP B C 1
ATOM 4502 O O . TRP B 1 287 ? -4.016 9.266 25.062 1 59.75 287 TRP B O 1
ATOM 4512 N N . ALA B 1 288 ? -3.549 8.953 22.906 1 57.31 288 ALA B N 1
ATOM 4513 C CA . ALA B 1 288 ? -3.875 10.336 22.562 1 57.31 288 ALA B CA 1
ATOM 4514 C C . ALA B 1 288 ? -5.379 10.516 22.375 1 57.31 288 ALA B C 1
ATOM 4516 O O . ALA B 1 288 ? -5.891 11.633 22.469 1 57.31 288 ALA B O 1
ATOM 4517 N N . SER B 1 289 ? -6.156 9.391 21.984 1 54.12 289 SER B N 1
ATOM 4518 C CA . SER B 1 289 ? -7.602 9.492 21.797 1 54.12 289 SER B CA 1
ATOM 4519 C C . SER B 1 289 ? -8.328 9.484 23.141 1 54.12 289 SER B C 1
ATOM 4521 O O . SER B 1 289 ? -7.91 8.797 24.078 1 54.12 289 SER B O 1
#

Solvent-accessible surface area (backbone atoms only — not comparable to full-atom values): 28803 Å² total; per-residue (Å²): 130,58,71,65,57,52,49,52,52,51,45,50,48,51,26,48,45,36,42,53,29,22,47,42,40,49,54,50,49,53,54,43,64,71,67,54,80,80,48,56,66,59,42,51,53,51,48,46,32,44,28,17,19,36,19,15,32,45,48,33,43,41,48,54,44,48,44,55,51,25,51,52,39,42,48,51,41,30,66,72,65,69,53,79,71,84,62,53,54,53,41,48,35,14,50,48,25,24,51,46,39,52,45,51,36,52,50,43,50,49,56,58,49,57,65,62,59,70,70,68,79,78,71,78,82,69,79,72,81,60,74,69,74,80,67,52,60,52,49,51,51,48,49,30,57,47,52,45,50,40,53,31,38,20,34,48,25,21,33,55,25,42,51,86,45,70,66,59,40,52,52,50,47,53,56,47,54,60,52,45,44,46,44,26,28,38,50,19,40,54,42,35,67,64,28,71,89,43,55,65,58,43,51,49,54,36,48,50,44,24,49,32,29,45,50,20,23,50,53,15,38,52,57,52,70,36,91,62,60,66,64,64,50,44,46,49,37,23,49,35,40,15,22,26,43,11,29,50,52,42,43,24,45,65,66,25,38,48,58,55,70,72,43,90,61,67,62,64,57,33,49,51,27,19,49,49,24,24,48,54,52,55,52,52,50,56,72,72,93,129,59,69,65,59,52,50,52,52,51,44,50,48,52,26,48,44,36,43,52,29,22,48,41,40,50,54,50,47,53,55,41,62,72,66,53,80,80,48,56,65,59,43,50,52,52,48,46,33,44,28,18,19,36,19,16,33,45,47,31,42,40,46,53,44,48,43,55,52,24,50,53,40,42,50,53,40,29,66,71,65,67,53,80,70,84,60,54,54,53,40,48,35,14,49,49,23,25,52,47,38,53,47,51,34,51,50,42,49,51,54,59,49,60,67,62,59,70,71,70,80,81,73,77,83,68,81,72,80,64,73,69,72,81,66,51,59,52,48,49,52,49,49,32,58,46,50,44,48,39,53,31,40,20,33,48,26,20,34,54,24,41,52,87,43,70,65,58,40,51,53,48,47,52,56,47,54,61,53,44,45,46,45,27,28,38,50,19,40,54,42,34,67,63,27,73,88,43,56,64,58,44,53,50,54,37,49,49,42,23,49,33,28,45,50,19,23,49,52,14,39,52,57,52,71,36,90,62,60,67,63,64,49,45,46,48,39,24,47,37,40,14,23,28,41,12,30,49,53,42,42,25,45,65,65,26,38,48,57,55,69,72,44,90,63,66,63,66,58,33,48,50,27,18,49,49,24,22,46,52,53,55,52,52,49,57,71,73,94

Foldseek 3Di:
DPPLVVLLVLLLVLLVLLQCLLCVLVVVVVVVVVPDDVCPVVLVVVLLLLLLLLLLLLVLCLPVPLLVVLVVLVVVLCVVVVPPDPDPVLQVLLQVLQVVLVVQLVVLVVVLVVVPPPPPPPDPPPPPPPPVPPLVVLLSVLVSLLSLLLLLLLLLLLLLQLDDDPVCNVVSSVSCSVSSSSVSNSSSSVSCVSCVPCVVSSSVSSNSSSVSSSVSNVNNNVVNPDPDDPSVSSVVSSSSSSSSSNSSVNCSCPVRLPVSCPDDDDVVSSVVSSNVSNVVVVVVVVVVD/DPPLVVLLVLLVVLLVLLQCLLCVLVVVVVVVVVPDDVCPVVLVVVLLLLLLLLLLLLVLCLPVPLLVVLVVLVVVLCVVVVPPDPDPVLQVLLQVLQVVLVVQLVVLVVVLVVVPPPPPDPDDPPPPPPPVPPLSVLLSVLVSLLSLLLLLLLLLLLLLQLDDDPVCNVVSSVSCSVSSSSVSNSSSSVSCVSCVPCVVSSSVSSNSSSVSSSVSNVNNNVVNPDPDDPSVSSVVSSSSSSSSSNSSVNCSCPVRLPVSCPDDDDVVSSVVSSNVSNVVVVVVVVVVD

InterPro domains:
  IPR003689 Zinc/iron permease [PF02535] (6-283)

pLDDT: mean 80.06, std 15.37, range [27.91, 95.75]

Nearest PDB structures (foldseek):
  6pgi-assembly1_A  TM=6.536E-01  e=1.192E-04  Bordetella bronchiseptica
  5tsb-assembly1_A  TM=6.640E-01  e=6.960E-04  Bordetella bronchiseptica RB50
  8wjq-assembly1_A  TM=2.501E-01  e=8.777E+00  Homo sapiens
  6grj-assembly1_H  TM=1.734E-01  e=7.689E+00  Aeromonas hydrophila
  6pgi-assembly1_A  TM=6.735E-01  e=1.106E-04  Bordetella bronchiseptica